Protein AF-0000000087752705 (afdb_homodimer)

Foldseek 3Di:
DPPPPPDDDDDDDDLQVQLVVLLPADQQDGDPPNPFQAWEDEPPGIGGHHLVLLVVQFVVSVCQQCPPDPSVRDRYDYDDDAHPVLVVQVRSCSRRVDGDDDLQCLQRNLVVCVVRVRPVSNVVSLVVCQVPVLSQLDPPRVQVHDPVRLQVSLLDLSRQDDLLSNVVSLLNNLVSVDPDPDPPPLVSQQSLLVSCVSNLLSRLLLVDDPCSLVPPVVVSVVSNNDPCVSSVLSVCVVVVNDDQPDPSSVNSNDHRPNVVVVCVVVPPPPPDPPPPPDDPPPPPVVD/DPPPPPDDDDDDDDLQVQLVVLLPADQQDGDPPNPFQAWEDEPPGIGGHHLVLLVVQFVVSVCQQCPPDPSVRDRYDYDDDAHPVLVVQVRSCSRRVDGDDDLQCLQRNLVVCVVRVRPVSNVVSLVVCQVPVLSQLDPPRVQVHDPVRLQVSLLDLSRQDDLLSNVVSLLNNLLSVDPDPDPPPLVSQCSLLVSCVSNLLSRQLLVDDPCSLVPPVVVSVVSNNDPCVNSVLSVCVVVVNDDQPDPSSVNSNDHRPNVVVVCVVPPPPPPDPPPPPDDPPPPCPVD

Radius of gyration: 37.68 Å; Cα contacts (8 Å, |Δi|>4): 741; chains: 2; bounding box: 74×158×75 Å

Solvent-accessible surface area (backbone atoms only — not comparable to full-atom values): 32088 Å² total; per-residue (Å²): 128,83,66,76,79,74,72,51,74,49,80,48,75,40,36,66,61,41,22,56,41,46,56,68,66,42,42,75,68,60,59,94,71,46,66,61,63,30,32,42,31,26,86,90,42,61,36,51,39,44,60,37,64,45,26,60,55,12,63,59,47,23,50,56,48,56,33,91,51,70,61,25,71,37,51,66,40,81,48,77,96,57,55,57,68,46,49,50,46,51,51,43,27,65,53,29,18,35,43,80,42,29,60,83,47,32,61,65,39,30,54,49,20,56,72,35,55,29,62,71,59,27,50,50,33,49,51,50,47,24,68,43,24,65,66,35,49,31,92,94,52,35,61,80,54,51,66,70,58,49,42,53,52,58,60,39,62,69,35,39,59,54,64,67,55,47,51,54,27,52,48,53,37,38,54,72,73,47,85,74,82,56,84,81,42,78,63,49,20,52,52,39,23,63,70,34,47,77,49,58,72,50,50,39,58,43,58,49,54,68,66,48,42,60,69,52,48,46,61,34,30,73,50,40,40,37,68,60,66,56,57,52,51,20,52,29,50,76,63,67,50,74,74,68,86,42,72,67,50,40,54,30,58,46,70,40,65,50,56,58,63,56,40,71,73,57,63,68,77,76,82,80,85,81,77,79,75,74,77,79,81,78,75,77,67,84,113,129,84,69,77,79,73,73,52,75,48,78,48,76,40,36,65,59,41,22,56,41,45,57,70,66,40,42,76,68,60,59,93,69,47,67,60,62,32,31,42,30,25,86,91,43,60,35,51,38,43,58,39,64,46,27,60,56,12,64,58,47,24,50,58,48,57,34,92,50,70,62,24,71,39,50,65,39,81,48,78,96,57,53,56,69,46,49,51,47,51,49,42,26,64,52,28,18,35,43,79,40,29,61,84,47,32,61,64,39,30,53,49,21,57,72,36,53,29,61,70,58,26,50,51,33,49,52,50,47,24,66,42,24,65,66,35,48,30,91,94,52,36,58,80,54,50,66,70,57,48,40,52,52,58,59,39,62,69,36,40,59,54,62,68,55,47,51,52,26,52,49,52,36,37,55,73,71,47,84,74,82,55,84,81,42,80,63,48,20,52,53,39,24,63,71,34,49,76,48,57,73,51,50,38,57,44,59,48,54,68,65,50,43,60,69,52,47,44,59,35,30,75,50,39,40,38,67,58,66,56,56,50,50,19,53,30,50,76,63,68,50,73,76,68,86,42,72,66,50,40,53,31,57,46,70,42,63,50,57,58,63,56,41,71,72,56,62,69,77,75,81,80,83,81,78,82,74,73,76,79,78,80,72,76,67,84,111

InterPro domains:
  IPR000210 BTB/POZ domain [PF00651] (32-130)
  IPR000210 BTB/POZ domain [PS50097] (36-103)
  IPR000210 BTB/POZ domain [SM00225] (36-133)
  IPR011333 SKP1/BTB/POZ domain superfamily [G3DSA:3.30.710.10] (5-130)
  IPR011333 SKP1/BTB/POZ domain superfamily [SSF54695] (16-128)
  IPR011705 BTB/Kelch-associated [SM00875] (107-218)
  IPR051481 BTB/POZ domain-containing protein and Galectin-3-binding [PTHR24410] (17-132)

Organism: NCBI:txid74557

pLDDT: mean 86.49, std 17.92, range [23.23, 98.75]

Structure (mmCIF, N/CA/C/O backbone):
data_AF-0000000087752705-model_v1
#
loop_
_entity.id
_entity.type
_entity.pdbx_description
1 polymer 'BTB domain-containing protein'
#
loop_
_atom_site.group_PDB
_atom_site.id
_atom_site.type_symbol
_atom_site.label_atom_id
_atom_site.label_alt_id
_atom_site.label_comp_id
_atom_site.label_asym_id
_atom_site.label_entity_id
_atom_site.label_seq_id
_atom_site.pdbx_PDB_ins_code
_atom_site.Cartn_x
_atom_site.Cartn_y
_atom_site.Cartn_z
_atom_site.occupancy
_atom_site.B_iso_or_equiv
_atom_site.auth_seq_id
_atom_site.auth_comp_id
_atom_site.auth_asym_id
_atom_site.auth_atom_id
_atom_site.pdbx_PDB_model_num
ATOM 1 N N . MET A 1 1 ? -7.191 22.812 38.625 1 32.16 1 MET A N 1
ATOM 2 C CA . MET A 1 1 ? -6.969 21.391 38.375 1 32.16 1 MET A CA 1
ATOM 3 C C . MET A 1 1 ? -6.703 21.125 36.906 1 32.16 1 MET A C 1
ATOM 5 O O . MET A 1 1 ? -7.527 21.453 36.062 1 32.16 1 MET A O 1
ATOM 9 N N . GLU A 1 2 ? -5.477 21.062 36.406 1 41.75 2 GLU A N 1
ATOM 10 C CA . GLU A 1 2 ? -5.004 21.016 35.031 1 41.75 2 GLU A CA 1
ATOM 11 C C . GLU A 1 2 ? -5.668 19.875 34.25 1 41.75 2 GLU A C 1
ATOM 13 O O . GLU A 1 2 ? -5.582 18.703 34.688 1 41.75 2 GLU A O 1
ATOM 18 N N . THR A 1 3 ? -6.828 19.953 33.781 1 47.69 3 THR A N 1
ATOM 19 C CA . THR A 1 3 ? -7.57 18.906 33.062 1 47.69 3 THR A CA 1
ATOM 20 C C . THR A 1 3 ? -6.633 18.062 32.219 1 47.69 3 THR A C 1
ATOM 22 O O . THR A 1 3 ? -5.809 18.594 31.484 1 47.69 3 THR A O 1
ATOM 25 N N . PRO A 1 4 ? -6.445 16.938 32.656 1 52.38 4 PRO A N 1
ATOM 26 C CA . PRO A 1 4 ? -5.496 16.016 32.031 1 52.38 4 PRO A CA 1
ATOM 27 C C . PRO A 1 4 ? -5.504 16.094 30.516 1 52.38 4 PRO A C 1
ATOM 29 O O . PRO A 1 4 ? -6.57 16.188 29.906 1 52.38 4 PRO A O 1
ATOM 32 N N . ARG A 1 5 ? -4.566 16.844 29.984 1 60.5 5 ARG A N 1
ATOM 33 C CA . ARG A 1 5 ? -4.34 17.141 28.578 1 60.5 5 ARG A CA 1
ATOM 34 C C . ARG A 1 5 ? -4.57 15.891 27.719 1 60.5 5 ARG A C 1
ATOM 36 O O . ARG A 1 5 ? -3.812 14.93 27.797 1 60.5 5 ARG A O 1
ATOM 43 N N . GLU A 1 6 ? -5.891 15.547 27.438 1 74.19 6 GLU A N 1
ATOM 44 C CA . GLU A 1 6 ? -6.258 14.352 26.688 1 74.19 6 GLU A CA 1
ATOM 45 C C . GLU A 1 6 ? -5.562 14.312 25.328 1 74.19 6 GLU A C 1
ATOM 47 O O . GLU A 1 6 ? -5.715 15.234 24.531 1 74.19 6 GLU A O 1
ATOM 52 N N . GLU A 1 7 ? -4.48 13.609 25.328 1 85.19 7 GLU A N 1
ATOM 53 C CA . GLU A 1 7 ? -3.764 13.406 24.078 1 85.19 7 GLU A CA 1
ATOM 54 C C . GLU A 1 7 ? -4.543 12.484 23.141 1 85.19 7 GLU A C 1
ATOM 56 O O . GLU A 1 7 ? -4.953 11.391 23.547 1 85.19 7 GLU A O 1
ATOM 61 N N . MET A 1 8 ? -4.965 13.039 22.031 1 90.75 8 MET A N 1
ATOM 62 C CA . MET A 1 8 ? -5.629 12.227 21.016 1 90.75 8 MET A CA 1
ATOM 63 C C . MET A 1 8 ? -4.609 11.562 20.094 1 90.75 8 MET A C 1
ATOM 65 O O . MET A 1 8 ? -3.623 12.188 19.703 1 90.75 8 MET A O 1
ATOM 69 N N . ILE A 1 9 ? -4.848 10.203 19.969 1 94.38 9 ILE A N 1
ATOM 70 C CA . ILE A 1 9 ? -3.961 9.461 19.078 1 94.38 9 ILE A CA 1
ATOM 71 C C . ILE A 1 9 ? -4.777 8.766 17.984 1 94.38 9 ILE A C 1
ATOM 73 O O . ILE A 1 9 ? -5.832 8.195 18.281 1 94.38 9 ILE A O 1
ATOM 77 N N . GLU A 1 10 ? -4.34 8.883 16.766 1 95.62 10 GLU A N 1
ATOM 78 C CA . GLU A 1 10 ? -5.02 8.234 15.648 1 95.62 10 GLU A CA 1
ATOM 79 C C . GLU A 1 10 ? -4.016 7.672 14.648 1 95.62 10 GLU A C 1
ATOM 81 O O . GLU A 1 10 ? -2.977 8.281 14.383 1 95.62 10 GLU A O 1
ATOM 86 N N . SER A 1 11 ? -4.301 6.504 14.117 1 96.44 11 SER A N 1
ATOM 87 C CA . SER A 1 11 ? -3.471 5.867 13.102 1 96.44 11 SER A CA 1
ATOM 88 C C . SER A 1 11 ? -4.047 6.078 11.703 1 96.44 11 SER A C 1
ATOM 90 O O . SER A 1 11 ? -5.262 5.969 11.508 1 96.44 11 SER A O 1
ATOM 92 N N . PHE A 1 12 ? -3.162 6.5 10.789 1 96.06 12 PHE A N 1
ATOM 93 C CA . PHE A 1 12 ? -3.541 6.676 9.391 1 96.06 12 PHE A CA 1
ATOM 94 C C . PHE A 1 12 ? -2.732 5.75 8.492 1 96.06 12 PHE A C 1
ATOM 96 O O . PHE A 1 12 ? -1.587 5.418 8.797 1 96.06 12 PHE A O 1
ATOM 103 N N . HIS A 1 13 ? -3.383 5.27 7.434 1 95.75 13 HIS A N 1
ATOM 104 C CA . HIS A 1 13 ? -2.717 4.418 6.453 1 95.75 13 HIS A CA 1
ATOM 105 C C . HIS A 1 13 ? -3.057 4.852 5.031 1 95.75 13 HIS A C 1
ATOM 107 O O . HIS A 1 13 ? -4.215 5.141 4.727 1 95.75 13 HIS A O 1
ATOM 113 N N . ASP A 1 14 ? -2.104 5.012 4.254 1 96.75 14 ASP A N 1
ATOM 114 C CA . ASP A 1 14 ? -2.277 5.254 2.826 1 96.75 14 ASP A CA 1
ATOM 115 C C . ASP A 1 14 ? -1.322 4.395 2.002 1 96.75 14 ASP A C 1
ATOM 117 O O . ASP A 1 14 ? -0.355 4.902 1.433 1 96.75 14 ASP A O 1
ATOM 121 N N . HIS A 1 15 ? -1.679 3.15 1.826 1 96.5 15 HIS A N 1
ATOM 122 C CA . HIS A 1 15 ? -0.832 2.193 1.123 1 96.5 15 HIS A CA 1
ATOM 123 C C . HIS A 1 15 ? -0.88 2.418 -0.384 1 96.5 15 HIS A C 1
ATOM 125 O O . HIS A 1 15 ? 0.037 2.018 -1.105 1 96.5 15 HIS A O 1
ATOM 131 N N . SER A 1 16 ? -1.96 3.01 -0.806 1 96.38 16 SER A N 1
ATOM 132 C CA . SER A 1 16 ? -2.057 3.346 -2.223 1 96.38 16 SER A CA 1
ATOM 133 C C . SER A 1 16 ? -1.031 4.406 -2.609 1 96.38 16 SER A C 1
ATOM 135 O O . SER A 1 16 ? -0.442 4.344 -3.689 1 96.38 16 SER A O 1
ATOM 137 N N . ASP A 1 17 ? -0.875 5.375 -1.738 1 97.25 17 ASP A N 1
ATOM 138 C CA . ASP A 1 17 ? 0.14 6.398 -1.969 1 97.25 17 ASP A CA 1
ATOM 139 C C . ASP A 1 17 ? 1.533 5.781 -2.061 1 97.25 17 ASP A C 1
ATOM 141 O O . ASP A 1 17 ? 2.324 6.145 -2.934 1 97.25 17 ASP A O 1
ATOM 145 N N . LEU A 1 18 ? 1.845 4.883 -1.167 1 97.38 18 LEU A N 1
ATOM 146 C CA . LEU A 1 18 ? 3.125 4.184 -1.177 1 97.38 18 LEU A CA 1
ATOM 147 C C . LEU A 1 18 ? 3.354 3.486 -2.514 1 97.38 18 LEU A C 1
ATOM 149 O O . LEU A 1 18 ? 4.41 3.643 -3.129 1 97.38 18 LEU A O 1
ATOM 153 N N . SER A 1 19 ? 2.387 2.719 -2.934 1 97.69 19 SER A N 1
ATOM 154 C CA . SER A 1 19 ? 2.457 2 -4.203 1 97.69 19 SER A CA 1
ATOM 155 C C . SER A 1 19 ? 2.678 2.957 -5.367 1 97.69 19 SER A C 1
ATOM 157 O O . SER A 1 19 ? 3.488 2.684 -6.258 1 97.69 19 SER A O 1
ATOM 159 N N . GLU A 1 20 ? 1.981 4.059 -5.375 1 97.56 20 GLU A N 1
ATOM 160 C CA . GLU A 1 20 ? 2.066 5.031 -6.461 1 97.56 20 GLU A CA 1
ATOM 161 C C . GLU A 1 20 ? 3.463 5.637 -6.551 1 97.56 20 GLU A C 1
ATOM 163 O O . GLU A 1 20 ? 4.004 5.805 -7.645 1 97.56 20 GLU A O 1
ATOM 168 N N . ARG A 1 21 ? 4.012 5.969 -5.496 1 96.81 21 ARG A N 1
ATOM 169 C CA . ARG A 1 21 ? 5.352 6.543 -5.48 1 96.81 21 ARG A CA 1
ATOM 170 C C . ARG A 1 21 ? 6.379 5.555 -6.02 1 96.81 21 ARG A C 1
ATOM 172 O O . ARG A 1 21 ? 7.223 5.918 -6.844 1 96.81 21 ARG A O 1
ATOM 179 N N . LEU A 1 22 ? 6.309 4.34 -5.602 1 97 22 LEU A N 1
ATOM 180 C CA . LEU A 1 22 ? 7.293 3.328 -5.977 1 97 22 LEU A CA 1
ATOM 181 C C . LEU A 1 22 ? 7.074 2.863 -7.41 1 97 22 LEU A C 1
ATOM 183 O O . LEU A 1 22 ? 7.988 2.318 -8.039 1 97 22 LEU A O 1
ATOM 187 N N . SER A 1 23 ? 5.863 3.051 -7.945 1 96.5 23 SER A N 1
ATOM 188 C CA . SER A 1 23 ? 5.535 2.627 -9.305 1 96.5 23 SER A CA 1
ATOM 189 C C . SER A 1 23 ? 6.211 3.518 -10.336 1 96.5 23 SER A C 1
ATOM 191 O O . SER A 1 23 ? 6.238 3.184 -11.523 1 96.5 23 SER A O 1
ATOM 193 N N . LYS A 1 24 ? 6.828 4.551 -9.883 1 94.69 24 LYS A N 1
ATOM 194 C CA . LYS A 1 24 ? 7.473 5.496 -10.789 1 94.69 24 LYS A CA 1
ATOM 195 C C . LYS A 1 24 ? 8.805 4.953 -11.297 1 94.69 24 LYS A C 1
ATOM 197 O O . LYS A 1 24 ? 9.352 5.453 -12.281 1 94.69 24 LYS A O 1
ATOM 202 N N . HIS A 1 25 ? 9.312 3.957 -10.688 1 95.75 25 HIS A N 1
ATOM 203 C CA . HIS A 1 25 ? 10.602 3.398 -11.078 1 95.75 25 HIS A CA 1
ATOM 204 C C . HIS A 1 25 ? 10.484 2.592 -12.367 1 95.75 25 HIS A C 1
ATOM 206 O O . HIS A 1 25 ? 9.594 1.743 -12.492 1 95.75 25 HIS A O 1
ATOM 212 N N . ASN A 1 26 ? 11.344 2.918 -13.328 1 96.19 26 ASN A N 1
ATOM 213 C CA . ASN A 1 26 ? 11.445 2.172 -14.578 1 96.19 26 ASN A CA 1
ATOM 214 C C . ASN A 1 26 ? 12.609 1.192 -14.555 1 96.19 26 ASN A C 1
ATOM 216 O O . ASN A 1 26 ? 13.773 1.604 -14.555 1 96.19 26 ASN A O 1
ATOM 220 N N . PHE A 1 27 ? 12.336 -0.067 -14.633 1 97.12 27 PHE A N 1
ATOM 221 C CA . PHE A 1 27 ? 13.344 -1.107 -14.453 1 97.12 27 PHE A CA 1
ATOM 222 C C . PHE A 1 27 ? 14.242 -1.206 -15.68 1 97.12 27 PHE A C 1
ATOM 224 O O . PHE A 1 27 ? 15.367 -1.7 -15.594 1 97.12 27 PHE A O 1
ATOM 231 N N . ARG A 1 28 ? 13.797 -0.851 -16.812 1 96.19 28 ARG A N 1
ATOM 232 C CA . ARG A 1 28 ? 14.539 -1.009 -18.062 1 96.19 28 ARG A CA 1
ATOM 233 C C . ARG A 1 28 ? 15.336 0.249 -18.391 1 96.19 28 ARG A C 1
ATOM 235 O O . ARG A 1 28 ? 16.453 0.165 -18.906 1 96.19 28 ARG A O 1
ATOM 242 N N . LYS A 1 29 ? 14.75 1.4 -18.094 1 94.5 29 LYS A N 1
ATOM 243 C CA . LYS A 1 29 ? 15.375 2.701 -18.312 1 94.5 29 LYS A CA 1
ATOM 244 C C . LYS A 1 29 ? 15.297 3.572 -17.062 1 94.5 29 LYS A C 1
ATOM 246 O O . LYS A 1 29 ? 14.539 4.539 -17.031 1 94.5 29 LYS A O 1
ATOM 251 N N . PRO A 1 30 ? 16.172 3.248 -16.156 1 93.12 30 PRO A N 1
ATOM 252 C CA . PRO A 1 30 ? 16.109 3.994 -14.891 1 93.12 30 PRO A CA 1
ATOM 253 C C . PRO A 1 30 ? 16.531 5.453 -15.047 1 93.12 30 PRO A C 1
ATOM 255 O O . PRO A 1 30 ? 17.375 5.77 -15.898 1 93.12 30 PRO A O 1
ATOM 258 N N . ASP A 1 31 ? 15.938 6.266 -14.227 1 90.19 31 ASP A N 1
ATOM 259 C CA . ASP A 1 31 ? 16.359 7.66 -14.156 1 90.19 31 ASP A CA 1
ATOM 260 C C . ASP A 1 31 ? 17.75 7.785 -13.555 1 90.19 31 ASP A C 1
ATOM 262 O O . ASP A 1 31 ? 18.234 6.867 -12.883 1 90.19 31 ASP A O 1
ATOM 266 N N . SER A 1 32 ? 18.344 8.906 -13.836 1 85.5 32 SER A N 1
ATOM 267 C CA . SER A 1 32 ? 19.703 9.148 -13.328 1 85.5 32 SER A CA 1
ATOM 268 C C . SER A 1 32 ? 19.719 9.195 -11.805 1 85.5 32 SER A C 1
ATOM 270 O O . SER A 1 32 ? 20.719 8.867 -11.18 1 85.5 32 SER A O 1
ATOM 272 N N . GLU A 1 33 ? 18.609 9.484 -11.227 1 84.81 33 GLU A N 1
ATOM 273 C CA . GLU A 1 33 ? 18.562 9.672 -9.781 1 84.81 33 GLU A CA 1
ATOM 274 C C . GLU A 1 33 ? 17.953 8.461 -9.094 1 84.81 33 GLU A C 1
ATOM 276 O O . GLU A 1 33 ? 17.562 8.531 -7.922 1 84.81 33 GLU A O 1
ATOM 281 N N . CYS A 1 34 ? 17.922 7.301 -9.727 1 85.88 34 CYS A N 1
ATOM 282 C CA . CYS A 1 34 ? 17.156 6.172 -9.203 1 85.88 34 CYS A CA 1
ATOM 283 C C . CYS A 1 34 ? 17.953 5.422 -8.141 1 85.88 34 CYS A C 1
ATOM 285 O O . CYS A 1 34 ? 17.391 4.633 -7.383 1 85.88 34 CYS A O 1
ATOM 287 N N . CYS A 1 35 ? 19.219 5.605 -8.039 1 88.19 35 CYS A N 1
ATOM 288 C CA . CYS A 1 35 ? 20.094 5.039 -7.016 1 88.19 35 CYS A CA 1
ATOM 289 C C . CYS A 1 35 ? 20.016 3.516 -7.02 1 88.19 35 CYS A C 1
ATOM 291 O O . CYS A 1 35 ? 19.938 2.893 -5.961 1 88.19 35 CYS A O 1
ATOM 293 N N . CYS A 1 36 ? 19.922 2.941 -8.227 1 92.81 36 CYS A N 1
ATOM 294 C CA . CYS A 1 36 ? 19.969 1.488 -8.336 1 92.81 36 CYS A CA 1
ATOM 295 C C . CYS A 1 36 ? 21.312 0.94 -7.898 1 92.81 36 CYS A C 1
ATOM 297 O O . CYS A 1 36 ? 22.344 1.56 -8.156 1 92.81 36 CYS A O 1
ATOM 299 N N . ASP A 1 37 ? 21.281 -0.214 -7.258 1 92.44 37 ASP A N 1
ATOM 300 C CA . ASP A 1 37 ? 22.531 -0.77 -6.777 1 92.44 37 ASP A CA 1
ATOM 301 C C . ASP A 1 37 ? 22.719 -2.213 -7.246 1 92.44 37 ASP A C 1
ATOM 303 O O . ASP A 1 37 ? 23.641 -2.898 -6.824 1 92.44 37 ASP A O 1
ATOM 307 N N . VAL A 1 38 ? 21.875 -2.693 -8.125 1 94.81 38 VAL A N 1
ATOM 308 C CA . VAL A 1 38 ? 22.031 -4.027 -8.688 1 94.81 38 VAL A CA 1
ATOM 309 C C . VAL A 1 38 ? 21.375 -4.086 -10.07 1 94.81 38 VAL A C 1
ATOM 311 O O . VAL A 1 38 ? 20.359 -3.422 -10.305 1 94.81 38 VAL A O 1
ATOM 314 N N . ILE A 1 39 ? 21.969 -4.785 -10.945 1 96.62 39 ILE A N 1
ATOM 315 C CA . ILE A 1 39 ? 21.422 -5.062 -12.273 1 96.62 39 ILE A CA 1
ATOM 316 C C . ILE A 1 39 ? 21.156 -6.559 -12.422 1 96.62 39 ILE A C 1
ATOM 318 O O . ILE A 1 39 ? 22.078 -7.371 -12.305 1 96.62 39 ILE A O 1
ATOM 322 N N . LEU A 1 40 ? 19.938 -6.949 -12.664 1 97.06 40 LEU A N 1
ATOM 323 C CA . LEU A 1 40 ? 19.578 -8.344 -12.891 1 97.06 40 LEU A CA 1
ATOM 324 C C . LEU A 1 40 ? 19.594 -8.672 -14.375 1 97.06 40 LEU A C 1
ATOM 326 O O . LEU A 1 40 ? 18.859 -8.062 -15.156 1 97.06 40 LEU A O 1
ATOM 330 N N . ARG A 1 41 ? 20.375 -9.57 -14.703 1 97.31 41 ARG A N 1
ATOM 331 C CA . ARG A 1 41 ? 20.469 -10 -16.094 1 97.31 41 ARG A CA 1
ATOM 332 C C . ARG A 1 41 ? 19.641 -11.258 -16.344 1 97.31 41 ARG A C 1
ATOM 334 O O . ARG A 1 41 ? 19.906 -12.305 -15.727 1 97.31 41 ARG A O 1
ATOM 341 N N . VAL A 1 42 ? 18.688 -11.195 -17.156 1 97.19 42 VAL A N 1
ATOM 342 C CA . VAL A 1 42 ? 17.828 -12.305 -17.562 1 97.19 42 VAL A CA 1
ATOM 343 C C . VAL A 1 42 ? 17.906 -12.484 -19.078 1 97.19 42 VAL A C 1
ATOM 345 O O . VAL A 1 42 ? 17.281 -11.734 -19.828 1 97.19 42 VAL A O 1
ATOM 348 N N . GLY A 1 43 ? 18.594 -13.484 -19.5 1 94.94 43 GLY A N 1
ATOM 349 C CA . GLY A 1 43 ? 18.875 -13.562 -20.938 1 94.94 43 GLY A CA 1
ATOM 350 C C . GLY A 1 43 ? 19.609 -12.352 -21.469 1 94.94 43 GLY A C 1
ATOM 351 O O . GLY A 1 43 ? 20.703 -12.016 -21 1 94.94 43 GLY A O 1
ATOM 352 N N . THR A 1 44 ? 18.969 -11.617 -22.328 1 94.81 44 THR A N 1
ATOM 353 C CA . THR A 1 44 ? 19.578 -10.43 -22.938 1 94.81 44 THR A CA 1
ATOM 354 C C . THR A 1 44 ? 19.062 -9.164 -22.266 1 94.81 44 THR A C 1
ATOM 356 O O . THR A 1 44 ? 19.531 -8.062 -22.578 1 94.81 44 THR A O 1
ATOM 359 N N . SER A 1 45 ? 18.188 -9.375 -21.406 1 97.06 45 SER A N 1
ATOM 360 C CA . SER A 1 45 ? 17.562 -8.219 -20.781 1 97.06 45 SER A CA 1
ATOM 361 C C . SER A 1 45 ? 18.25 -7.84 -19.484 1 97.06 45 SER A C 1
ATOM 363 O O . SER A 1 45 ? 18.766 -8.711 -18.766 1 97.06 45 SER A O 1
ATOM 365 N N . ARG A 1 46 ? 18.25 -6.523 -19.266 1 97 46 ARG A N 1
ATOM 366 C CA . ARG A 1 46 ? 18.797 -5.973 -18.031 1 97 46 ARG A CA 1
ATOM 367 C C . ARG A 1 46 ? 17.734 -5.238 -17.234 1 97 46 ARG A C 1
ATOM 369 O O . ARG A 1 46 ? 16.969 -4.445 -17.797 1 97 46 ARG A O 1
ATOM 376 N N . PHE A 1 47 ? 17.625 -5.551 -15.961 1 97.94 47 PHE A N 1
ATOM 377 C CA . PHE A 1 47 ? 16.688 -4.879 -15.07 1 97.94 47 PHE A CA 1
ATOM 378 C C . PHE A 1 47 ? 17.422 -4.16 -13.945 1 97.94 47 PHE A C 1
ATOM 380 O O . PHE A 1 47 ? 18.156 -4.789 -13.188 1 97.94 47 PHE A O 1
ATOM 387 N N . TYR A 1 48 ? 17.266 -2.869 -13.867 1 97.25 48 TYR A N 1
ATOM 388 C CA . TYR A 1 48 ? 17.844 -2.055 -12.812 1 97.25 48 TYR A CA 1
ATOM 389 C C . TYR A 1 48 ? 16.969 -2.057 -11.57 1 97.25 48 TYR A C 1
ATOM 391 O O . TYR A 1 48 ? 15.789 -1.693 -11.633 1 97.25 48 TYR A O 1
ATOM 399 N N . ALA A 1 49 ? 17.5 -2.543 -10.438 1 97.06 49 ALA A N 1
ATOM 400 C CA . ALA A 1 49 ? 16.703 -2.715 -9.227 1 97.06 49 ALA A CA 1
ATOM 401 C C . ALA A 1 49 ? 17.484 -2.309 -7.988 1 97.06 49 ALA A C 1
ATOM 403 O O . ALA A 1 49 ? 18.562 -1.716 -8.094 1 97.06 49 ALA A O 1
ATOM 404 N N . HIS A 1 50 ? 16.953 -2.416 -6.844 1 96.12 50 HIS A N 1
ATOM 405 C CA . HIS A 1 50 ? 17.547 -2.076 -5.555 1 96.12 50 HIS A CA 1
ATOM 406 C C . HIS A 1 50 ? 17.609 -3.295 -4.637 1 96.12 50 HIS A C 1
ATOM 408 O O . HIS A 1 50 ? 16.578 -3.949 -4.406 1 96.12 50 HIS A O 1
ATOM 414 N N . ARG A 1 51 ? 18.781 -3.547 -4.113 1 95.62 51 ARG A N 1
ATOM 415 C CA . ARG A 1 51 ? 18.984 -4.723 -3.273 1 95.62 51 ARG A CA 1
ATOM 416 C C . ARG A 1 51 ? 18.031 -4.723 -2.084 1 95.62 51 ARG A C 1
ATOM 418 O O . ARG A 1 51 ? 17.516 -5.77 -1.695 1 95.62 51 ARG A O 1
ATOM 425 N N . PHE A 1 52 ? 17.781 -3.584 -1.505 1 95.69 52 PHE A N 1
ATOM 426 C CA . PHE A 1 52 ? 16.891 -3.475 -0.36 1 95.69 52 PHE A CA 1
ATOM 427 C C . PHE A 1 52 ? 15.5 -3.998 -0.708 1 95.69 52 PHE A C 1
ATOM 429 O O . PHE A 1 52 ? 14.953 -4.844 0.003 1 95.69 52 PHE A O 1
ATOM 436 N N . MET A 1 53 ? 14.906 -3.52 -1.834 1 97.31 53 MET A N 1
ATOM 437 C CA . MET A 1 53 ? 13.555 -3.887 -2.252 1 97.31 53 MET A CA 1
ATOM 438 C C . MET A 1 53 ? 13.445 -5.387 -2.49 1 97.31 53 MET A C 1
ATOM 440 O O . MET A 1 53 ? 12.469 -6.016 -2.088 1 97.31 53 MET A O 1
ATOM 444 N N . LEU A 1 54 ? 14.469 -5.902 -3.119 1 96.94 54 LEU A N 1
ATOM 445 C CA . LEU A 1 54 ? 14.469 -7.324 -3.449 1 96.94 54 LEU A CA 1
ATOM 446 C C . LEU A 1 54 ? 14.703 -8.172 -2.205 1 96.94 54 LEU A C 1
ATOM 448 O O . LEU A 1 54 ? 14 -9.164 -1.98 1 96.94 54 LEU A O 1
ATOM 452 N N . GLY A 1 55 ? 15.641 -7.738 -1.388 1 95.44 55 GLY A N 1
ATOM 453 C CA . GLY A 1 55 ? 16.016 -8.508 -0.212 1 95.44 55 GLY A CA 1
ATOM 454 C C . GLY A 1 55 ? 14.93 -8.586 0.833 1 95.44 55 GLY A C 1
ATOM 455 O O . GLY A 1 55 ? 14.711 -9.641 1.43 1 95.44 55 GLY A O 1
ATOM 456 N N . VAL A 1 56 ? 14.266 -7.508 1.062 1 95.75 56 VAL A N 1
ATOM 457 C CA . VAL A 1 56 ? 13.242 -7.469 2.104 1 95.75 56 VAL A CA 1
ATOM 458 C C . VAL A 1 56 ? 12.008 -8.25 1.646 1 95.75 56 VAL A C 1
ATOM 460 O O . VAL A 1 56 ? 11.195 -8.672 2.469 1 95.75 56 VAL A O 1
ATOM 463 N N . SER A 1 57 ? 11.852 -8.477 0.36 1 97.12 57 SER A N 1
ATOM 464 C CA . SER A 1 57 ? 10.648 -9.086 -0.201 1 97.12 57 SER A CA 1
ATOM 465 C C . SER A 1 57 ? 10.836 -10.586 -0.398 1 97.12 57 SER A C 1
ATOM 467 O O . SER A 1 57 ? 9.859 -11.344 -0.411 1 97.12 57 SER A O 1
ATOM 469 N N . SER A 1 58 ? 12.016 -11.016 -0.577 1 97.06 58 SER A N 1
ATOM 470 C CA . SER A 1 58 ? 12.312 -12.398 -0.938 1 97.06 58 SER A CA 1
ATOM 471 C C . SER A 1 58 ? 13.57 -12.898 -0.229 1 97.06 58 SER A C 1
ATOM 473 O O . SER A 1 58 ? 14.664 -12.352 -0.432 1 97.06 58 SER A O 1
ATOM 475 N N . LYS A 1 59 ? 13.422 -13.961 0.528 1 95.62 59 LYS A N 1
ATOM 476 C CA . LYS A 1 59 ? 14.562 -14.523 1.245 1 95.62 59 LYS A CA 1
ATOM 477 C C . LYS A 1 59 ? 15.609 -15.055 0.275 1 95.62 59 LYS A C 1
ATOM 479 O O . LYS A 1 59 ? 16.797 -14.75 0.405 1 95.62 59 LYS A O 1
ATOM 484 N N . PRO A 1 60 ? 15.258 -15.828 -0.741 1 95.31 60 PRO A N 1
ATOM 485 C CA . PRO A 1 60 ? 16.25 -16.297 -1.712 1 95.31 60 PRO A CA 1
ATOM 486 C C . PRO A 1 60 ? 17 -15.148 -2.391 1 95.31 60 PRO A C 1
ATOM 488 O O . PRO A 1 60 ? 18.219 -15.219 -2.576 1 95.31 60 PRO A O 1
ATOM 491 N N . LEU A 1 61 ? 16.281 -14.109 -2.725 1 94.69 61 LEU A N 1
ATOM 492 C CA . LEU A 1 61 ? 16.938 -12.961 -3.34 1 94.69 61 LEU A CA 1
ATOM 493 C C . LEU A 1 61 ? 17.859 -12.266 -2.34 1 94.69 61 LEU A C 1
ATOM 495 O O . LEU A 1 61 ? 18.938 -11.789 -2.707 1 94.69 61 LEU A O 1
ATOM 499 N N . CYS A 1 62 ? 17.406 -12.211 -1.109 1 94.44 62 CYS A N 1
ATOM 500 C CA . CYS A 1 62 ? 18.234 -11.617 -0.066 1 94.44 62 CYS A CA 1
ATOM 501 C C . CYS A 1 62 ? 19.562 -12.352 0.051 1 94.44 62 CYS A C 1
ATOM 503 O O . CYS A 1 62 ? 20.625 -11.727 0.03 1 94.44 62 CYS A O 1
ATOM 505 N N . VAL A 1 63 ? 19.516 -13.602 0.121 1 92.31 63 VAL A N 1
ATOM 506 C CA . VAL A 1 63 ? 20.703 -14.422 0.267 1 92.31 63 VAL A CA 1
ATOM 507 C C . VAL A 1 63 ? 21.594 -14.266 -0.965 1 92.31 63 VAL A C 1
ATOM 509 O O . VAL A 1 63 ? 22.812 -14.109 -0.845 1 92.31 63 VAL A O 1
ATOM 512 N N . MET A 1 64 ? 21.016 -14.219 -2.076 1 90.56 64 MET A N 1
ATOM 513 C CA . MET A 1 64 ? 21.75 -14.117 -3.342 1 90.56 64 MET A CA 1
ATOM 514 C C . MET A 1 64 ? 22.453 -12.773 -3.457 1 90.56 64 MET A C 1
ATOM 516 O O . MET A 1 64 ? 23.578 -12.695 -3.957 1 90.56 64 MET A O 1
ATOM 520 N N . LEU A 1 65 ? 21.797 -11.734 -2.936 1 91.94 65 LEU A N 1
ATOM 521 C CA . LEU A 1 65 ? 22.266 -10.391 -3.242 1 91.94 65 LEU A CA 1
ATOM 522 C C . LEU A 1 65 ? 23.078 -9.82 -2.08 1 91.94 65 LEU A C 1
ATOM 524 O O . LEU A 1 65 ? 23.781 -8.82 -2.242 1 91.94 65 LEU A O 1
ATOM 528 N N . THR A 1 66 ? 22.938 -10.328 -0.874 1 87.19 66 THR A N 1
ATOM 529 C CA . THR A 1 66 ? 23.625 -9.766 0.287 1 87.19 66 THR A CA 1
ATOM 530 C C . THR A 1 66 ? 24.516 -10.812 0.94 1 87.19 66 THR A C 1
ATOM 532 O O . THR A 1 66 ? 25.203 -10.523 1.932 1 87.19 66 THR A O 1
ATOM 535 N N . GLY A 1 67 ? 24.531 -11.922 0.489 1 80.75 67 GLY A N 1
ATOM 536 C CA . GLY A 1 67 ? 25.344 -12.984 1.061 1 80.75 67 GLY A CA 1
ATOM 537 C C . GLY A 1 67 ? 26.844 -12.742 0.912 1 80.75 67 GLY A C 1
ATOM 538 O O . GLY A 1 67 ? 27.25 -11.758 0.302 1 80.75 67 GLY A O 1
ATOM 539 N N . PRO A 1 68 ? 27.516 -13.445 1.64 1 73.81 68 PRO A N 1
ATOM 540 C CA . PRO A 1 68 ? 28.969 -13.281 1.696 1 73.81 68 PRO A CA 1
ATOM 541 C C . PRO A 1 68 ? 29.656 -13.586 0.363 1 73.81 68 PRO A C 1
ATOM 543 O O . PRO A 1 68 ? 30.812 -13.211 0.155 1 73.81 68 PRO A O 1
ATOM 546 N N . MET A 1 69 ? 28.938 -14.055 -0.5 1 69.69 69 MET A N 1
ATOM 547 C CA . MET A 1 69 ? 29.547 -14.453 -1.769 1 69.69 69 MET A CA 1
ATOM 548 C C . MET A 1 69 ? 29.844 -13.234 -2.639 1 69.69 69 MET A C 1
ATOM 550 O O . MET A 1 69 ? 29.172 -12.211 -2.527 1 69.69 69 MET A O 1
ATOM 554 N N . ARG A 1 70 ? 30.859 -13.289 -3.432 1 59.41 70 ARG A N 1
ATOM 555 C CA . ARG A 1 70 ? 31.344 -12.227 -4.309 1 59.41 70 ARG A CA 1
ATOM 556 C C . ARG A 1 70 ? 30.203 -11.633 -5.133 1 59.41 70 ARG A C 1
ATOM 558 O O . ARG A 1 70 ? 30.156 -10.422 -5.348 1 59.41 70 ARG A O 1
ATOM 565 N N . GLU A 1 71 ? 29.375 -12.555 -5.555 1 56.03 71 GLU A N 1
ATOM 566 C CA . GLU A 1 71 ? 28.297 -12.141 -6.457 1 56.03 71 GLU A CA 1
ATOM 567 C C . GLU A 1 71 ? 27.375 -11.125 -5.793 1 56.03 71 GLU A C 1
ATOM 569 O O . GLU A 1 71 ? 26.766 -10.297 -6.473 1 56.03 71 GLU A O 1
ATOM 574 N N . SER A 1 72 ? 27.5 -11.219 -4.43 1 64.56 72 SER A N 1
ATOM 575 C CA . SER A 1 72 ? 26.625 -10.305 -3.693 1 64.56 72 SER A CA 1
ATOM 576 C C . SER A 1 72 ? 27.141 -8.867 -3.77 1 64.56 72 SER A C 1
ATOM 578 O O . SER A 1 72 ? 26.391 -7.918 -3.564 1 64.56 72 SER A O 1
ATOM 580 N N . LYS A 1 73 ? 28.25 -8.781 -4.281 1 68.5 73 LYS A N 1
ATOM 581 C CA . LYS A 1 73 ? 28.844 -7.449 -4.324 1 68.5 73 LYS A CA 1
ATOM 582 C C . LYS A 1 73 ? 28.922 -6.926 -5.754 1 68.5 73 LYS A C 1
ATOM 584 O O . LYS A 1 73 ? 29.25 -5.758 -5.98 1 68.5 73 LYS A O 1
ATOM 589 N N . GLU A 1 74 ? 28.562 -7.883 -6.605 1 77.5 74 GLU A N 1
ATOM 590 C CA . GLU A 1 74 ? 28.625 -7.488 -8.008 1 77.5 74 GLU A CA 1
ATOM 591 C C . GLU A 1 74 ? 27.406 -6.633 -8.383 1 77.5 74 GLU A C 1
ATOM 593 O O . GLU A 1 74 ? 26.312 -6.832 -7.859 1 77.5 74 GLU A O 1
ATOM 598 N N . LEU A 1 75 ? 27.719 -5.75 -9.211 1 84.62 75 LEU A N 1
ATOM 599 C CA . LEU A 1 75 ? 26.656 -4.887 -9.695 1 84.62 75 LEU A CA 1
ATOM 600 C C . LEU A 1 75 ? 25.672 -5.672 -10.562 1 84.62 75 LEU A C 1
ATOM 602 O O . LEU A 1 75 ? 24.469 -5.461 -10.484 1 84.62 75 LEU A O 1
ATOM 606 N N . GLU A 1 76 ? 26.234 -6.637 -11.352 1 92.44 76 GLU A N 1
ATOM 607 C CA . GLU A 1 76 ? 25.375 -7.41 -12.25 1 92.44 76 GLU A CA 1
ATOM 608 C C . GLU A 1 76 ? 25.234 -8.852 -11.766 1 92.44 76 GLU A C 1
ATOM 610 O O . GLU A 1 76 ? 26.234 -9.523 -11.484 1 92.44 76 GLU A O 1
ATOM 615 N N . VAL A 1 77 ? 24.078 -9.32 -11.648 1 93.94 77 VAL A N 1
ATOM 616 C CA . VAL A 1 77 ? 23.781 -10.68 -11.203 1 93.94 77 VAL A CA 1
ATOM 617 C C . VAL A 1 77 ? 22.938 -11.391 -12.258 1 93.94 77 VAL A C 1
ATOM 619 O O . VAL A 1 77 ? 21.922 -10.867 -12.711 1 93.94 77 VAL A O 1
ATOM 622 N N . ALA A 1 78 ? 23.297 -12.57 -12.633 1 94.31 78 ALA A N 1
ATOM 623 C CA . ALA A 1 78 ? 22.578 -13.352 -13.625 1 94.31 78 ALA A CA 1
ATOM 624 C C . ALA A 1 78 ? 21.438 -14.148 -12.977 1 94.31 78 ALA A C 1
ATOM 626 O O . ALA A 1 78 ? 21.656 -14.828 -11.969 1 94.31 78 ALA A O 1
ATOM 627 N N . ILE A 1 79 ? 20.297 -14.008 -13.508 1 94.94 79 ILE A N 1
ATOM 628 C CA . ILE A 1 79 ? 19.141 -14.773 -13.062 1 94.94 79 ILE A CA 1
ATOM 629 C C . ILE A 1 79 ? 18.766 -15.797 -14.133 1 94.94 79 ILE A C 1
ATOM 631 O O . ILE A 1 79 ? 18.5 -15.438 -15.281 1 94.94 79 ILE A O 1
ATOM 635 N N . ASN A 1 80 ? 18.688 -16.984 -13.695 1 93.19 80 ASN A N 1
ATOM 636 C CA . ASN A 1 80 ? 18.359 -18.062 -14.625 1 93.19 80 ASN A CA 1
ATOM 637 C C . ASN A 1 80 ? 17.031 -18.719 -14.273 1 93.19 80 ASN A C 1
ATOM 639 O O . ASN A 1 80 ? 16.562 -18.609 -13.141 1 93.19 80 ASN A O 1
ATOM 643 N N . GLY A 1 81 ? 16.375 -19.297 -15.281 1 91 81 GLY A N 1
ATOM 644 C CA . GLY A 1 81 ? 15.203 -20.125 -15.016 1 91 81 GLY A CA 1
ATOM 645 C C . GLY A 1 81 ? 13.898 -19.375 -15.172 1 91 81 GLY A C 1
ATOM 646 O O . GLY A 1 81 ? 12.82 -19.953 -15.031 1 91 81 GLY A O 1
ATOM 647 N N . ILE A 1 82 ? 14.023 -18.109 -15.414 1 94 82 ILE A N 1
ATOM 648 C CA . ILE A 1 82 ? 12.789 -17.359 -15.656 1 94 82 ILE A CA 1
ATOM 649 C C . ILE A 1 82 ? 12.969 -16.438 -16.859 1 94 82 ILE A C 1
ATOM 651 O O . ILE A 1 82 ? 14.094 -16.062 -17.188 1 94 82 ILE A O 1
ATOM 655 N N . SER A 1 83 ? 11.883 -16.188 -17.547 1 96.19 83 SER A N 1
ATOM 656 C CA . SER A 1 83 ? 11.922 -15.289 -18.703 1 96.19 83 SER A CA 1
ATOM 657 C C . SER A 1 83 ? 11.961 -13.828 -18.25 1 96.19 83 SER A C 1
ATOM 659 O O . SER A 1 83 ? 11.68 -13.516 -17.094 1 96.19 83 SER A O 1
ATOM 661 N N . SER A 1 84 ? 12.281 -12.953 -19.203 1 97.44 84 SER A N 1
ATOM 662 C CA . SER A 1 84 ? 12.289 -11.516 -18.938 1 97.44 84 SER A CA 1
ATOM 663 C C . SER A 1 84 ? 10.898 -11.008 -18.594 1 97.44 84 SER A C 1
ATOM 665 O O . SER A 1 84 ? 10.75 -10.109 -17.75 1 97.44 84 SER A O 1
ATOM 667 N N . GLU A 1 85 ? 9.914 -11.562 -19.234 1 96.94 85 GLU A N 1
ATOM 668 C CA . GLU A 1 85 ? 8.539 -11.156 -18.984 1 96.94 85 GLU A CA 1
ATOM 669 C C . GLU A 1 85 ? 8.125 -11.477 -17.547 1 96.94 85 GLU A C 1
ATOM 671 O O . GLU A 1 85 ? 7.508 -10.648 -16.875 1 96.94 85 GLU A O 1
ATOM 676 N N . VAL A 1 86 ? 8.461 -12.609 -17.094 1 97.31 86 VAL A N 1
ATOM 677 C CA . VAL A 1 86 ? 8.125 -13.031 -15.734 1 97.31 86 VAL A CA 1
ATOM 678 C C . VAL A 1 86 ? 8.898 -12.188 -14.719 1 97.31 86 VAL A C 1
ATOM 680 O O . VAL A 1 86 ? 8.352 -11.781 -13.695 1 97.31 86 VAL A O 1
ATOM 683 N N . MET A 1 87 ? 10.156 -11.906 -15.062 1 98.25 87 MET A N 1
ATOM 684 C CA . MET A 1 87 ? 10.961 -11.062 -14.188 1 98.25 87 MET A CA 1
ATOM 685 C C . MET A 1 87 ? 10.32 -9.688 -14.008 1 98.25 87 MET A C 1
ATOM 687 O O . MET A 1 87 ? 10.25 -9.172 -12.898 1 98.25 87 MET A O 1
ATOM 691 N N . GLU A 1 88 ? 9.875 -9.188 -15.094 1 97.88 88 GLU A N 1
ATOM 692 C CA . GLU A 1 88 ? 9.219 -7.887 -15.039 1 97.88 88 GLU A CA 1
ATOM 693 C C . GLU A 1 88 ? 7.992 -7.922 -14.141 1 97.88 88 GLU A C 1
ATOM 695 O O . GLU A 1 88 ? 7.746 -6.98 -13.383 1 97.88 88 GLU A O 1
ATOM 700 N N . LEU A 1 89 ? 7.195 -8.953 -14.203 1 98.06 89 LEU A N 1
ATOM 701 C CA . LEU A 1 89 ? 6.012 -9.109 -13.367 1 98.06 89 LEU A CA 1
ATOM 702 C C . LEU A 1 89 ? 6.398 -9.211 -11.891 1 98.06 89 LEU A C 1
ATOM 704 O O . LEU A 1 89 ? 5.762 -8.602 -11.031 1 98.06 89 LEU A O 1
ATOM 708 N N . LEU A 1 90 ? 7.449 -9.969 -11.633 1 98.44 90 LEU A N 1
ATOM 709 C CA . LEU A 1 90 ? 7.934 -10.125 -10.266 1 98.44 90 LEU A CA 1
ATOM 710 C C . LEU A 1 90 ? 8.359 -8.781 -9.688 1 98.44 90 LEU A C 1
ATOM 712 O O . LEU A 1 90 ? 7.953 -8.422 -8.578 1 98.44 90 LEU A O 1
ATOM 716 N N . LEU A 1 91 ? 9.133 -8.07 -10.445 1 98.62 91 LEU A N 1
ATOM 717 C CA . LEU A 1 91 ? 9.641 -6.781 -9.992 1 98.62 91 LEU A CA 1
ATOM 718 C C . LEU A 1 91 ? 8.508 -5.793 -9.766 1 98.62 91 LEU A C 1
ATOM 720 O O . LEU A 1 91 ? 8.484 -5.074 -8.766 1 98.62 91 LEU A O 1
ATOM 724 N N . THR A 1 92 ? 7.617 -5.754 -10.711 1 98.38 92 THR A N 1
ATOM 725 C CA . THR A 1 92 ? 6.473 -4.863 -10.57 1 98.38 92 THR A CA 1
ATOM 726 C C . THR A 1 92 ? 5.711 -5.156 -9.281 1 98.38 92 THR A C 1
ATOM 728 O O . THR A 1 92 ? 5.363 -4.234 -8.539 1 98.38 92 THR A O 1
ATOM 731 N N . PHE A 1 93 ? 5.488 -6.402 -9.016 1 98.75 93 PHE A N 1
ATOM 732 C CA . PHE A 1 93 ? 4.758 -6.773 -7.812 1 98.75 93 PHE A CA 1
ATOM 733 C C . PHE A 1 93 ? 5.551 -6.402 -6.562 1 98.75 93 PHE A C 1
ATOM 735 O O . PHE A 1 93 ? 4.992 -5.895 -5.594 1 98.75 93 PHE A O 1
ATOM 742 N N . ILE A 1 94 ? 6.82 -6.691 -6.578 1 98.69 94 ILE A N 1
ATOM 743 C CA . ILE A 1 94 ? 7.688 -6.406 -5.441 1 98.69 94 ILE A CA 1
ATOM 744 C C . ILE A 1 94 ? 7.664 -4.91 -5.133 1 98.69 94 ILE A C 1
ATOM 746 O O . ILE A 1 94 ? 7.578 -4.508 -3.973 1 98.69 94 ILE A O 1
ATOM 750 N N . TYR A 1 95 ? 7.66 -4.07 -6.141 1 98.31 95 TYR A N 1
ATOM 751 C CA . TYR A 1 95 ? 7.785 -2.629 -5.957 1 98.31 95 TYR A CA 1
ATOM 752 C C . TYR A 1 95 ? 6.426 -1.993 -5.691 1 98.31 95 TYR A C 1
ATOM 754 O O . TYR A 1 95 ? 6.332 -0.981 -4.992 1 98.31 95 TYR A O 1
ATOM 762 N N . THR A 1 96 ? 5.398 -2.549 -6.227 1 98.19 96 THR A N 1
ATOM 763 C CA . THR A 1 96 ? 4.168 -1.764 -6.23 1 98.19 96 THR A CA 1
ATOM 764 C C . THR A 1 96 ? 3.033 -2.531 -5.559 1 98.19 96 THR A C 1
ATOM 766 O O . THR A 1 96 ? 2.01 -1.947 -5.199 1 98.19 96 THR A O 1
ATOM 769 N N . GLY A 1 97 ? 3.158 -3.838 -5.473 1 98.25 97 GLY A N 1
ATOM 770 C CA . GLY A 1 97 ? 2.061 -4.66 -4.988 1 98.25 97 GLY A CA 1
ATOM 771 C C . GLY A 1 97 ? 1.019 -4.949 -6.055 1 98.25 97 GLY A C 1
ATOM 772 O O . GLY A 1 97 ? -0.015 -5.555 -5.77 1 98.25 97 GLY A O 1
ATOM 773 N N . ASN A 1 98 ? 1.286 -4.531 -7.277 1 98.25 98 ASN A N 1
ATOM 774 C CA . ASN A 1 98 ? 0.381 -4.766 -8.398 1 98.25 98 ASN A CA 1
ATOM 775 C C . ASN A 1 98 ? 0.903 -5.859 -9.32 1 98.25 98 ASN A C 1
ATOM 777 O O . ASN A 1 98 ? 2.115 -6.043 -9.453 1 98.25 98 ASN A O 1
ATOM 781 N N . VAL A 1 99 ? -0.024 -6.551 -9.938 1 98.19 99 VAL A N 1
ATOM 782 C CA . VAL A 1 99 ? 0.384 -7.52 -10.945 1 98.19 99 VAL A CA 1
ATOM 783 C C . VAL A 1 99 ? -0.764 -7.762 -11.922 1 98.19 99 VAL A C 1
ATOM 785 O O . VAL A 1 99 ? -1.93 -7.805 -11.523 1 98.19 99 VAL A O 1
ATOM 788 N N . GLU A 1 100 ? -0.422 -7.824 -13.148 1 98.06 100 GLU A N 1
ATOM 789 C CA . GLU A 1 100 ? -1.372 -8.203 -14.188 1 98.06 100 GLU A CA 1
ATOM 790 C C . GLU A 1 100 ? -1.15 -9.641 -14.648 1 98.06 100 GLU A C 1
ATOM 792 O O . GLU A 1 100 ? -0.113 -9.961 -15.227 1 98.06 100 GLU A O 1
ATOM 797 N N . LEU A 1 101 ? -2.143 -10.438 -14.398 1 97.31 101 LEU A N 1
ATOM 798 C CA . LEU A 1 101 ? -2.014 -11.859 -14.719 1 97.31 101 LEU A CA 1
ATOM 799 C C . LEU A 1 101 ? -2.877 -12.219 -15.922 1 97.31 101 LEU A C 1
ATOM 801 O O . LEU A 1 101 ? -3.939 -11.633 -16.125 1 97.31 101 LEU A O 1
ATOM 805 N N . SER A 1 102 ? -2.406 -13.125 -16.672 1 95.5 102 SER A N 1
ATOM 806 C CA . SER A 1 102 ? -3.115 -13.695 -17.812 1 95.5 102 SER A CA 1
ATOM 807 C C . SER A 1 102 ? -2.957 -15.211 -17.859 1 95.5 102 SER A C 1
ATOM 809 O O . SER A 1 102 ? -2.145 -15.781 -17.125 1 95.5 102 SER A O 1
ATOM 811 N N . THR A 1 103 ? -3.723 -15.797 -18.719 1 92.19 103 THR A N 1
ATOM 812 C CA . THR A 1 103 ? -3.648 -17.234 -18.875 1 92.19 103 THR A CA 1
ATOM 813 C C . THR A 1 103 ? -2.275 -17.656 -19.391 1 92.19 103 THR A C 1
ATOM 815 O O . THR A 1 103 ? -1.827 -18.781 -19.141 1 92.19 103 THR A O 1
ATOM 818 N N . LEU A 1 104 ? -1.6 -16.766 -20 1 89.75 104 LEU A N 1
ATOM 819 C CA . LEU A 1 104 ? -0.322 -17.078 -20.625 1 89.75 104 LEU A CA 1
ATOM 820 C C . LEU A 1 104 ? 0.823 -16.953 -19.625 1 89.75 104 LEU A C 1
ATOM 822 O O . LEU A 1 104 ? 1.822 -17.672 -19.734 1 89.75 104 LEU A O 1
ATOM 826 N N . ASN A 1 105 ? 0.647 -16.062 -18.625 1 94.25 105 ASN A N 1
ATOM 827 C CA . ASN A 1 105 ? 1.807 -15.789 -17.781 1 94.25 105 ASN A CA 1
ATOM 828 C C . ASN A 1 105 ? 1.611 -16.328 -16.375 1 94.25 105 ASN A C 1
ATOM 830 O O . ASN A 1 105 ? 2.559 -16.375 -15.586 1 94.25 105 ASN A O 1
ATOM 834 N N . VAL A 1 106 ? 0.42 -16.781 -16.062 1 94.88 106 VAL A N 1
ATOM 835 C CA . VAL A 1 106 ? 0.084 -17.094 -14.68 1 94.88 106 VAL A CA 1
ATOM 836 C C . VAL A 1 106 ? 0.924 -18.266 -14.195 1 94.88 106 VAL A C 1
ATOM 838 O O . VAL A 1 106 ? 1.432 -18.266 -13.078 1 94.88 106 VAL A O 1
ATOM 841 N N . VAL A 1 107 ? 1.104 -19.219 -15 1 91 107 VAL A N 1
ATOM 842 C CA . VAL A 1 107 ? 1.771 -20.438 -14.57 1 91 107 VAL A CA 1
ATOM 843 C C . VAL A 1 107 ? 3.256 -20.172 -14.336 1 91 107 VAL A C 1
ATOM 845 O O . VAL A 1 107 ? 3.775 -20.422 -13.25 1 91 107 VAL A O 1
ATOM 848 N N . PRO A 1 108 ? 3.943 -19.594 -15.336 1 93.44 108 PRO A N 1
ATOM 849 C CA . PRO A 1 108 ? 5.352 -19.281 -15.062 1 93.44 108 PRO A CA 1
ATOM 850 C C . PRO A 1 108 ? 5.531 -18.297 -13.922 1 93.44 108 PRO A C 1
ATOM 852 O O . PRO A 1 108 ? 6.512 -18.359 -13.18 1 93.44 108 PRO A O 1
ATOM 855 N N . THR A 1 109 ? 4.645 -17.391 -13.734 1 96.38 109 THR A N 1
ATOM 856 C CA . THR A 1 109 ? 4.723 -16.422 -12.648 1 96.38 109 THR A CA 1
ATOM 857 C C . THR A 1 109 ? 4.543 -17.109 -11.297 1 96.38 109 THR A C 1
ATOM 859 O O . THR A 1 109 ? 5.234 -16.766 -10.328 1 96.38 109 THR A O 1
ATOM 862 N N . MET A 1 110 ? 3.627 -18.016 -11.281 1 94.31 110 MET A N 1
ATOM 863 C CA . MET A 1 110 ? 3.391 -18.75 -10.055 1 94.31 110 MET A CA 1
ATOM 864 C C . MET A 1 110 ? 4.629 -19.547 -9.648 1 94.31 110 MET A C 1
ATOM 866 O O . MET A 1 110 ? 5.008 -19.562 -8.477 1 94.31 110 MET A O 1
ATOM 870 N N . ALA A 1 111 ? 5.219 -20.188 -10.586 1 92.38 111 ALA A N 1
ATOM 871 C CA . ALA A 1 111 ? 6.441 -20.953 -10.328 1 92.38 111 ALA A CA 1
ATOM 872 C C . ALA A 1 111 ? 7.559 -20.047 -9.82 1 92.38 111 ALA A C 1
ATOM 874 O O . ALA A 1 111 ? 8.266 -20.391 -8.867 1 92.38 111 ALA A O 1
ATOM 875 N N . ALA A 1 112 ? 7.707 -18.938 -10.422 1 95.5 112 ALA A N 1
ATOM 876 C CA . ALA A 1 112 ? 8.727 -17.984 -10.016 1 95.5 112 ALA A CA 1
ATOM 877 C C . ALA A 1 112 ? 8.445 -17.453 -8.609 1 95.5 112 ALA A C 1
ATOM 879 O O . ALA A 1 112 ? 9.367 -17.297 -7.801 1 95.5 112 ALA A O 1
ATOM 880 N N . ALA A 1 113 ? 7.168 -17.156 -8.367 1 96.5 113 ALA A N 1
ATOM 881 C CA . ALA A 1 113 ? 6.77 -16.672 -7.047 1 96.5 113 ALA A CA 1
ATOM 882 C C . ALA A 1 113 ? 7.117 -17.703 -5.969 1 96.5 113 ALA A C 1
ATOM 884 O O . ALA A 1 113 ? 7.504 -17.328 -4.859 1 96.5 113 ALA A O 1
ATOM 885 N N . GLU A 1 114 ? 6.918 -18.906 -6.324 1 92.88 114 GLU A N 1
ATOM 886 C CA . GLU A 1 114 ? 7.297 -19.984 -5.402 1 92.88 114 GLU A CA 1
ATOM 887 C C . GLU A 1 114 ? 8.812 -20.031 -5.219 1 92.88 114 GLU A C 1
ATOM 889 O O . GLU A 1 114 ? 9.297 -20.125 -4.09 1 92.88 114 GLU A O 1
ATOM 894 N N . MET A 1 115 ? 9.531 -20 -6.258 1 93.75 115 MET A N 1
ATOM 895 C CA . MET A 1 115 ? 10.992 -20.047 -6.242 1 93.75 115 MET A CA 1
ATOM 896 C C . MET A 1 115 ? 11.57 -18.938 -5.375 1 93.75 115 MET A C 1
ATOM 898 O O . MET A 1 115 ? 12.5 -19.172 -4.602 1 93.75 115 MET A O 1
ATOM 902 N N . TYR A 1 116 ? 11 -17.797 -5.484 1 96.88 116 TYR A N 1
ATOM 903 C CA . TYR A 1 116 ? 11.539 -16.641 -4.785 1 96.88 116 TYR A CA 1
ATOM 904 C C . TYR A 1 116 ? 10.742 -16.328 -3.525 1 96.88 116 TYR A C 1
ATOM 906 O O . TYR A 1 116 ? 10.898 -15.266 -2.924 1 96.88 116 TYR A O 1
ATOM 914 N N . GLU A 1 117 ? 9.828 -17.203 -3.166 1 97.31 117 GLU A N 1
ATOM 915 C CA . GLU A 1 117 ? 9.078 -17.172 -1.915 1 97.31 117 GLU A CA 1
ATOM 916 C C . GLU A 1 117 ? 8.297 -15.867 -1.769 1 97.31 117 GLU A C 1
ATOM 918 O O . GLU A 1 117 ? 8.352 -15.219 -0.721 1 97.31 117 GLU A O 1
ATOM 923 N N . LEU A 1 118 ? 7.676 -15.461 -2.803 1 97.88 118 LEU A N 1
ATOM 924 C CA . LEU A 1 118 ? 6.723 -14.359 -2.77 1 97.88 118 LEU A CA 1
ATOM 925 C C . LEU A 1 118 ? 5.305 -14.867 -2.535 1 97.88 118 LEU A C 1
ATOM 927 O O . LEU A 1 118 ? 4.543 -15.047 -3.486 1 97.88 118 LEU A O 1
ATOM 931 N N . SER A 1 119 ? 4.957 -14.969 -1.317 1 97 119 SER A N 1
ATOM 932 C CA . SER A 1 119 ? 3.75 -15.688 -0.917 1 97 119 SER A CA 1
ATOM 933 C C . SER A 1 119 ? 2.496 -14.992 -1.438 1 97 119 SER A C 1
ATOM 935 O O . SER A 1 119 ? 1.584 -15.648 -1.945 1 97 119 SER A O 1
ATOM 937 N N . ALA A 1 120 ? 2.434 -13.68 -1.28 1 98.19 120 ALA A N 1
ATOM 938 C CA . ALA A 1 120 ? 1.245 -12.953 -1.716 1 98.19 120 ALA A CA 1
ATOM 939 C C . ALA A 1 120 ? 1.064 -13.055 -3.229 1 98.19 120 ALA A C 1
ATOM 941 O O . ALA A 1 120 ? -0.059 -13.188 -3.717 1 98.19 120 ALA A O 1
ATOM 942 N N . LEU A 1 121 ? 2.117 -12.961 -3.949 1 98.19 121 LEU A N 1
ATOM 943 C CA . LEU A 1 121 ? 2.047 -13.102 -5.398 1 98.19 121 LEU A CA 1
ATOM 944 C C . LEU A 1 121 ? 1.607 -14.508 -5.793 1 98.19 121 LEU A C 1
ATOM 946 O O . LEU A 1 121 ? 0.788 -14.672 -6.699 1 98.19 121 LEU A O 1
ATOM 950 N N . ARG A 1 122 ? 2.182 -15.453 -5.121 1 96.62 122 ARG A N 1
ATOM 951 C CA . ARG A 1 122 ? 1.798 -16.844 -5.379 1 96.62 122 ARG A CA 1
ATOM 952 C C . ARG A 1 122 ? 0.303 -17.047 -5.156 1 96.62 122 ARG A C 1
ATOM 954 O O . ARG A 1 122 ? -0.365 -17.703 -5.961 1 96.62 122 ARG A O 1
ATOM 961 N N . GLU A 1 123 ? -0.135 -16.5 -4.109 1 97 123 GLU A N 1
ATOM 962 C CA . GLU A 1 123 ? -1.556 -16.625 -3.799 1 97 123 GLU A CA 1
ATOM 963 C C . GLU A 1 123 ? -2.416 -15.945 -4.859 1 97 123 GLU A C 1
ATOM 965 O O . GLU A 1 123 ? -3.471 -16.469 -5.234 1 97 123 GLU A O 1
ATOM 970 N N . ALA A 1 124 ? -2.01 -14.828 -5.32 1 97.81 124 ALA A N 1
ATOM 971 C CA . ALA A 1 124 ? -2.73 -14.141 -6.391 1 97.81 124 ALA A CA 1
ATOM 972 C C . ALA A 1 124 ? -2.797 -15.008 -7.645 1 97.81 124 ALA A C 1
ATOM 974 O O . ALA A 1 124 ? -3.848 -15.109 -8.281 1 97.81 124 ALA A O 1
ATOM 975 N N . CYS A 1 125 ? -1.71 -15.602 -7.969 1 97 125 CYS A N 1
ATOM 976 C CA . CYS A 1 125 ? -1.662 -16.484 -9.133 1 97 125 CYS A CA 1
ATOM 977 C C . CYS A 1 125 ? -2.602 -17.672 -8.953 1 97 125 CYS A C 1
ATOM 979 O O . CYS A 1 125 ? -3.32 -18.031 -9.883 1 97 125 CYS A O 1
ATOM 981 N N . LYS A 1 126 ? -2.551 -18.219 -7.785 1 96.31 126 LYS A N 1
ATOM 982 C CA . LYS A 1 126 ? -3.418 -19.359 -7.496 1 96.31 126 LYS A CA 1
ATOM 983 C C . LYS A 1 126 ? -4.891 -18.969 -7.645 1 96.31 126 LYS A C 1
ATOM 985 O O . LYS A 1 126 ? -5.66 -19.703 -8.273 1 96.31 126 LYS A O 1
ATOM 990 N N . GLN A 1 127 ? -5.27 -17.859 -7.145 1 96.56 127 GLN A N 1
ATOM 991 C CA . GLN A 1 127 ? -6.648 -17.391 -7.242 1 96.56 127 GLN A CA 1
ATOM 992 C C . GLN A 1 127 ? -7.059 -17.188 -8.703 1 96.56 127 GLN A C 1
ATOM 994 O O . GLN A 1 127 ? -8.156 -17.578 -9.102 1 96.56 127 GLN A O 1
ATOM 999 N N . PHE A 1 128 ? -6.227 -16.594 -9.398 1 97.44 128 PHE A N 1
ATOM 1000 C CA . PHE A 1 128 ? -6.488 -16.422 -10.82 1 97.44 128 PHE A CA 1
ATOM 1001 C C . PHE A 1 128 ? -6.707 -17.781 -11.492 1 97.44 128 PHE A C 1
ATOM 1003 O O . PHE A 1 128 ? -7.668 -17.953 -12.25 1 97.44 128 PHE A O 1
ATOM 1010 N N . ALA A 1 129 ? -5.777 -18.688 -11.227 1 95.5 129 ALA A N 1
ATOM 1011 C CA . ALA A 1 129 ? -5.816 -20 -11.867 1 95.5 129 ALA A CA 1
ATOM 1012 C C . ALA A 1 129 ? -7.098 -20.75 -11.5 1 95.5 129 ALA A C 1
ATOM 1014 O O . ALA A 1 129 ? -7.68 -21.438 -12.344 1 95.5 129 ALA A O 1
ATOM 1015 N N . LEU A 1 130 ? -7.52 -20.594 -10.258 1 96 130 LEU A N 1
ATOM 1016 C CA . LEU A 1 130 ? -8.742 -21.266 -9.805 1 96 130 LEU A CA 1
ATOM 1017 C C . LEU A 1 130 ? -9.969 -20.672 -10.492 1 96 130 LEU A C 1
ATOM 1019 O O . LEU A 1 130 ? -10.836 -21.422 -10.953 1 96 130 LEU A O 1
ATOM 1023 N N . ARG A 1 131 ? -9.961 -19.422 -10.648 1 94.75 131 ARG A N 1
ATOM 1024 C CA . ARG A 1 131 ? -11.109 -18.719 -11.219 1 94.75 131 ARG A CA 1
ATOM 1025 C C . ARG A 1 131 ? -11.195 -18.953 -12.719 1 94.75 131 ARG A C 1
ATOM 1027 O O . ARG A 1 131 ? -12.297 -19.047 -13.273 1 94.75 131 ARG A O 1
ATOM 1034 N N . HIS A 1 132 ? -10.086 -19.047 -13.312 1 94.81 132 HIS A N 1
ATOM 1035 C CA . HIS A 1 132 ? -10.055 -19.188 -14.766 1 94.81 132 HIS A CA 1
ATOM 1036 C C . HIS A 1 132 ? -9.531 -20.562 -15.172 1 94.81 132 HIS A C 1
ATOM 1038 O O . HIS A 1 132 ? -8.805 -20.703 -16.156 1 94.81 132 HIS A O 1
ATOM 1044 N N . ALA A 1 133 ? -9.898 -21.516 -14.445 1 94.69 133 ALA A N 1
ATOM 1045 C CA . ALA A 1 133 ? -9.391 -22.875 -14.609 1 94.69 133 ALA A CA 1
ATOM 1046 C C . ALA A 1 133 ? -9.68 -23.406 -16.016 1 94.69 133 ALA A C 1
ATOM 1048 O O . ALA 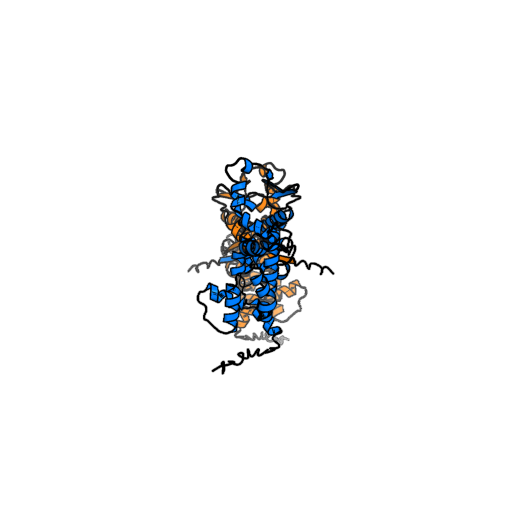A 1 133 ? -8.828 -24.062 -16.625 1 94.69 133 ALA A O 1
ATOM 1049 N N . LYS A 1 134 ? -10.859 -23.109 -16.547 1 92.06 134 LYS A N 1
ATOM 1050 C CA . LYS A 1 134 ? -11.25 -23.594 -17.859 1 92.06 134 LYS A CA 1
ATOM 1051 C C . LYS A 1 134 ? -10.234 -23.172 -18.922 1 92.06 134 LYS A C 1
ATOM 1053 O O . LYS A 1 134 ? -10.016 -23.906 -19.891 1 92.06 134 LYS A O 1
ATOM 1058 N N . HIS A 1 135 ? -9.633 -22.062 -18.703 1 92.81 135 HIS A N 1
ATOM 1059 C CA . HIS A 1 135 ? -8.719 -21.484 -19.688 1 92.81 135 HIS A CA 1
ATOM 1060 C C . HIS A 1 135 ? -7.285 -21.922 -19.422 1 92.81 135 HIS A C 1
ATOM 1062 O O . HIS A 1 135 ? -6.426 -21.812 -20.297 1 92.81 135 HIS A O 1
ATOM 1068 N N . ILE A 1 136 ? -7.02 -22.438 -18.297 1 92.88 136 ILE A N 1
ATOM 1069 C CA . ILE A 1 136 ? -5.676 -22.859 -17.922 1 92.88 136 ILE A CA 1
ATOM 1070 C C . ILE A 1 136 ? -5.527 -24.359 -18.141 1 92.88 136 ILE A C 1
ATOM 1072 O O . ILE A 1 136 ? -4.492 -24.828 -18.625 1 92.88 136 ILE A O 1
ATOM 1076 N N . PHE A 1 137 ? -6.625 -25.094 -17.844 1 94 137 PHE A N 1
ATOM 1077 C CA . PHE A 1 137 ? -6.641 -26.547 -17.969 1 94 137 PHE A CA 1
ATOM 1078 C C . PHE A 1 137 ? -7.086 -26.953 -19.375 1 94 137 PHE A C 1
ATOM 1080 O O . PHE A 1 137 ? -8.078 -27.672 -19.531 1 94 137 PHE A O 1
ATOM 1087 N N . ARG A 1 138 ? -6.301 -26.562 -20.234 1 90.81 138 ARG A N 1
ATOM 1088 C CA . ARG A 1 138 ? -6.551 -26.891 -21.641 1 90.81 138 ARG A CA 1
ATOM 1089 C C . ARG A 1 138 ? -5.246 -27.172 -22.375 1 90.81 138 ARG A C 1
ATOM 1091 O O . ARG A 1 138 ? -4.164 -26.906 -21.859 1 90.81 138 ARG A O 1
ATOM 1098 N N . ARG A 1 139 ? -5.445 -27.688 -23.562 1 89.44 139 ARG A N 1
ATOM 1099 C CA . ARG A 1 139 ? -4.301 -28.031 -24.391 1 89.44 139 ARG A CA 1
ATOM 1100 C C . ARG A 1 139 ? -3.436 -26.812 -24.672 1 89.44 139 ARG A C 1
ATOM 1102 O O . ARG A 1 139 ? -3.953 -25.719 -24.906 1 89.44 139 ARG A O 1
ATOM 1109 N N . ASN A 1 140 ? -2.115 -26.969 -24.625 1 86.12 140 ASN A N 1
ATOM 1110 C CA . ASN A 1 140 ? -1.091 -25.984 -24.938 1 86.12 140 ASN A CA 1
ATOM 1111 C C . ASN A 1 140 ? -0.844 -25.047 -23.75 1 86.12 140 ASN A C 1
ATOM 1113 O O . ASN A 1 140 ? 0.053 -24.203 -23.797 1 86.12 140 ASN A O 1
ATOM 1117 N N . VAL A 1 141 ? -1.613 -25.172 -22.703 1 86.31 141 VAL A N 1
ATOM 1118 C CA . VAL A 1 141 ? -1.414 -24.297 -21.547 1 86.31 141 VAL A CA 1
ATOM 1119 C C . VAL A 1 141 ? -1.06 -25.141 -20.328 1 86.31 141 VAL A C 1
ATOM 1121 O O . VAL A 1 141 ? -0.199 -24.75 -19.531 1 86.31 141 VAL A O 1
ATOM 1124 N N . ILE A 1 142 ? -1.655 -26.297 -20.188 1 90.56 142 ILE A N 1
ATOM 1125 C CA . ILE A 1 142 ? -1.562 -27.094 -18.969 1 90.56 142 ILE A CA 1
ATOM 1126 C C . ILE A 1 142 ? -0.253 -27.875 -18.953 1 90.56 142 ILE A C 1
ATOM 1128 O O . ILE A 1 142 ? 0.264 -28.219 -17.891 1 90.56 142 ILE A O 1
ATOM 1132 N N . GLU A 1 143 ? 0.288 -28.109 -20.078 1 90.81 143 GLU A N 1
ATOM 1133 C CA . GLU A 1 143 ? 1.385 -29.062 -20.234 1 90.81 143 GLU A CA 1
ATOM 1134 C C . GLU A 1 143 ? 2.611 -28.625 -19.438 1 90.81 143 GLU A C 1
ATOM 1136 O O . GLU A 1 143 ? 3.273 -29.453 -18.797 1 90.81 143 GLU A O 1
ATOM 1141 N N . PRO A 1 144 ? 2.857 -27.344 -19.391 1 85.56 144 PRO A N 1
ATOM 1142 C CA . PRO A 1 144 ? 4.074 -26.922 -18.688 1 85.56 144 PRO A CA 1
ATOM 1143 C C . PRO A 1 144 ? 3.898 -26.891 -17.172 1 85.56 144 PRO A C 1
ATOM 1145 O O . PRO A 1 144 ? 4.871 -26.688 -16.438 1 85.56 144 PRO A O 1
ATOM 1148 N N . LEU A 1 145 ? 2.764 -27.141 -16.641 1 88.88 145 LEU A N 1
ATOM 1149 C CA . LEU A 1 145 ? 2.518 -27.094 -15.203 1 88.88 145 LEU A CA 1
ATOM 1150 C C . LEU A 1 145 ? 3.293 -28.188 -14.477 1 88.88 145 LEU A C 1
ATOM 1152 O O . LEU A 1 145 ? 3.191 -29.359 -14.828 1 88.88 145 LEU A O 1
ATOM 1156 N N . PRO A 1 146 ? 4.094 -27.719 -13.516 1 89.06 146 PRO A N 1
ATOM 1157 C CA . PRO A 1 146 ? 4.699 -28.766 -12.688 1 89.06 146 PRO A CA 1
ATOM 1158 C C . PRO A 1 146 ? 3.66 -29.609 -11.945 1 89.06 146 PRO A C 1
ATOM 1160 O O . PRO A 1 146 ? 2.576 -29.109 -11.625 1 89.06 146 PRO A O 1
ATOM 1163 N N . GLU A 1 147 ? 4.043 -30.812 -11.711 1 93.25 147 GLU A N 1
ATOM 1164 C CA . GLU A 1 147 ? 3.115 -31.75 -11.086 1 93.25 147 GLU A CA 1
ATOM 1165 C C . GLU A 1 147 ? 2.635 -31.234 -9.734 1 93.25 147 GLU A C 1
ATOM 1167 O O . GLU A 1 147 ? 1.444 -31.312 -9.422 1 93.25 147 GLU A O 1
ATOM 1172 N N . LYS A 1 148 ? 3.551 -30.734 -8.984 1 92.25 148 LYS A N 1
ATOM 1173 C CA . LYS A 1 148 ? 3.201 -30.234 -7.656 1 92.25 148 LYS A CA 1
ATOM 1174 C C . LYS A 1 148 ? 2.123 -29.156 -7.738 1 92.25 148 LYS A C 1
ATOM 1176 O O . LYS A 1 148 ? 1.163 -29.172 -6.965 1 92.25 148 LYS A O 1
ATOM 1181 N N . LEU A 1 149 ? 2.301 -28.281 -8.664 1 91.25 149 LEU A N 1
ATOM 1182 C CA . LEU A 1 149 ? 1.349 -27.203 -8.844 1 91.25 149 LEU A CA 1
ATOM 1183 C C . LEU A 1 149 ? 0.016 -27.719 -9.367 1 91.25 149 LEU A C 1
ATOM 1185 O O . LEU A 1 149 ? -1.047 -27.266 -8.938 1 91.25 149 LEU A O 1
ATOM 1189 N N . LEU A 1 150 ? 0.074 -28.594 -10.305 1 94.44 150 LEU A N 1
ATOM 1190 C CA . LEU A 1 150 ? -1.14 -29.203 -10.836 1 94.44 150 LEU A CA 1
ATOM 1191 C C . LEU A 1 150 ? -1.968 -29.844 -9.727 1 94.44 150 LEU A C 1
ATOM 1193 O O . LEU A 1 150 ? -3.166 -29.562 -9.602 1 94.44 150 LEU A O 1
ATOM 1197 N N . CYS A 1 151 ? -1.327 -30.594 -8.938 1 96.5 151 CYS A N 1
ATOM 1198 C CA . CYS A 1 151 ? -2.02 -31.281 -7.855 1 96.5 151 CYS A CA 1
ATOM 1199 C C . CYS A 1 151 ? -2.617 -30.281 -6.871 1 96.5 151 CYS A C 1
ATOM 1201 O O . CYS A 1 151 ? -3.736 -30.469 -6.391 1 96.5 151 CYS A O 1
ATOM 1203 N N . GLU A 1 152 ? -1.826 -29.266 -6.641 1 95.31 152 GLU A N 1
ATOM 1204 C CA . GLU A 1 152 ? -2.301 -28.234 -5.719 1 95.31 152 GLU A CA 1
ATOM 1205 C C . GLU A 1 152 ? -3.572 -27.578 -6.242 1 95.31 152 GLU A C 1
ATOM 1207 O O . GLU A 1 152 ? -4.523 -27.359 -5.484 1 95.31 152 GLU A O 1
ATOM 1212 N N . LEU A 1 153 ? -3.609 -27.219 -7.434 1 95.5 153 LEU A N 1
ATOM 1213 C CA . LEU A 1 153 ? -4.766 -26.562 -8.031 1 95.5 153 LEU A CA 1
ATOM 1214 C C . LEU A 1 153 ? -5.965 -27.5 -8.078 1 95.5 153 LEU A C 1
ATOM 1216 O O . LEU A 1 153 ? -7.082 -27.109 -7.723 1 95.5 153 LEU A O 1
ATOM 1220 N N . VAL A 1 154 ? -5.762 -28.75 -8.477 1 96.81 154 VAL A N 1
ATOM 1221 C CA . VAL A 1 154 ? -6.84 -29.719 -8.633 1 96.81 154 VAL A CA 1
ATOM 1222 C C . VAL A 1 154 ? -7.43 -30.062 -7.27 1 96.81 154 VAL A C 1
ATOM 1224 O O . VAL A 1 154 ? -8.633 -30.312 -7.148 1 96.81 154 VAL A O 1
ATOM 1227 N N . ALA A 1 155 ? -6.664 -30.016 -6.27 1 96.44 155 ALA A N 1
ATOM 1228 C CA . ALA A 1 155 ? -7.098 -30.375 -4.918 1 96.44 155 ALA A CA 1
ATOM 1229 C C . ALA A 1 155 ? -7.969 -29.266 -4.32 1 96.44 155 ALA A C 1
ATOM 1231 O O . ALA A 1 155 ? -8.703 -29.5 -3.359 1 96.44 155 ALA A O 1
ATOM 1232 N N . ASP A 1 156 ? -7.855 -28.125 -4.867 1 96 156 ASP A N 1
ATOM 1233 C CA . ASP A 1 156 ? -8.508 -26.984 -4.246 1 96 156 ASP A CA 1
ATOM 1234 C C . ASP A 1 156 ? -10.023 -27.047 -4.434 1 96 156 ASP A C 1
ATOM 1236 O O . ASP A 1 156 ? -10.508 -27.359 -5.52 1 96 156 ASP A O 1
ATOM 1240 N N . GLU A 1 157 ? -10.742 -26.688 -3.416 1 94.56 157 GLU A N 1
ATOM 1241 C CA . GLU A 1 157 ? -12.203 -26.75 -3.42 1 94.56 157 GLU A CA 1
ATOM 1242 C C . GLU A 1 157 ? -12.805 -25.703 -4.344 1 94.56 157 GLU A C 1
ATOM 1244 O O . GLU A 1 157 ? -13.898 -25.875 -4.875 1 94.56 157 GLU A O 1
ATOM 1249 N N . ASN A 1 158 ? -12.07 -24.703 -4.582 1 94.88 158 ASN A N 1
ATOM 1250 C CA . ASN A 1 158 ? -12.625 -23.562 -5.305 1 94.88 158 ASN A CA 1
ATOM 1251 C C . ASN A 1 158 ? -12.258 -23.609 -6.785 1 94.88 158 ASN A C 1
ATOM 1253 O O . ASN A 1 158 ? -12.461 -22.625 -7.508 1 94.88 158 ASN A O 1
ATOM 1257 N N . LEU A 1 159 ? -11.758 -24.734 -7.18 1 96 159 LEU A N 1
ATOM 1258 C CA . LEU A 1 159 ? -11.445 -24.906 -8.594 1 96 159 LEU A CA 1
ATOM 1259 C C . LEU A 1 159 ? -12.711 -24.812 -9.445 1 96 159 LEU A C 1
ATOM 1261 O O . LEU A 1 159 ? -13.656 -25.578 -9.258 1 96 159 LEU A O 1
ATOM 1265 N N . GLN A 1 160 ? -12.734 -23.906 -10.375 1 94.69 160 GLN A N 1
ATOM 1266 C CA . GLN A 1 160 ? -13.953 -23.641 -11.133 1 94.69 160 GLN A CA 1
ATOM 1267 C C . GLN A 1 160 ? -13.898 -24.328 -12.5 1 94.69 160 GLN A C 1
ATOM 1269 O O . GLN A 1 160 ? -13.789 -23.641 -13.523 1 94.69 160 GLN A O 1
ATOM 1274 N N . ILE A 1 161 ? -14.117 -25.531 -12.547 1 94.94 161 ILE A N 1
ATOM 1275 C CA . ILE A 1 161 ? -14.125 -26.344 -13.75 1 94.94 161 ILE A CA 1
ATOM 1276 C C . ILE A 1 161 ? -14.938 -27.625 -13.508 1 94.94 161 ILE A C 1
ATOM 1278 O O . ILE A 1 161 ? -14.953 -28.141 -12.398 1 94.94 161 ILE A O 1
ATOM 1282 N N . ARG A 1 162 ? -15.617 -28.078 -14.492 1 93.31 162 ARG A N 1
ATOM 1283 C CA . ARG A 1 162 ? -16.328 -29.344 -14.383 1 93.31 162 ARG A CA 1
ATOM 1284 C C . ARG A 1 162 ? -15.367 -30.516 -14.297 1 93.31 162 ARG A C 1
ATOM 1286 O O . ARG A 1 162 ? -14.328 -30.516 -14.961 1 93.31 162 ARG A O 1
ATOM 1293 N N . GLU A 1 163 ? -15.828 -31.484 -13.547 1 94.94 163 GLU A N 1
ATOM 1294 C CA . GLU A 1 163 ? -14.945 -32.625 -13.289 1 94.94 163 GLU A CA 1
ATOM 1295 C C . GLU A 1 163 ? -14.586 -33.344 -14.578 1 94.94 163 GLU A C 1
ATOM 1297 O O . GLU A 1 163 ? -13.453 -33.812 -14.742 1 94.94 163 GLU A O 1
ATOM 1302 N N . SER A 1 164 ? -15.562 -33.438 -15.492 1 94.44 164 SER A N 1
ATOM 1303 C CA . SER A 1 164 ? -15.312 -34.094 -16.766 1 94.44 164 SER A CA 1
ATOM 1304 C C . SER A 1 164 ? -14.25 -33.375 -17.578 1 94.44 164 SER A C 1
ATOM 1306 O O . SER A 1 164 ? -13.344 -34 -18.125 1 94.44 164 SER A O 1
ATOM 1308 N N . THR A 1 165 ? -14.383 -32.094 -17.625 1 95.12 165 THR A N 1
ATOM 1309 C CA . THR A 1 165 ? -13.414 -31.25 -18.344 1 95.12 165 THR A CA 1
ATOM 1310 C C . THR A 1 165 ? -12.047 -31.328 -17.672 1 95.12 165 THR A C 1
ATOM 1312 O O . THR A 1 165 ? -11.016 -31.344 -18.344 1 95.12 165 THR A O 1
ATOM 1315 N N . LEU A 1 166 ? -12.117 -31.344 -16.391 1 96.94 166 LEU A N 1
ATOM 1316 C CA . LEU A 1 166 ? -10.891 -31.484 -15.609 1 96.94 166 LEU A CA 1
ATOM 1317 C C . LEU A 1 166 ? -10.164 -32.781 -15.953 1 96.94 166 LEU A C 1
ATOM 1319 O O . LEU A 1 166 ? -8.953 -32.781 -16.141 1 96.94 166 LEU A O 1
ATOM 1323 N N . LEU A 1 167 ? -10.914 -33.875 -16.016 1 97.31 167 LEU A N 1
ATOM 1324 C CA . LEU A 1 167 ? -10.328 -35.156 -16.359 1 97.31 167 LEU A CA 1
ATOM 1325 C C . LEU A 1 167 ? -9.664 -35.125 -17.734 1 97.31 167 LEU A C 1
ATOM 1327 O O . LEU A 1 167 ? -8.531 -35.562 -17.891 1 97.31 167 LEU A O 1
ATOM 1331 N N . ASP A 1 168 ? -10.32 -34.531 -18.656 1 96.38 168 ASP A N 1
ATOM 1332 C CA . ASP A 1 168 ? -9.766 -34.375 -20 1 96.38 168 ASP A CA 1
ATOM 1333 C C . ASP A 1 168 ? -8.43 -33.656 -19.953 1 96.38 168 ASP A C 1
ATOM 1335 O O . ASP A 1 168 ? -7.469 -34.062 -20.609 1 96.38 168 ASP A O 1
ATOM 1339 N N . ALA A 1 169 ? -8.406 -32.594 -19.25 1 96.56 169 ALA A N 1
ATOM 1340 C CA . ALA A 1 169 ? -7.211 -31.766 -19.156 1 96.56 169 ALA A CA 1
ATOM 1341 C C . ALA A 1 169 ? -6.051 -32.531 -18.516 1 96.56 169 ALA A C 1
ATOM 1343 O O . ALA A 1 169 ? -4.914 -32.438 -18.984 1 96.56 169 ALA A O 1
ATOM 1344 N N . VAL A 1 170 ? -6.355 -33.25 -17.484 1 97.44 170 VAL A N 1
ATOM 1345 C CA . VAL A 1 170 ? -5.328 -34.031 -16.766 1 97.44 170 VAL A CA 1
ATOM 1346 C C . VAL A 1 170 ? -4.754 -35.094 -17.688 1 97.44 170 VAL A C 1
ATOM 1348 O O . VAL A 1 170 ? -3.555 -35.375 -17.641 1 97.44 170 VAL A O 1
ATOM 1351 N N . LEU A 1 171 ? -5.566 -35.625 -18.5 1 96.38 171 LEU A N 1
ATOM 1352 C CA . LEU A 1 171 ? -5.105 -36.625 -19.453 1 96.38 171 LEU A CA 1
ATOM 1353 C C . LEU A 1 171 ? -4.164 -36.031 -20.469 1 96.38 171 LEU A C 1
ATOM 1355 O O . LEU A 1 171 ? -3.158 -36.625 -20.844 1 96.38 171 LEU A O 1
ATOM 1359 N N . ILE A 1 172 ? -4.504 -34.844 -20.922 1 95.25 172 ILE A N 1
ATOM 1360 C CA . ILE A 1 172 ? -3.637 -34.125 -21.828 1 95.25 172 ILE A CA 1
ATOM 1361 C C . ILE A 1 172 ? -2.285 -33.875 -21.172 1 95.25 172 ILE A C 1
ATOM 1363 O O . ILE A 1 172 ? -1.237 -34.062 -21.797 1 95.25 172 ILE A O 1
ATOM 1367 N N . TRP A 1 173 ? -2.332 -33.469 -19.984 1 96.12 173 TRP A N 1
ATOM 1368 C CA . TRP A 1 173 ? -1.13 -33.188 -19.203 1 96.12 173 TRP A CA 1
ATOM 1369 C C . TRP A 1 173 ? -0.251 -34.438 -19.109 1 96.12 173 TRP A C 1
ATOM 1371 O O . TRP A 1 173 ? 0.962 -34.375 -19.312 1 96.12 173 TRP A O 1
ATOM 1381 N N . GLY A 1 174 ? -0.784 -35.594 -18.828 1 95.81 174 GLY A N 1
ATOM 1382 C CA . GLY A 1 174 ? -0.046 -36.844 -18.719 1 95.81 174 GLY A CA 1
ATOM 1383 C C . GLY A 1 174 ? 0.496 -37.344 -20.047 1 95.81 174 GLY A C 1
ATOM 1384 O O . GLY A 1 174 ? 1.63 -37.812 -20.125 1 95.81 174 GLY A O 1
ATOM 1385 N N . ALA A 1 175 ? -0.328 -37.188 -21.047 1 93.94 175 ALA A N 1
ATOM 1386 C CA . ALA A 1 175 ? 0.049 -37.656 -22.375 1 93.94 175 ALA A CA 1
ATOM 1387 C C . ALA A 1 175 ? 1.282 -36.906 -22.891 1 93.94 175 ALA A C 1
ATOM 1389 O O . ALA A 1 175 ? 2.098 -37.5 -23.609 1 93.94 175 ALA A O 1
ATOM 1390 N N . ALA A 1 176 ? 1.41 -35.688 -22.516 1 92.69 176 ALA A N 1
ATOM 1391 C CA . ALA A 1 176 ? 2.537 -34.875 -22.953 1 92.69 176 ALA A CA 1
ATOM 1392 C C . ALA A 1 176 ? 3.846 -35.375 -22.344 1 92.69 176 ALA A C 1
ATOM 1394 O O . ALA A 1 176 ? 4.93 -35.031 -22.812 1 92.69 176 ALA A O 1
ATOM 1395 N N . ARG A 1 177 ? 3.768 -36.219 -21.406 1 92.44 177 ARG A N 1
ATOM 1396 C CA . ARG A 1 177 ? 4.953 -36.656 -20.672 1 92.44 177 ARG A CA 1
ATOM 1397 C C . ARG A 1 177 ? 5.324 -38.094 -21.062 1 92.44 177 ARG A C 1
ATOM 1399 O O . ARG A 1 177 ? 6.285 -38.656 -20.531 1 92.44 177 ARG A O 1
ATOM 1406 N N . ILE A 1 178 ? 4.562 -38.594 -21.938 1 89.31 178 ILE A N 1
ATOM 1407 C CA . ILE A 1 178 ? 4.859 -39.938 -22.422 1 89.31 178 ILE A CA 1
ATOM 1408 C C . ILE A 1 178 ? 5.637 -39.875 -23.734 1 89.31 178 ILE A C 1
ATOM 1410 O O . ILE A 1 178 ? 5.32 -39.031 -24.594 1 89.31 178 ILE A O 1
ATOM 1414 N N . GLU A 1 179 ? 6.684 -40.5 -23.844 1 75.31 179 GLU A N 1
ATOM 1415 C CA . GLU A 1 179 ? 7.578 -40.5 -25 1 75.31 179 GLU A CA 1
ATOM 1416 C C . GLU A 1 179 ? 6.949 -41.219 -26.188 1 75.31 179 GLU A C 1
ATOM 1418 O O . GLU A 1 179 ? 7.109 -40.812 -27.328 1 75.31 179 GLU A O 1
ATOM 1423 N N . SER A 1 180 ? 6.141 -42.281 -25.844 1 71.62 180 SER A N 1
ATOM 1424 C CA . SER A 1 180 ? 5.688 -43.094 -26.969 1 71.62 180 SER A CA 1
ATOM 1425 C C . SER A 1 180 ? 4.613 -42.375 -27.781 1 71.62 180 SER A C 1
ATOM 1427 O O . SER A 1 180 ? 3.629 -41.906 -27.219 1 71.62 180 SER A O 1
ATOM 1429 N N . GLU A 1 181 ? 4.812 -42.219 -29.031 1 66.5 181 GLU A N 1
ATOM 1430 C CA . GLU A 1 181 ? 3.873 -41.531 -29.922 1 66.5 181 GLU A CA 1
ATOM 1431 C C . GLU A 1 181 ? 2.791 -42.5 -30.422 1 66.5 181 GLU A C 1
ATOM 1433 O O . GLU A 1 181 ? 1.763 -42.062 -30.938 1 66.5 181 GLU A O 1
ATOM 1438 N N . ASP A 1 182 ? 3.07 -43.812 -30.156 1 74.69 182 ASP A N 1
ATOM 1439 C CA . ASP A 1 182 ? 2.111 -44.781 -30.672 1 74.69 182 ASP A CA 1
ATOM 1440 C C . ASP A 1 182 ? 0.938 -44.938 -29.719 1 74.69 182 ASP A C 1
ATOM 1442 O O . ASP A 1 182 ? 1.088 -45.562 -28.656 1 74.69 182 ASP A O 1
ATOM 1446 N N . GLU A 1 183 ? -0.185 -44.5 -30.078 1 70.44 183 GLU A N 1
ATOM 1447 C CA . GLU A 1 183 ? -1.384 -44.562 -29.25 1 70.44 183 GLU A CA 1
ATOM 1448 C C . GLU A 1 183 ? -1.896 -45.969 -29.094 1 70.44 183 GLU A C 1
ATOM 1450 O O . GLU A 1 183 ? -2.646 -46.281 -28.156 1 70.44 183 GLU A O 1
ATOM 1455 N N . GLU A 1 184 ? -1.411 -46.844 -29.969 1 74.81 184 GLU A N 1
ATOM 1456 C CA . GLU A 1 184 ? -1.866 -48.219 -29.938 1 74.81 184 GLU A CA 1
ATOM 1457 C C . GLU A 1 184 ? -0.948 -49.094 -29.062 1 74.81 184 GLU A C 1
ATOM 1459 O O . GLU A 1 184 ? -1.232 -50.25 -28.828 1 74.81 184 GLU A O 1
ATOM 1464 N N . ASP A 1 185 ? 0.013 -48.406 -28.578 1 80.94 185 ASP A N 1
ATOM 1465 C CA . ASP A 1 185 ? 0.943 -49.125 -27.703 1 80.94 185 ASP A CA 1
ATOM 1466 C C . ASP A 1 185 ? 0.268 -49.5 -26.391 1 80.94 185 ASP A C 1
ATOM 1468 O O . ASP A 1 185 ? -0.224 -48.656 -25.656 1 80.94 185 ASP A O 1
ATOM 1472 N N . GLU A 1 186 ? 0.155 -50.812 -26.125 1 81.88 186 GLU A N 1
ATOM 1473 C CA . GLU A 1 186 ? -0.505 -51.344 -24.938 1 81.88 186 GLU A CA 1
ATOM 1474 C C . GLU A 1 186 ? 0.183 -50.875 -23.672 1 81.88 186 GLU A C 1
ATOM 1476 O O . GLU A 1 186 ? -0.409 -50.906 -22.578 1 81.88 186 GLU A O 1
ATOM 1481 N N . ARG A 1 187 ? 1.445 -50.406 -23.797 1 86.75 187 ARG A N 1
ATOM 1482 C CA . ARG A 1 187 ? 2.199 -49.969 -22.625 1 86.75 187 ARG A CA 1
ATOM 1483 C C . ARG A 1 187 ? 1.863 -48.531 -22.266 1 86.75 187 ARG A C 1
ATOM 1485 O O . ARG A 1 187 ? 2.166 -48.094 -21.156 1 86.75 187 ARG A O 1
ATOM 1492 N N . ARG A 1 188 ? 1.148 -47.875 -23.078 1 90.81 188 ARG A N 1
ATOM 1493 C CA . ARG A 1 188 ? 0.852 -46.469 -22.875 1 90.81 188 ARG A CA 1
ATOM 1494 C C . ARG A 1 188 ? -0.085 -46.25 -21.688 1 90.81 188 ARG A C 1
ATOM 1496 O O . ARG A 1 188 ? 0.11 -45.344 -20.891 1 90.81 188 ARG A O 1
ATOM 1503 N N . GLY A 1 189 ? -1.038 -47.094 -21.609 1 92.38 189 GLY A N 1
ATOM 1504 C CA . GLY A 1 189 ? -2.027 -47 -20.547 1 92.38 189 GLY A CA 1
ATOM 1505 C C . GLY A 1 189 ? -1.419 -47.031 -19.156 1 92.38 189 GLY A C 1
ATOM 1506 O O . GLY A 1 189 ? -1.499 -46.062 -18.406 1 92.38 189 GLY A O 1
ATOM 1507 N N . PRO A 1 190 ? -0.708 -48.125 -18.906 1 93.62 190 PRO A N 1
ATOM 1508 C CA . PRO A 1 190 ? -0.075 -48.25 -17.594 1 93.62 190 PRO A CA 1
ATOM 1509 C C . PRO A 1 190 ? 0.927 -47.156 -17.312 1 93.62 190 PRO A C 1
ATOM 1511 O O . PRO A 1 190 ? 1.075 -46.719 -16.156 1 93.62 190 PRO A O 1
ATOM 1514 N N . GLN A 1 191 ? 1.659 -46.719 -18.328 1 93.69 191 GLN A N 1
ATOM 1515 C CA . GLN A 1 191 ? 2.596 -45.594 -18.156 1 93.69 191 GLN A CA 1
ATOM 1516 C C . GLN A 1 191 ? 1.87 -44.312 -17.75 1 93.69 191 GLN A C 1
ATOM 1518 O O . GLN A 1 191 ? 2.311 -43.625 -16.844 1 93.69 191 GLN A O 1
ATOM 1523 N N . LEU A 1 192 ? 0.787 -44.062 -18.391 1 95.06 192 LEU A N 1
ATOM 1524 C CA . LEU A 1 192 ? -0.024 -42.906 -18.078 1 95.06 192 LEU A CA 1
ATOM 1525 C C . LEU A 1 192 ? -0.587 -43 -16.656 1 95.06 192 LEU A C 1
ATOM 1527 O O . LEU A 1 192 ? -0.63 -42 -15.938 1 95.06 192 LEU A O 1
ATOM 1531 N N . GLN A 1 193 ? -1.028 -44.156 -16.344 1 95.94 193 GLN A N 1
ATOM 1532 C CA . GLN A 1 193 ? -1.566 -44.344 -15 1 95.94 193 GLN A CA 1
ATOM 1533 C C . GLN A 1 193 ? -0.542 -44 -13.93 1 95.94 193 GLN A C 1
ATOM 1535 O O . GLN A 1 193 ? -0.886 -43.375 -12.922 1 95.94 193 GLN A O 1
ATOM 1540 N N . THR A 1 194 ? 0.685 -44.406 -14.156 1 95.88 194 THR A N 1
ATOM 1541 C CA . THR A 1 194 ? 1.756 -44.125 -13.211 1 95.88 194 THR A CA 1
ATOM 1542 C C . THR A 1 194 ? 1.995 -42.625 -13.102 1 95.88 194 THR A C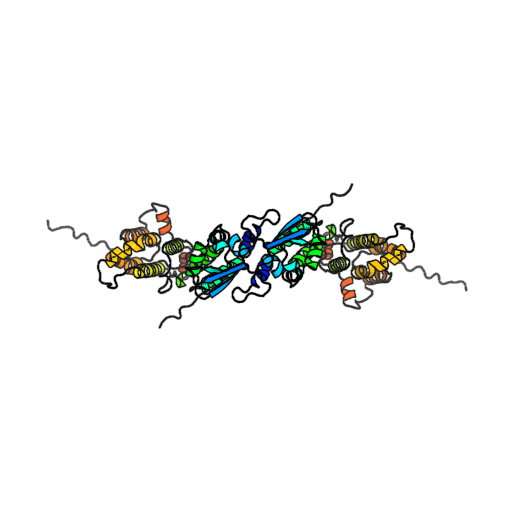 1
ATOM 1544 O O . THR A 1 194 ? 2.123 -42.062 -12 1 95.88 194 THR A O 1
ATOM 1547 N N . ILE A 1 195 ? 2.025 -41.938 -14.211 1 96.12 195 ILE A N 1
ATOM 1548 C CA . ILE A 1 195 ? 2.279 -40.531 -14.266 1 96.12 195 ILE A CA 1
ATOM 1549 C C . ILE A 1 195 ? 1.143 -39.75 -13.578 1 96.12 195 ILE A C 1
ATOM 1551 O O . ILE A 1 195 ? 1.378 -38.781 -12.883 1 96.12 195 ILE A O 1
ATOM 1555 N N . LEU A 1 196 ? -0.086 -40.281 -13.711 1 97.44 196 LEU A N 1
ATOM 1556 C CA . LEU A 1 196 ? -1.278 -39.531 -13.281 1 97.44 196 LEU A CA 1
ATOM 1557 C C . LEU A 1 196 ? -1.707 -40 -11.883 1 97.44 196 LEU A C 1
ATOM 1559 O O . LEU A 1 196 ? -2.697 -39.5 -11.352 1 97.44 196 LEU A O 1
ATOM 1563 N N . GLN A 1 197 ? -1.033 -40.875 -11.289 1 96.38 197 GLN A N 1
ATOM 1564 C CA . GLN A 1 197 ? -1.456 -41.531 -10.07 1 96.38 197 GLN A CA 1
ATOM 1565 C C . GLN A 1 197 ? -1.849 -40.531 -8.992 1 96.38 197 GLN A C 1
ATOM 1567 O O . GLN A 1 197 ? -2.904 -40.656 -8.367 1 96.38 197 GLN A O 1
ATOM 1572 N N . ASP A 1 198 ? -1.048 -39.5 -8.781 1 96.44 198 ASP A N 1
ATOM 1573 C CA . ASP A 1 198 ? -1.26 -38.562 -7.688 1 96.44 198 ASP A CA 1
ATOM 1574 C C . ASP A 1 198 ? -2.387 -37.562 -8.023 1 96.44 198 ASP A C 1
ATOM 1576 O O . ASP A 1 198 ? -3.072 -37.094 -7.121 1 96.44 198 ASP A O 1
ATOM 1580 N N . VAL A 1 199 ? -2.566 -37.281 -9.273 1 97 199 VAL A N 1
ATOM 1581 C CA . VAL A 1 199 ? -3.59 -36.312 -9.648 1 97 199 VAL A CA 1
ATOM 1582 C C . VAL A 1 199 ? -4.949 -37 -9.742 1 97 199 VAL A C 1
ATOM 1584 O O . VAL A 1 199 ? -5.98 -36.406 -9.445 1 97 199 VAL A O 1
ATOM 1587 N N . LEU A 1 200 ? -5.023 -38.281 -10.18 1 96.69 200 LEU A N 1
ATOM 1588 C CA . LEU A 1 200 ? -6.273 -39.031 -10.32 1 96.69 200 LEU A CA 1
ATOM 1589 C C . LEU A 1 200 ? -6.988 -39.156 -8.984 1 96.69 200 LEU A C 1
ATOM 1591 O O . LEU A 1 200 ? -8.219 -39.125 -8.93 1 96.69 200 LEU A O 1
ATOM 1595 N N . LEU A 1 201 ? -6.188 -39.188 -7.926 1 94.56 201 LEU A N 1
ATOM 1596 C CA . LEU A 1 201 ? -6.734 -39.312 -6.578 1 94.56 201 LEU A CA 1
ATOM 1597 C C . LEU A 1 201 ? -7.543 -38.062 -6.215 1 94.56 201 LEU A C 1
ATOM 1599 O O . LEU A 1 201 ? -8.391 -38.125 -5.316 1 94.56 201 LEU A O 1
ATOM 1603 N N . LEU A 1 202 ? -7.285 -37 -6.887 1 96.5 202 LEU A N 1
ATOM 1604 C CA . LEU A 1 202 ? -7.883 -35.719 -6.527 1 96.5 202 LEU A CA 1
ATOM 1605 C C . LEU A 1 202 ? -9.133 -35.469 -7.359 1 96.5 202 LEU A C 1
ATOM 1607 O O . LEU A 1 202 ? -9.883 -34.531 -7.074 1 96.5 202 LEU A O 1
ATOM 1611 N N . ILE A 1 203 ? -9.352 -36.25 -8.367 1 96.88 203 ILE A N 1
ATOM 1612 C CA . ILE A 1 203 ? -10.531 -36.094 -9.219 1 96.88 203 ILE A CA 1
ATOM 1613 C C . ILE A 1 203 ? -11.758 -36.656 -8.508 1 96.88 203 ILE A C 1
ATOM 1615 O O . ILE A 1 203 ? -11.695 -37.719 -7.898 1 96.88 203 ILE A O 1
ATOM 1619 N N . ARG A 1 204 ? -12.797 -35.969 -8.633 1 95.94 204 ARG A N 1
ATOM 1620 C CA . ARG A 1 204 ? -14.016 -36.375 -7.949 1 95.94 204 ARG A CA 1
ATOM 1621 C C . ARG A 1 204 ? -14.938 -37.156 -8.891 1 95.94 204 ARG A C 1
ATOM 1623 O O . ARG A 1 204 ? -16 -36.656 -9.266 1 95.94 204 ARG A O 1
ATOM 1630 N N . PHE A 1 205 ? -14.633 -38.344 -9.172 1 96.31 205 PHE A N 1
ATOM 1631 C CA . PHE A 1 205 ? -15.32 -39.219 -10.117 1 96.31 205 PHE A CA 1
ATOM 1632 C C . PHE A 1 205 ? -16.781 -39.406 -9.703 1 96.31 205 PHE A C 1
ATOM 1634 O O . PHE A 1 205 ? -17.672 -39.406 -10.547 1 96.31 205 PHE A O 1
ATOM 1641 N N . PRO A 1 206 ? -17.016 -39.562 -8.367 1 94.19 206 PRO A N 1
ATOM 1642 C CA . PRO A 1 206 ? -18.391 -39.812 -7.949 1 94.19 206 PRO A CA 1
ATOM 1643 C C . PRO A 1 206 ? -19.328 -38.656 -8.281 1 94.19 206 PRO A C 1
ATOM 1645 O O . PRO A 1 206 ? -20.547 -38.875 -8.375 1 94.19 206 PRO A O 1
ATOM 1648 N N . THR A 1 207 ? -18.75 -37.531 -8.469 1 93.62 207 THR A N 1
ATOM 1649 C CA . THR A 1 207 ? -19.594 -36.375 -8.711 1 93.62 207 THR A CA 1
ATOM 1650 C C . THR A 1 207 ? -19.875 -36.219 -10.203 1 93.62 207 THR A C 1
ATOM 1652 O O . THR A 1 207 ? -20.641 -35.312 -10.609 1 93.62 207 THR A O 1
ATOM 1655 N N . MET A 1 208 ? -19.375 -37.062 -11 1 94.38 208 MET A N 1
ATOM 1656 C CA . MET A 1 208 ? -19.625 -37.062 -12.438 1 94.38 208 MET A CA 1
ATOM 1657 C C . MET A 1 208 ? -20.953 -37.75 -12.758 1 94.38 208 MET A C 1
ATOM 1659 O O . MET A 1 208 ? -21.422 -38.594 -11.992 1 94.38 208 MET A O 1
ATOM 1663 N N . SER A 1 209 ? -21.469 -37.375 -13.922 1 92.81 209 SER A N 1
ATOM 1664 C CA . SER A 1 209 ? -22.688 -38.062 -14.375 1 92.81 209 SER A CA 1
ATOM 1665 C C . SER A 1 209 ? -22.406 -39.5 -14.758 1 92.81 209 SER A C 1
ATOM 1667 O O . SER A 1 209 ? -21.297 -39.844 -15.156 1 92.81 209 SER A O 1
ATOM 1669 N N . VAL A 1 210 ? -23.438 -40.344 -14.719 1 92.88 210 VAL A N 1
ATOM 1670 C CA . VAL A 1 210 ? -23.312 -41.75 -15.102 1 92.88 210 VAL A CA 1
ATOM 1671 C C . VAL A 1 210 ? -22.953 -41.844 -16.578 1 92.88 210 VAL A C 1
ATOM 1673 O O . VAL A 1 210 ? -22.156 -42.719 -16.969 1 92.88 210 VAL A O 1
ATOM 1676 N N . ARG A 1 211 ? -23.484 -40.969 -17.297 1 94.12 211 ARG A N 1
ATOM 1677 C CA . ARG A 1 211 ? -23.172 -40.906 -18.719 1 94.12 211 ARG A CA 1
ATOM 1678 C C . ARG A 1 211 ? -21.672 -40.719 -18.938 1 94.12 211 ARG A C 1
ATOM 1680 O O . ARG A 1 211 ? -21.062 -41.406 -19.766 1 94.12 211 ARG A O 1
ATOM 1687 N N . THR A 1 212 ? -21.125 -39.844 -18.188 1 94.88 212 THR A N 1
ATOM 1688 C CA . THR A 1 212 ? -19.703 -39.562 -18.297 1 94.88 212 THR A CA 1
ATOM 1689 C C . THR A 1 212 ? -18.875 -40.75 -17.812 1 94.88 212 THR A C 1
ATOM 1691 O O . THR A 1 212 ? -17.859 -41.094 -18.422 1 94.88 212 THR A O 1
ATOM 1694 N N . LEU A 1 213 ? -19.266 -41.344 -16.781 1 96.56 213 LEU A N 1
ATOM 1695 C CA . LEU A 1 213 ? -18.562 -42.5 -16.219 1 96.56 213 LEU A CA 1
ATOM 1696 C C . LEU A 1 213 ? -18.531 -43.656 -17.219 1 96.56 213 LEU A C 1
ATOM 1698 O O . LEU A 1 213 ? -17.469 -44.25 -17.453 1 96.56 213 LEU A O 1
ATOM 1702 N N . TYR A 1 214 ? -19.609 -43.844 -17.812 1 95.12 214 TYR A N 1
ATOM 1703 C CA . TYR A 1 214 ? -19.719 -44.938 -18.75 1 95.12 214 TYR A CA 1
ATOM 1704 C C . TYR A 1 214 ? -19.047 -44.594 -20.078 1 95.12 214 TYR A C 1
ATOM 1706 O O . TYR A 1 214 ? -18.359 -45.438 -20.672 1 95.12 214 TYR A O 1
ATOM 1714 N N . GLY A 1 215 ? -19.203 -43.438 -20.5 1 95.38 215 GLY A N 1
ATOM 1715 C CA . GLY A 1 215 ? -18.766 -43.031 -21.828 1 95.38 215 GLY A CA 1
ATOM 1716 C C . GLY A 1 215 ? -17.297 -42.656 -21.875 1 95.38 215 GLY A C 1
ATOM 1717 O O . GLY A 1 215 ? -16.641 -42.781 -22.922 1 95.38 215 GLY A O 1
ATOM 1718 N N . THR A 1 216 ? -16.781 -42.188 -20.859 1 95.81 216 THR A N 1
ATOM 1719 C CA . THR A 1 216 ? -15.43 -41.656 -20.891 1 95.81 216 THR A CA 1
ATOM 1720 C C . THR A 1 216 ? -14.531 -42.406 -19.922 1 95.81 216 THR A C 1
ATOM 1722 O O . THR A 1 216 ? -13.445 -42.875 -20.281 1 95.81 216 THR A O 1
ATOM 1725 N N . VAL A 1 217 ? -14.953 -42.688 -18.703 1 97.69 217 VAL A N 1
ATOM 1726 C CA . VAL A 1 217 ? -14.109 -43.219 -17.656 1 97.69 217 VAL A CA 1
ATOM 1727 C C . VAL A 1 217 ? -13.922 -44.719 -17.891 1 97.69 217 VAL A C 1
ATOM 1729 O O . VAL A 1 217 ? -12.805 -45.25 -17.797 1 97.69 217 VAL A O 1
ATOM 1732 N N . LYS A 1 218 ? -14.969 -45.438 -18.203 1 97.5 218 LYS A N 1
ATOM 1733 C CA . LYS A 1 218 ? -14.922 -46.875 -18.391 1 97.5 218 LYS A CA 1
ATOM 1734 C C . LYS A 1 218 ? -13.914 -47.25 -19.484 1 97.5 218 LYS A C 1
ATOM 1736 O O . LYS A 1 218 ? -13.062 -48.125 -19.266 1 97.5 218 LYS A O 1
ATOM 1741 N N . PRO A 1 219 ? -13.961 -46.625 -20.688 1 96.56 219 PRO A N 1
ATOM 1742 C CA . PRO A 1 219 ? -12.953 -46.938 -21.703 1 96.56 219 PRO A CA 1
ATOM 1743 C C . PRO A 1 219 ? -11.531 -46.688 -21.219 1 96.56 219 PRO A C 1
ATOM 1745 O O . PRO A 1 219 ? -10.609 -47.438 -21.594 1 96.56 219 PRO A O 1
ATOM 1748 N N . LEU A 1 220 ? -11.328 -45.719 -20.391 1 96.69 220 LEU A N 1
ATOM 1749 C CA . LEU A 1 220 ? -10 -45.375 -19.875 1 96.69 220 LEU A CA 1
ATOM 1750 C C . LEU A 1 220 ? -9.555 -46.438 -18.859 1 96.69 220 LEU A C 1
ATOM 1752 O O . LEU A 1 220 ? -8.359 -46.688 -18.734 1 96.69 220 LEU A O 1
ATOM 1756 N N . VAL A 1 221 ? -10.492 -47 -18.141 1 97.06 221 VAL A N 1
ATOM 1757 C CA . VAL A 1 221 ? -10.211 -48.094 -17.219 1 97.06 221 VAL A CA 1
ATOM 1758 C C . VAL A 1 221 ? -9.797 -49.344 -18.016 1 97.06 221 VAL A C 1
ATOM 1760 O O . VAL A 1 221 ? -8.836 -50.031 -17.641 1 97.06 221 VAL A O 1
ATOM 1763 N N . GLN A 1 222 ? -10.492 -49.562 -19.109 1 95.38 222 GLN A N 1
ATOM 1764 C CA . GLN A 1 222 ? -10.188 -50.688 -19.969 1 95.38 222 GLN A CA 1
ATOM 1765 C C . GLN A 1 222 ? -8.781 -50.594 -20.547 1 95.38 222 GLN A C 1
ATOM 1767 O O . GLN A 1 222 ? -8.078 -51.594 -20.688 1 95.38 222 GLN A O 1
ATOM 1772 N N . LYS A 1 223 ? -8.438 -49.406 -20.812 1 94.31 223 LYS A N 1
ATOM 1773 C CA . LYS A 1 223 ? -7.105 -49.156 -21.359 1 94.31 223 LYS A CA 1
ATOM 1774 C C . LYS A 1 223 ? -6.059 -49.062 -20.25 1 94.31 223 LYS A C 1
ATOM 1776 O O . LYS A 1 223 ? -4.887 -48.781 -20.5 1 94.31 223 LYS A O 1
ATOM 1781 N N . GLN A 1 224 ? -6.453 -49.219 -19 1 95.5 224 GLN A N 1
ATOM 1782 C CA . GLN A 1 224 ? -5.605 -49.25 -17.812 1 95.5 224 GLN A CA 1
ATOM 1783 C C . GLN A 1 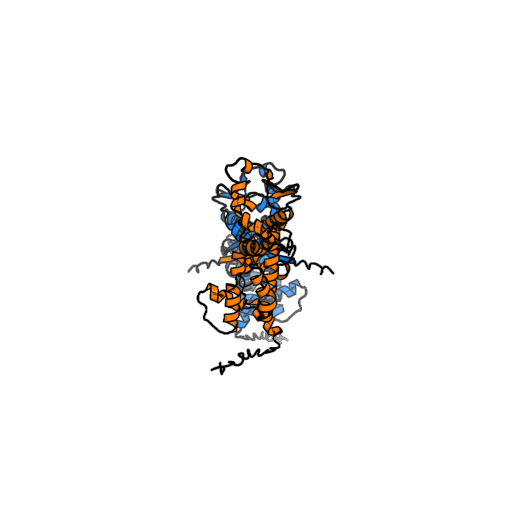224 ? -4.98 -47.906 -17.531 1 95.5 224 GLN A C 1
ATOM 1785 O O . GLN A 1 224 ? -3.861 -47.812 -17.016 1 95.5 224 GLN A O 1
ATOM 1790 N N . VAL A 1 225 ? -5.605 -46.875 -17.969 1 95.56 225 VAL A N 1
ATOM 1791 C CA . VAL A 1 225 ? -5.18 -45.531 -17.672 1 95.56 225 VAL A CA 1
ATOM 1792 C C . VAL A 1 225 ? -5.66 -45.094 -16.281 1 95.56 225 VAL A C 1
ATOM 1794 O O . VAL A 1 225 ? -4.934 -44.438 -15.531 1 95.56 225 VAL A O 1
ATOM 1797 N N . ILE A 1 226 ? -6.887 -45.5 -16 1 97.5 226 ILE A N 1
ATOM 1798 C CA . ILE A 1 226 ? -7.504 -45.219 -14.711 1 97.5 226 ILE A CA 1
ATOM 1799 C C . ILE A 1 226 ? -7.754 -46.531 -13.953 1 97.5 226 ILE A C 1
ATOM 1801 O O . ILE A 1 226 ? -8.289 -47.469 -14.523 1 97.5 226 ILE A O 1
ATOM 1805 N N . PRO A 1 227 ? -7.352 -46.594 -12.734 1 96.75 227 PRO A N 1
ATOM 1806 C CA . PRO A 1 227 ? -7.68 -47.781 -11.938 1 96.75 227 PRO A CA 1
ATOM 1807 C C . PRO A 1 227 ? -9.18 -48 -11.812 1 96.75 227 PRO A C 1
ATOM 1809 O O . PRO A 1 227 ? -9.945 -47.031 -11.641 1 96.75 227 PRO A O 1
ATOM 1812 N N . GLU A 1 228 ? -9.578 -49.188 -11.844 1 96.56 228 GLU A N 1
ATOM 1813 C CA . GLU A 1 228 ? -10.992 -49.562 -11.82 1 96.56 228 GLU A CA 1
ATOM 1814 C C . GLU A 1 228 ? -11.641 -49.188 -10.492 1 96.56 228 GLU A C 1
ATOM 1816 O O . GLU A 1 228 ? -12.852 -48.969 -10.422 1 96.56 228 GLU A O 1
ATOM 1821 N N . SER A 1 229 ? -10.836 -49.094 -9.469 1 94.44 229 SER A N 1
ATOM 1822 C CA . SER A 1 229 ? -11.352 -48.781 -8.148 1 94.44 229 SER A CA 1
ATOM 1823 C C . SER A 1 229 ? -12.07 -47.438 -8.156 1 94.44 229 SER A C 1
ATOM 1825 O O . SER A 1 229 ? -13.062 -47.25 -7.445 1 94.44 229 SER A O 1
ATOM 1827 N N . TYR A 1 230 ? -11.602 -46.5 -8.953 1 94.62 230 TYR A N 1
ATOM 1828 C CA . TYR A 1 230 ? -12.234 -45.188 -9.016 1 94.62 230 TYR A CA 1
ATOM 1829 C C . TYR A 1 230 ? -13.609 -45.281 -9.656 1 94.62 230 TYR A C 1
ATOM 1831 O O . TYR A 1 230 ? -14.555 -44.625 -9.211 1 94.62 230 TYR A O 1
ATOM 1839 N N . LEU A 1 231 ? -13.719 -46 -10.688 1 95.62 231 LEU A N 1
ATOM 1840 C CA . LEU A 1 231 ? -15.008 -46.219 -11.344 1 95.62 231 LEU A CA 1
ATOM 1841 C C . LEU A 1 231 ? -15.992 -46.906 -10.414 1 95.62 231 LEU A C 1
ATOM 1843 O O . LEU A 1 231 ? -17.141 -46.5 -10.297 1 95.62 231 LEU A O 1
ATOM 1847 N N . THR A 1 232 ? -15.508 -47.906 -9.781 1 93.69 232 THR A N 1
ATOM 1848 C CA . THR A 1 232 ? -16.344 -48.656 -8.852 1 93.69 232 THR A CA 1
ATOM 1849 C C . THR A 1 232 ? -16.844 -47.75 -7.719 1 93.69 232 THR A C 1
ATOM 1851 O O . THR A 1 232 ? -18.016 -47.812 -7.355 1 93.69 232 THR A O 1
ATOM 1854 N N . GLU A 1 233 ? -15.977 -47.062 -7.242 1 91.81 233 GLU A N 1
ATOM 1855 C CA . GLU A 1 233 ? -16.344 -46.125 -6.188 1 91.81 233 GLU A CA 1
ATOM 1856 C C . GLU A 1 233 ? -17.438 -45.156 -6.656 1 91.81 233 GLU A C 1
ATOM 1858 O O . GLU A 1 233 ? -18.391 -44.906 -5.926 1 91.81 233 GLU A O 1
ATOM 1863 N N . ALA A 1 234 ? -17.312 -44.625 -7.762 1 93.88 234 ALA A N 1
ATOM 1864 C CA . ALA A 1 234 ? -18.266 -43.688 -8.312 1 93.88 234 ALA A CA 1
ATOM 1865 C C . ALA A 1 234 ? -19.641 -44.344 -8.516 1 93.88 234 ALA A C 1
ATOM 1867 O O . ALA A 1 234 ? -20.672 -43.75 -8.18 1 93.88 234 ALA A O 1
ATOM 1868 N N . LEU A 1 235 ? -19.594 -45.5 -9 1 91.88 235 LEU A N 1
ATOM 1869 C CA . LEU A 1 235 ? -20.844 -46.219 -9.25 1 91.88 235 LEU A CA 1
ATOM 1870 C C . LEU A 1 235 ? -21.547 -46.562 -7.938 1 91.88 235 LEU A C 1
ATOM 1872 O O . LEU A 1 235 ? -22.766 -46.438 -7.832 1 91.88 235 LEU A O 1
ATOM 1876 N N . PHE A 1 236 ? -20.75 -46.938 -6.957 1 90.25 236 PHE A N 1
ATOM 1877 C CA . PHE A 1 236 ? -21.328 -47.219 -5.652 1 90.25 236 PHE A CA 1
ATOM 1878 C C . PHE A 1 236 ? -21.984 -45.969 -5.062 1 90.25 236 PHE A C 1
ATOM 1880 O O . PHE A 1 236 ? -23.016 -46.062 -4.414 1 90.25 236 PHE A O 1
ATOM 1887 N N . PHE A 1 237 ? -21.359 -44.938 -5.242 1 89.31 237 PHE A N 1
ATOM 1888 C CA . PHE A 1 237 ? -21.922 -43.656 -4.77 1 89.31 237 PHE A CA 1
ATOM 1889 C C . PHE A 1 237 ? -23.266 -43.406 -5.422 1 89.31 237 PHE A C 1
ATOM 1891 O O . PHE A 1 237 ? -24.219 -43.031 -4.746 1 89.31 237 PHE A O 1
ATOM 1898 N N . HIS A 1 238 ? -23.391 -43.531 -6.652 1 90.56 238 HIS A N 1
ATOM 1899 C CA . HIS A 1 238 ? -24.641 -43.312 -7.383 1 90.56 238 HIS A CA 1
ATOM 1900 C C . HIS A 1 238 ? -25.719 -44.281 -6.961 1 90.56 238 HIS A C 1
ATOM 1902 O O . HIS A 1 238 ? -26.922 -43.969 -7.039 1 90.56 238 HIS A O 1
ATOM 1908 N N . LEU A 1 239 ? -25.234 -45.344 -6.484 1 88.31 239 LEU A N 1
ATOM 1909 C CA . LEU A 1 239 ? -26.188 -46.375 -6.039 1 88.31 239 LEU A CA 1
ATOM 1910 C C . LEU A 1 239 ? -26.5 -46.219 -4.555 1 88.31 239 LEU A C 1
ATOM 1912 O O . LEU A 1 239 ? -27.234 -47 -3.98 1 88.31 239 LEU A O 1
ATOM 1916 N N . ASN A 1 240 ? -25.922 -45.188 -3.973 1 82.62 240 ASN A N 1
ATOM 1917 C CA . ASN A 1 240 ? -26.094 -44.906 -2.553 1 82.62 240 ASN A CA 1
ATOM 1918 C C . ASN A 1 240 ? -25.656 -46.094 -1.689 1 82.62 240 ASN A C 1
ATOM 1920 O O . ASN A 1 240 ? -26.297 -46.406 -0.688 1 82.62 240 ASN A O 1
ATOM 1924 N N . TRP A 1 241 ? -24.75 -46.719 -2.391 1 72.38 241 TRP A N 1
ATOM 1925 C CA . TRP A 1 241 ? -24.203 -47.875 -1.672 1 72.38 241 TRP A CA 1
ATOM 1926 C C . TRP A 1 241 ? -22.891 -47.5 -0.997 1 72.38 241 TRP A C 1
ATOM 1928 O O . TRP A 1 241 ? -21.906 -47.188 -1.671 1 72.38 241 TRP A O 1
ATOM 1938 N N . GLY A 1 242 ? -22.969 -47.031 0.317 1 65.69 242 GLY A N 1
ATOM 1939 C CA . GLY A 1 242 ? -21.719 -46.875 1.05 1 65.69 242 GLY A CA 1
ATOM 1940 C C . GLY A 1 242 ? -21.5 -45.5 1.596 1 65.69 242 GLY A C 1
ATOM 1941 O O . GLY A 1 242 ? -22.062 -44.531 1.08 1 65.69 242 GLY A O 1
ATOM 1942 N N . ALA A 1 243 ? -21.078 -45.469 2.84 1 70.69 243 ALA A N 1
ATOM 1943 C CA . ALA A 1 243 ? -20.703 -44.25 3.521 1 70.69 243 ALA A CA 1
ATOM 1944 C C . ALA A 1 243 ? -19.219 -43.938 3.311 1 70.69 243 ALA A C 1
ATOM 1946 O O . ALA A 1 243 ? -18.438 -44.844 2.979 1 70.69 243 ALA A O 1
ATOM 1947 N N . ALA A 1 244 ? -18.859 -42.781 3.273 1 75.5 244 ALA A N 1
ATOM 1948 C CA . ALA A 1 244 ? -17.453 -42.375 3.184 1 75.5 244 ALA A CA 1
ATOM 1949 C C . ALA A 1 244 ? -16.625 -43.062 4.258 1 75.5 244 ALA A C 1
ATOM 1951 O O . ALA A 1 244 ? -17.016 -43.125 5.422 1 75.5 244 ALA A O 1
ATOM 1952 N N . GLN A 1 245 ? -15.578 -43.719 3.838 1 75.88 245 GLN A N 1
ATOM 1953 C CA . GLN A 1 245 ? -14.719 -44.469 4.75 1 75.88 245 GLN A CA 1
ATOM 1954 C C . GLN A 1 245 ? -13.57 -43.625 5.262 1 75.88 245 GLN A C 1
ATOM 1956 O O . GLN A 1 245 ? -12.859 -44.031 6.188 1 75.88 245 GLN A O 1
ATOM 1961 N N . SER A 1 246 ? -13.305 -42.531 4.754 1 81.75 246 SER A N 1
ATOM 1962 C CA . SER A 1 246 ? -12.234 -41.594 5.098 1 81.75 246 SER A CA 1
ATOM 1963 C C . SER A 1 246 ? -12.578 -40.156 4.684 1 81.75 246 SER A C 1
ATOM 1965 O O . SER A 1 246 ? -13.508 -39.938 3.9 1 81.75 246 SER A O 1
ATOM 1967 N N . PRO A 1 247 ? -11.906 -39.312 5.316 1 85 247 PRO A N 1
ATOM 1968 C CA . PRO A 1 247 ? -12.148 -37.906 4.926 1 85 247 PRO A CA 1
ATOM 1969 C C . PRO A 1 247 ? -11.859 -37.656 3.449 1 85 247 PRO A C 1
ATOM 1971 O O . PRO A 1 247 ? -12.555 -36.875 2.811 1 85 247 PRO A O 1
ATOM 1974 N N . GLU A 1 248 ? -10.875 -38.312 2.955 1 83.5 248 GLU A N 1
ATOM 1975 C CA 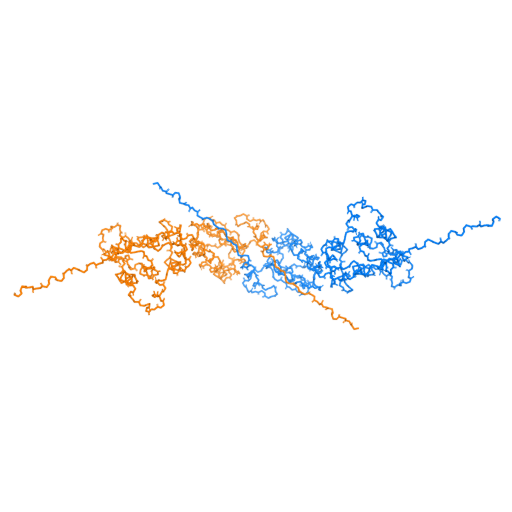. GLU A 1 248 ? -10.531 -38.156 1.543 1 83.5 248 GLU A CA 1
ATOM 1976 C C . GLU A 1 248 ? -11.648 -38.688 0.65 1 83.5 248 GLU A C 1
ATOM 1978 O O . GLU A 1 248 ? -11.961 -38.094 -0.384 1 83.5 248 GLU A O 1
ATOM 1983 N N . HIS A 1 249 ? -12.117 -39.781 1.11 1 83.81 249 HIS A N 1
ATOM 1984 C CA . HIS A 1 249 ? -13.234 -40.406 0.388 1 83.81 249 HIS A CA 1
ATOM 1985 C C . HIS A 1 249 ? -14.445 -39.469 0.387 1 83.81 249 HIS A C 1
ATOM 1987 O O . HIS A 1 249 ? -15.102 -39.312 -0.644 1 83.81 249 HIS A O 1
ATOM 1993 N N . GLN A 1 250 ? -14.664 -38.938 1.471 1 86.62 250 GLN A N 1
ATOM 1994 C CA . GLN A 1 250 ? -15.789 -38 1.6 1 86.62 250 GLN A CA 1
ATOM 1995 C C . GLN A 1 250 ? -15.602 -36.781 0.691 1 86.62 250 GLN A C 1
ATOM 1997 O O . GLN A 1 250 ? -16.562 -36.312 0.075 1 86.62 250 GLN A O 1
ATOM 2002 N N . LYS A 1 251 ? -14.352 -36.312 0.636 1 90.38 251 LYS A N 1
ATOM 2003 C CA . LYS A 1 251 ? -14.062 -35.156 -0.209 1 90.38 251 LYS A CA 1
ATOM 2004 C C . LYS A 1 251 ? -14.336 -35.469 -1.678 1 90.38 251 LYS A C 1
ATOM 2006 O O . LYS A 1 251 ? -14.875 -34.625 -2.404 1 90.38 251 LYS A O 1
ATOM 2011 N N . ARG A 1 252 ? -14.016 -36.656 -2.047 1 89.69 252 ARG A N 1
ATOM 2012 C CA . ARG A 1 252 ? -14.188 -37.031 -3.441 1 89.69 252 ARG A CA 1
ATOM 2013 C C . ARG A 1 252 ? -15.664 -37.188 -3.795 1 89.69 252 ARG A C 1
ATOM 2015 O O . ARG A 1 252 ? -16.047 -37.031 -4.957 1 89.69 252 ARG A O 1
ATOM 2022 N N . MET A 1 253 ? -16.453 -37.406 -2.836 1 89.38 253 MET A N 1
ATOM 2023 C CA . MET A 1 253 ? -17.875 -37.656 -3.059 1 89.38 253 MET A CA 1
ATOM 2024 C C . MET A 1 253 ? -18.656 -36.344 -2.982 1 89.38 253 MET A C 1
ATOM 2026 O O . MET A 1 253 ? -19.859 -36.312 -3.283 1 89.38 253 MET A O 1
ATOM 2030 N N . THR A 1 254 ? -18 -35.344 -2.602 1 91.44 254 THR A N 1
ATOM 2031 C CA . THR A 1 254 ? -18.656 -34.031 -2.479 1 91.44 254 THR A CA 1
ATOM 2032 C C . THR A 1 254 ? -18.359 -33.156 -3.701 1 91.44 254 THR A C 1
ATOM 2034 O O . THR A 1 254 ? -17.203 -32.938 -4.055 1 91.44 254 THR A O 1
ATOM 2037 N N . PRO A 1 255 ? -19.438 -32.719 -4.312 1 91.56 255 PRO A N 1
ATOM 2038 C CA . PRO A 1 255 ? -19.203 -31.828 -5.465 1 91.56 255 PRO A CA 1
ATOM 2039 C C . PRO A 1 255 ? -18.547 -30.5 -5.074 1 91.56 255 PRO A C 1
ATOM 2041 O O . PRO A 1 255 ? -18.766 -30 -3.967 1 91.56 255 PRO A O 1
ATOM 2044 N N . ARG A 1 256 ? -17.766 -29.953 -5.953 1 92.44 256 ARG A N 1
ATOM 2045 C CA . ARG A 1 256 ? -17.172 -28.641 -5.715 1 92.44 256 ARG A CA 1
ATOM 2046 C C . ARG A 1 256 ? -18.234 -27.562 -5.723 1 92.44 256 ARG A C 1
ATOM 2048 O O . ARG A 1 256 ? -19.266 -27.688 -6.383 1 92.44 256 ARG A O 1
ATOM 2055 N N . PRO A 1 257 ? -17.984 -26.5 -5.012 1 90 257 PRO A N 1
ATOM 2056 C CA . PRO A 1 257 ? -18.969 -25.422 -4.957 1 90 257 PRO A CA 1
ATOM 2057 C C . PRO A 1 257 ? -19.344 -24.891 -6.34 1 90 257 PRO A C 1
ATOM 2059 O O . PRO A 1 257 ? -20.5 -24.531 -6.582 1 90 257 PRO A O 1
ATOM 2062 N N . PHE A 1 258 ? -18.469 -24.844 -7.184 1 85.94 258 PHE A N 1
ATOM 2063 C CA . PHE A 1 258 ? -18.688 -24.344 -8.531 1 85.94 258 PHE A CA 1
ATOM 2064 C C . PHE A 1 258 ? -19.719 -25.203 -9.266 1 85.94 258 PHE A C 1
ATOM 2066 O O . PHE A 1 258 ? -20.562 -24.672 -9.984 1 85.94 258 PHE A O 1
ATOM 2073 N N . THR A 1 259 ? -19.656 -26.453 -9.172 1 80.44 259 THR A N 1
ATOM 2074 C CA . THR A 1 259 ? -20.562 -27.375 -9.844 1 80.44 259 THR A CA 1
ATOM 2075 C C . THR A 1 259 ? -21.984 -27.234 -9.305 1 80.44 259 THR A C 1
ATOM 2077 O O . THR A 1 259 ? -22.953 -27.344 -10.062 1 80.44 259 THR A O 1
ATOM 2080 N N . LEU A 1 260 ? -22.062 -26.969 -8.078 1 75.94 260 LEU A N 1
ATOM 2081 C CA . LEU A 1 260 ? -23.375 -26.781 -7.445 1 75.94 260 LEU A CA 1
ATOM 2082 C C . LEU A 1 260 ? -24.047 -25.531 -7.969 1 75.94 260 LEU A C 1
ATOM 2084 O O . LEU A 1 260 ? -25.266 -25.516 -8.188 1 75.94 260 LEU A O 1
ATOM 2088 N N . SER A 1 261 ? -23.297 -24.547 -8.227 1 70.5 261 SER A N 1
ATOM 2089 C CA . SER A 1 261 ? -23.859 -23.281 -8.711 1 70.5 261 SER A CA 1
ATOM 2090 C C . SER A 1 261 ? -24.219 -23.375 -10.195 1 70.5 261 SER A C 1
ATOM 2092 O O . SER A 1 261 ? -25.219 -22.812 -10.625 1 70.5 261 SER A O 1
ATOM 2094 N N . SER A 1 262 ? -23.531 -24.203 -10.914 1 67.25 262 SER A N 1
ATOM 2095 C CA . SER A 1 262 ? -23.734 -24.344 -12.352 1 67.25 262 SER A CA 1
ATOM 2096 C C . SER A 1 262 ? -24.922 -25.25 -12.648 1 67.25 262 SER A C 1
ATOM 2098 O O . SER A 1 262 ? -25.656 -25.031 -13.625 1 67.25 262 SER A O 1
ATOM 2100 N N . ARG A 1 263 ? -25.172 -26.281 -11.828 1 58.41 263 ARG A N 1
ATOM 2101 C CA . ARG A 1 263 ? -26.297 -27.203 -12 1 58.41 263 ARG A CA 1
ATOM 2102 C C . ARG A 1 263 ? -27.625 -26.516 -11.68 1 58.41 263 ARG A C 1
ATOM 2104 O O . ARG A 1 263 ? -28.641 -26.797 -12.312 1 58.41 263 ARG A O 1
ATOM 2111 N N . LYS A 1 264 ? -27.672 -25.797 -10.719 1 52.06 264 LYS A N 1
ATOM 2112 C CA . LYS A 1 264 ? -28.922 -25.125 -10.383 1 52.06 264 LYS A CA 1
ATOM 2113 C C . LYS A 1 264 ? -29.453 -24.328 -11.57 1 52.06 264 LYS A C 1
ATOM 2115 O O . LYS A 1 264 ? -30.672 -24.219 -11.766 1 52.06 264 LYS A O 1
ATOM 2120 N N . ARG A 1 265 ? -28.594 -24 -12.414 1 50.31 265 ARG A N 1
ATOM 2121 C CA . ARG A 1 265 ? -29.156 -23.297 -13.562 1 50.31 265 ARG A CA 1
ATOM 2122 C C . ARG A 1 265 ? -29.719 -24.281 -14.586 1 50.31 265 ARG A C 1
ATOM 2124 O O . ARG A 1 265 ? -30.5 -23.891 -15.453 1 50.31 265 ARG A O 1
ATOM 2131 N N . LYS A 1 266 ? -29.047 -25.359 -14.641 1 44.62 266 LYS A N 1
ATOM 2132 C CA . LYS A 1 266 ? -29.406 -26.234 -15.742 1 44.62 266 LYS A CA 1
ATOM 2133 C C . LYS A 1 266 ? -30.391 -27.312 -15.297 1 44.62 266 LYS A C 1
ATOM 2135 O O . LYS A 1 266 ? -30.828 -28.141 -16.094 1 44.62 266 LYS A O 1
ATOM 2140 N N . ARG A 1 267 ? -30.5 -27.625 -14.148 1 38.53 267 ARG A N 1
ATOM 2141 C CA . ARG A 1 267 ? -31.219 -28.828 -13.75 1 38.53 267 ARG A CA 1
ATOM 2142 C C . ARG A 1 267 ? -32.656 -28.797 -14.234 1 38.53 267 ARG A C 1
ATOM 2144 O O . ARG A 1 267 ? -33.531 -28.234 -13.57 1 38.53 267 ARG A O 1
ATOM 2151 N N . VAL A 1 268 ? -32.75 -28.672 -15.453 1 36.72 268 VAL A N 1
ATOM 2152 C CA . VAL A 1 268 ? -33.969 -29.297 -15.898 1 36.72 268 VAL A CA 1
ATOM 2153 C C . VAL A 1 268 ? -33.906 -30.797 -15.617 1 36.72 268 VAL A C 1
ATOM 2155 O O . VAL A 1 268 ? -32.969 -31.484 -16.047 1 36.72 268 VAL A O 1
ATOM 2158 N N . SER A 1 269 ? -34.156 -31.234 -14.492 1 36.06 269 SER A N 1
ATOM 2159 C CA . SER A 1 269 ? -34.125 -32.562 -13.859 1 36.06 269 SER A CA 1
ATOM 2160 C C . SER A 1 269 ? -34.656 -33.625 -14.805 1 36.06 269 SER A C 1
ATOM 2162 O O . SER A 1 269 ? -35.844 -33.625 -15.133 1 36.06 269 SER A O 1
ATOM 2164 N N . PHE A 1 270 ? -33.875 -34 -15.852 1 35.38 270 PHE A N 1
ATOM 2165 C CA . PHE A 1 270 ? -34.344 -35.188 -16.547 1 35.38 270 PHE A CA 1
ATOM 2166 C C . PHE A 1 270 ? -34.094 -36.438 -15.719 1 35.38 270 PHE A C 1
ATOM 2168 O O . PHE A 1 270 ? -32.938 -36.719 -15.32 1 35.38 270 PHE A O 1
ATOM 2175 N N . ILE A 1 271 ? -34.875 -36.906 -14.867 1 37.38 271 ILE A N 1
ATOM 2176 C CA . ILE A 1 271 ? -34.875 -38.125 -14.086 1 37.38 271 ILE A CA 1
ATOM 2177 C C . ILE A 1 271 ? -34.844 -39.344 -15.023 1 37.38 271 ILE A C 1
ATOM 2179 O O . ILE A 1 271 ? -35.812 -39.562 -15.75 1 37.38 271 ILE A O 1
ATOM 2183 N N . GLN A 1 272 ? -33.719 -39.812 -15.609 1 35.16 272 GLN A N 1
ATOM 2184 C CA . GLN A 1 272 ? -33.719 -41.062 -16.344 1 35.16 272 GLN A CA 1
ATOM 2185 C C . GLN A 1 272 ? -33.719 -42.25 -15.406 1 35.16 272 GLN A C 1
ATOM 2187 O O . GLN A 1 272 ? -32.844 -42.375 -14.547 1 35.16 272 GLN A O 1
ATOM 2192 N N . THR A 1 273 ? -34.812 -43 -15.062 1 36.22 273 THR A N 1
ATOM 2193 C CA . THR A 1 273 ? -35.031 -44.219 -14.32 1 36.22 273 THR A CA 1
ATOM 2194 C C . THR A 1 273 ? -34.469 -45.406 -15.07 1 36.22 273 THR A C 1
ATOM 2196 O O . THR A 1 273 ? -34.938 -45.781 -16.156 1 36.22 273 THR A O 1
ATOM 2199 N N . VAL A 1 274 ? -33.219 -45.75 -14.992 1 35.97 274 VAL A N 1
ATOM 2200 C CA . VAL A 1 274 ? -32.656 -46.938 -15.625 1 35.97 274 VAL A CA 1
ATOM 2201 C C . VAL A 1 274 ? -33 -48.188 -14.805 1 35.97 274 VAL A C 1
ATOM 2203 O O . VAL A 1 274 ? -32.656 -48.25 -13.617 1 35.97 274 VAL A O 1
ATOM 2206 N N . SER A 1 275 ? -34.094 -48.938 -14.992 1 34.09 275 SER A N 1
ATOM 2207 C CA . SER A 1 275 ? -34.5 -50.188 -14.367 1 34.09 275 SER A CA 1
ATOM 2208 C C . SER A 1 275 ? -33.656 -51.375 -14.852 1 34.09 275 SER A C 1
ATOM 2210 O O . SER A 1 275 ? -33.531 -51.562 -16.047 1 34.09 275 SER A O 1
ATOM 2212 N N . PHE A 1 276 ? -32.625 -51.719 -14.211 1 35 276 PHE A N 1
ATOM 2213 C CA . PHE A 1 276 ? -31.844 -52.906 -14.523 1 35 276 PHE A CA 1
ATOM 2214 C C . PHE A 1 276 ? -32.688 -54.156 -14.352 1 35 276 PHE A C 1
ATOM 2216 O O . PHE A 1 276 ? -33.219 -54.438 -13.266 1 35 276 PHE A O 1
ATOM 2223 N N . SER A 1 277 ? -33.5 -54.531 -15.281 1 36.59 277 SER A N 1
ATOM 2224 C CA . SER A 1 277 ? -34.281 -55.781 -15.266 1 36.59 277 SER A CA 1
ATOM 2225 C C . SER A 1 277 ? -33.375 -57 -15.086 1 36.59 277 SER A C 1
ATOM 2227 O O . SER A 1 277 ? -32.375 -57.156 -15.789 1 36.59 277 SER A O 1
ATOM 2229 N N . SER A 1 278 ? -33.312 -57.594 -13.922 1 37.78 278 SER A N 1
ATOM 2230 C CA . SER A 1 278 ? -32.656 -58.875 -13.633 1 37.78 278 SER A CA 1
ATOM 2231 C C . SER A 1 278 ? -32.969 -59.906 -14.703 1 37.78 278 SER A C 1
ATOM 2233 O O . SER A 1 278 ? -34.125 -60.031 -15.133 1 37.78 278 SER A O 1
ATOM 2235 N N . PRO A 1 279 ? -31.984 -60.438 -15.438 1 39.03 279 PRO A N 1
ATOM 2236 C CA . PRO A 1 279 ? -32.25 -61.5 -16.422 1 39.03 279 PRO A CA 1
ATOM 2237 C C . PRO A 1 279 ? -33.125 -62.625 -15.852 1 39.03 279 PRO A C 1
ATOM 2239 O O . PRO A 1 279 ? -33.125 -62.875 -14.641 1 39.03 279 PRO A O 1
ATOM 2242 N N . PRO A 1 280 ? -34.188 -63.094 -16.469 1 40.75 280 PRO A N 1
ATOM 2243 C CA . PRO A 1 280 ? -35.062 -64.188 -15.992 1 40.75 280 PRO A CA 1
ATOM 2244 C C . PRO A 1 280 ? -34.281 -65.438 -15.578 1 40.75 280 PRO A C 1
ATOM 2246 O O . PRO A 1 280 ? -33.188 -65.688 -16.109 1 40.75 280 PRO A O 1
ATOM 2249 N N . ASP A 1 281 ? -34.312 -65.875 -14.32 1 37.69 281 ASP A N 1
ATOM 2250 C CA . ASP A 1 281 ? -33.75 -67.125 -13.75 1 37.69 281 ASP A CA 1
ATOM 2251 C C . ASP A 1 281 ? -34.094 -68.312 -14.602 1 37.69 281 ASP A C 1
ATOM 2253 O O . ASP A 1 281 ? -35.25 -68.688 -14.742 1 37.69 281 ASP A O 1
ATOM 2257 N N . GLN A 1 282 ? -33.594 -68.5 -15.781 1 36.38 282 GLN A N 1
ATOM 2258 C CA . GLN A 1 282 ? -33.781 -69.75 -16.562 1 36.38 282 GLN A CA 1
ATOM 2259 C C . GLN A 1 282 ? -33.5 -71 -15.719 1 36.38 282 GLN A C 1
ATOM 2261 O O . GLN A 1 282 ? -32.344 -71.312 -15.406 1 36.38 282 GLN A O 1
ATOM 2266 N N . THR A 1 283 ? -34.188 -71.25 -14.523 1 34.69 283 THR A N 1
ATOM 2267 C CA . THR A 1 283 ? -34.188 -72.5 -13.859 1 34.69 283 THR A CA 1
ATOM 2268 C C . THR A 1 283 ? -34.281 -73.688 -14.883 1 34.69 283 THR A C 1
ATOM 2270 O O . THR A 1 283 ? -35.156 -73.688 -15.734 1 34.69 283 THR A O 1
ATOM 2273 N N . ASN A 1 284 ? -33.188 -74.438 -15.133 1 33.88 284 ASN A N 1
ATOM 2274 C CA . ASN A 1 284 ? -32.812 -75.625 -15.812 1 33.88 284 ASN A CA 1
ATOM 2275 C C . ASN A 1 284 ? -33.781 -76.75 -15.5 1 33.88 284 ASN A C 1
ATOM 2277 O O . ASN A 1 284 ? -33.875 -77.25 -14.352 1 33.88 284 ASN A O 1
ATOM 2281 N N . ASP A 1 285 ? -35.062 -76.75 -16 1 32.56 285 ASP A N 1
ATOM 2282 C CA . ASP A 1 285 ? -35.938 -77.938 -15.992 1 32.56 285 ASP A CA 1
ATOM 2283 C C . ASP A 1 285 ? -35.188 -79.188 -16.5 1 32.56 285 ASP A C 1
ATOM 2285 O O . ASP A 1 285 ? -35.844 -80.188 -16.781 1 32.56 285 ASP A O 1
ATOM 2289 N N . THR A 1 286 ? -33.969 -79.125 -16.891 1 27.06 286 THR A N 1
ATOM 2290 C CA . THR A 1 286 ? -33.469 -80.375 -17.469 1 27.06 286 THR A CA 1
ATOM 2291 C C . THR A 1 286 ? -33.344 -81.438 -16.406 1 27.06 286 THR A C 1
ATOM 2293 O O . THR A 1 286 ? -32.375 -81.438 -15.648 1 27.06 286 THR A O 1
ATOM 2296 N N . LEU A 1 287 ? -34.281 -81.438 -15.336 1 23.23 287 LEU A N 1
ATOM 2297 C CA . LEU A 1 287 ? -34.438 -82.812 -14.953 1 23.23 287 LEU A CA 1
ATOM 2298 C C . LEU A 1 287 ? -35.344 -83.562 -15.938 1 23.23 287 LEU A C 1
ATOM 2300 O O . LEU A 1 287 ? -36.312 -83 -16.422 1 23.23 287 LEU A O 1
ATOM 2304 N N . MET B 1 1 ? -12.148 -24.844 -36.688 1 32 1 MET B N 1
ATOM 2305 C CA . MET B 1 1 ? -12.055 -23.406 -36.438 1 32 1 MET B CA 1
ATOM 2306 C C . MET B 1 1 ? -11.492 -23.125 -35.062 1 32 1 MET B C 1
ATOM 2308 O O . MET B 1 1 ? -12.055 -23.562 -34.062 1 32 1 MET B O 1
ATOM 2312 N N . GLU B 1 2 ? -10.211 -22.922 -34.844 1 41.88 2 GLU B N 1
ATOM 2313 C CA . GLU B 1 2 ? -9.453 -22.781 -33.625 1 41.88 2 GLU B CA 1
ATOM 2314 C C . GLU B 1 2 ? -10.094 -21.734 -32.688 1 41.88 2 GLU B C 1
ATOM 2316 O O . GLU B 1 2 ? -10.281 -20.578 -33.094 1 41.88 2 GLU B O 1
ATOM 2321 N N . THR B 1 3 ? -11.07 -21.984 -31.953 1 47.66 3 THR B N 1
ATOM 2322 C CA . THR B 1 3 ? -11.781 -21.062 -31.078 1 47.66 3 THR B CA 1
ATOM 2323 C C . THR B 1 3 ? -10.812 -20.062 -30.453 1 47.66 3 THR B C 1
ATOM 2325 O O . THR B 1 3 ? -9.773 -20.453 -29.922 1 47.66 3 THR B O 1
ATOM 2328 N N . PRO B 1 4 ? -10.891 -18.922 -30.906 1 52.28 4 PRO B N 1
ATOM 2329 C CA . PRO B 1 4 ? -9.977 -17.844 -30.5 1 52.28 4 PRO B CA 1
ATOM 2330 C C . PRO B 1 4 ? -9.617 -17.906 -29.016 1 52.28 4 PRO B C 1
ATOM 2332 O O . PRO B 1 4 ? -10.492 -18.094 -28.172 1 52.28 4 PRO B O 1
ATOM 2335 N N . ARG B 1 5 ? -8.469 -18.484 -28.734 1 60.03 5 ARG B N 1
ATOM 2336 C CA . ARG B 1 5 ? -7.887 -18.719 -27.422 1 60.03 5 ARG B CA 1
ATOM 2337 C C . ARG B 1 5 ? -8.102 -17.516 -26.5 1 60.03 5 ARG B C 1
ATOM 2339 O O . ARG B 1 5 ? -7.539 -16.438 -26.75 1 60.03 5 ARG B O 1
ATOM 2346 N N . GLU B 1 6 ? -9.359 -17.344 -25.953 1 73.56 6 GLU B N 1
ATOM 2347 C CA . GLU B 1 6 ? -9.727 -16.188 -25.125 1 73.56 6 GLU B CA 1
ATOM 2348 C C . GLU B 1 6 ? -8.766 -16.031 -23.953 1 73.56 6 GLU B C 1
ATOM 2350 O O . GLU B 1 6 ? -8.602 -16.953 -23.141 1 73.56 6 GLU B O 1
ATOM 2355 N N . GLU B 1 7 ? -7.816 -15.195 -24.172 1 84.94 7 GLU B N 1
ATOM 2356 C CA . GLU B 1 7 ? -6.883 -14.859 -23.109 1 84.94 7 GLU B CA 1
ATOM 2357 C C . GLU B 1 7 ? -7.57 -14.047 -22 1 84.94 7 GLU B C 1
ATOM 2359 O O . GLU B 1 7 ? -8.219 -13.039 -22.297 1 84.94 7 GLU B O 1
ATOM 2364 N N . MET B 1 8 ? -7.66 -14.648 -20.844 1 90.75 8 MET B N 1
ATOM 2365 C CA . MET B 1 8 ? -8.195 -13.93 -19.688 1 90.75 8 MET B CA 1
ATOM 2366 C C . MET B 1 8 ? -7.109 -13.109 -19.016 1 90.75 8 MET B C 1
ATOM 2368 O O . MET B 1 8 ? -5.98 -13.578 -18.844 1 90.75 8 MET B O 1
ATOM 2372 N N . ILE B 1 9 ? -7.508 -11.797 -18.812 1 94.31 9 ILE B N 1
ATOM 2373 C CA . ILE B 1 9 ? -6.566 -10.922 -18.125 1 94.31 9 ILE B CA 1
ATOM 2374 C C . ILE B 1 9 ? -7.223 -10.336 -16.875 1 94.31 9 ILE B C 1
ATOM 2376 O O . ILE B 1 9 ? -8.391 -9.93 -16.906 1 94.31 9 ILE B O 1
ATOM 2380 N N . GLU B 1 10 ? -6.516 -10.359 -15.789 1 95.56 10 GLU B N 1
ATOM 2381 C CA . GLU B 1 10 ? -7.02 -9.797 -14.539 1 95.56 10 GLU B CA 1
ATOM 2382 C C . GLU B 1 10 ? -5.918 -9.07 -13.773 1 95.56 10 GLU B C 1
ATOM 2384 O O . GLU B 1 10 ? -4.77 -9.516 -13.758 1 95.56 10 GLU B O 1
ATOM 2389 N N . SER B 1 11 ? -6.246 -7.953 -13.188 1 96.38 11 SER B N 1
ATOM 2390 C CA . SER B 1 11 ? -5.32 -7.184 -12.359 1 96.38 11 SER B CA 1
ATOM 2391 C C . SER B 1 11 ? -5.539 -7.457 -10.875 1 96.38 11 SER B C 1
ATOM 2393 O O . SER B 1 11 ? -6.68 -7.52 -10.414 1 96.38 11 SER B O 1
ATOM 2395 N N . PHE B 1 12 ? -4.422 -7.723 -10.188 1 96 12 PHE B N 1
ATOM 2396 C CA . PHE B 1 12 ? -4.453 -7.934 -8.75 1 96 12 PHE B CA 1
ATOM 2397 C C . PHE B 1 12 ? -3.609 -6.891 -8.031 1 96 12 PHE B C 1
ATOM 2399 O O . PHE B 1 12 ? -2.623 -6.395 -8.578 1 96 12 PHE B O 1
ATOM 2406 N N . HIS B 1 13 ? -4.074 -6.496 -6.844 1 95.69 13 HIS B N 1
ATOM 2407 C CA . HIS B 1 13 ? -3.336 -5.551 -6.02 1 95.69 13 HIS B CA 1
ATOM 2408 C C . HIS B 1 13 ? -3.289 -6.004 -4.562 1 95.69 13 HIS B C 1
ATOM 2410 O O . HIS B 1 13 ? -4.297 -6.461 -4.02 1 95.69 13 HIS B O 1
ATOM 2416 N N . ASP B 1 14 ? -2.182 -6 -4.016 1 96.69 14 ASP B N 1
ATOM 2417 C CA . ASP B 1 14 ? -2.004 -6.234 -2.586 1 96.69 14 ASP B CA 1
ATOM 2418 C C . ASP B 1 14 ? -1.032 -5.227 -1.978 1 96.69 14 ASP B C 1
ATOM 2420 O O . ASP B 1 14 ? 0.104 -5.57 -1.646 1 96.69 14 ASP B O 1
ATOM 2424 N N . HIS B 1 15 ? -1.518 -4.062 -1.707 1 96.38 15 HIS B N 1
ATOM 2425 C CA . HIS B 1 15 ? -0.692 -2.975 -1.191 1 96.38 15 HIS B CA 1
ATOM 2426 C C . HIS B 1 15 ? -0.375 -3.178 0.286 1 96.38 15 HIS B C 1
ATOM 2428 O O . HIS B 1 15 ? 0.601 -2.623 0.798 1 96.38 15 HIS B O 1
ATOM 2434 N N . SER B 1 16 ? -1.239 -3.918 0.93 1 96.31 16 SER B N 1
ATOM 2435 C CA . SER B 1 16 ? -0.969 -4.238 2.328 1 96.31 16 SER B CA 1
ATOM 2436 C C . SER B 1 16 ? 0.266 -5.125 2.463 1 96.31 16 SER B C 1
ATOM 2438 O O . SER B 1 16 ? 1.063 -4.949 3.385 1 96.31 16 SER B O 1
ATOM 2440 N N . ASP B 1 17 ? 0.372 -6.066 1.566 1 97.25 17 ASP B N 1
ATOM 2441 C CA . ASP B 1 17 ? 1.558 -6.918 1.551 1 97.25 17 ASP B CA 1
ATOM 2442 C C . ASP B 1 17 ? 2.824 -6.094 1.344 1 97.25 17 ASP B C 1
ATOM 2444 O O . ASP B 1 17 ? 3.834 -6.316 2.016 1 97.25 17 ASP B O 1
ATOM 2448 N N . LEU B 1 18 ? 2.793 -5.172 0.412 1 97.31 18 LEU B N 1
ATOM 2449 C CA . LEU B 1 18 ? 3.922 -4.285 0.151 1 97.31 18 LEU B CA 1
ATOM 2450 C C . LEU B 1 18 ? 4.328 -3.539 1.416 1 97.31 18 LEU B C 1
ATOM 2452 O O . LEU B 1 18 ? 5.508 -3.527 1.782 1 97.31 18 LEU B O 1
ATOM 2456 N N . SER B 1 19 ? 3.377 -2.918 2.055 1 97.62 19 SER B N 1
ATOM 2457 C CA . SER B 1 19 ? 3.613 -2.172 3.287 1 97.62 19 SER B CA 1
ATOM 2458 C C . SER B 1 19 ? 4.227 -3.062 4.363 1 97.62 19 SER B C 1
ATOM 2460 O O . SER B 1 19 ? 5.164 -2.652 5.055 1 97.62 19 SER B O 1
ATOM 2462 N N . GLU B 1 20 ? 3.723 -4.254 4.508 1 97.56 20 GLU B N 1
ATOM 2463 C CA . GLU B 1 20 ? 4.191 -5.18 5.535 1 97.56 20 GLU B CA 1
ATOM 2464 C C . GLU B 1 20 ? 5.648 -5.57 5.305 1 97.56 20 GLU B C 1
ATOM 2466 O O . GLU B 1 20 ? 6.438 -5.633 6.25 1 97.56 20 GLU B O 1
ATOM 2471 N N . ARG B 1 21 ? 5.996 -5.828 4.152 1 96.81 21 ARG B N 1
ATOM 2472 C CA . ARG B 1 21 ? 7.371 -6.195 3.83 1 96.81 21 ARG B CA 1
ATOM 2473 C C . ARG B 1 21 ? 8.328 -5.055 4.148 1 96.81 21 ARG B C 1
ATOM 2475 O O . ARG B 1 21 ? 9.375 -5.27 4.762 1 96.81 21 ARG B O 1
ATOM 2482 N N . LEU B 1 22 ? 7.988 -3.865 3.768 1 97 22 LEU B N 1
ATOM 2483 C CA . LEU B 1 22 ? 8.867 -2.711 3.934 1 97 22 LEU B CA 1
ATOM 2484 C C . LEU B 1 22 ? 8.898 -2.26 5.391 1 97 22 LEU B C 1
ATOM 2486 O O . LEU B 1 22 ? 9.836 -1.568 5.805 1 97 22 LEU B O 1
ATOM 2490 N N . SER B 1 23 ? 7.883 -2.627 6.176 1 96.5 23 SER B N 1
ATOM 2491 C CA . SER B 1 23 ? 7.801 -2.236 7.578 1 96.5 23 SER B CA 1
ATOM 2492 C C . SER B 1 23 ? 8.812 -2.996 8.43 1 96.5 23 SER B C 1
ATOM 2494 O O . SER B 1 23 ? 9.055 -2.643 9.586 1 96.5 23 SER B O 1
ATOM 2496 N N . LYS B 1 24 ? 9.469 -3.934 7.832 1 94.75 24 LYS B N 1
ATOM 2497 C CA . LYS B 1 24 ? 10.43 -4.758 8.555 1 94.75 24 LYS B CA 1
ATOM 2498 C C . LYS B 1 24 ? 11.742 -4.012 8.773 1 94.75 24 LYS B C 1
ATOM 2500 O O . LYS B 1 24 ? 12.562 -4.41 9.602 1 94.75 24 LYS B O 1
ATOM 2505 N N . HIS B 1 25 ? 11.945 -2.961 8.078 1 95.69 25 HIS B N 1
ATOM 2506 C CA . HIS B 1 25 ? 13.188 -2.209 8.188 1 95.69 25 HIS B CA 1
ATOM 2507 C C . HIS B 1 25 ? 13.234 -1.407 9.484 1 95.69 25 HIS B C 1
ATOM 2509 O O . HIS B 1 25 ? 12.281 -0.702 9.82 1 95.69 25 HIS B O 1
ATOM 2515 N N . ASN B 1 26 ? 14.32 -1.573 10.211 1 96.12 26 ASN B N 1
ATOM 2516 C CA . ASN B 1 26 ? 14.578 -0.8 11.422 1 96.12 26 ASN B CA 1
ATOM 2517 C C . ASN B 1 26 ? 15.555 0.344 11.164 1 96.12 26 ASN B C 1
ATOM 2519 O O . ASN B 1 26 ? 16.734 0.111 10.891 1 96.12 26 ASN B O 1
ATOM 2523 N N . PHE B 1 27 ? 15.125 1.543 11.328 1 97.12 27 PHE B N 1
ATOM 2524 C CA . PHE B 1 27 ? 15.898 2.721 10.945 1 97.12 27 PHE B CA 1
ATOM 2525 C C . PHE B 1 27 ? 17.031 2.973 11.953 1 97.12 27 PHE B C 1
ATOM 2527 O O . PHE B 1 27 ? 18.016 3.625 11.625 1 97.12 27 PHE B O 1
ATOM 2534 N N . ARG B 1 28 ? 16.891 2.572 13.148 1 96.19 28 ARG B N 1
ATOM 2535 C CA . ARG B 1 28 ? 17.859 2.859 14.203 1 96.19 28 ARG B CA 1
ATOM 2536 C C . ARG B 1 28 ? 18.891 1.738 14.328 1 96.19 28 ARG B C 1
ATOM 2538 O O . ARG B 1 28 ? 20.062 1.995 14.586 1 96.19 28 ARG B O 1
ATOM 2545 N N . LYS B 1 29 ? 18.422 0.511 14.148 1 94.5 29 LYS B N 1
ATOM 2546 C CA . LYS B 1 29 ? 19.266 -0.678 14.211 1 94.5 29 LYS B CA 1
ATOM 2547 C C . LYS B 1 29 ? 19.062 -1.568 12.992 1 94.5 29 LYS B C 1
ATOM 2549 O O . LYS B 1 29 ? 18.453 -2.643 13.102 1 94.5 29 LYS B O 1
ATOM 2554 N N . PRO B 1 30 ? 19.656 -1.134 11.914 1 93.06 30 PRO B N 1
ATOM 2555 C CA . PRO B 1 30 ? 19.438 -1.898 10.688 1 93.06 30 PRO B CA 1
ATOM 2556 C C . PRO B 1 30 ? 20.094 -3.273 10.719 1 93.06 30 PRO B C 1
ATOM 2558 O O . PRO B 1 30 ? 21.141 -3.447 11.359 1 93.06 30 PRO B O 1
ATOM 2561 N N . ASP B 1 31 ? 19.453 -4.18 10.023 1 90.25 31 ASP B N 1
ATOM 2562 C CA . ASP B 1 31 ? 20.047 -5.496 9.836 1 90.25 31 ASP B CA 1
ATOM 2563 C C . ASP B 1 31 ? 21.281 -5.414 8.945 1 90.25 31 ASP B C 1
ATOM 2565 O O . ASP B 1 31 ? 21.453 -4.449 8.195 1 90.25 31 ASP B O 1
ATOM 2569 N N . SER B 1 32 ? 22.094 -6.422 9.078 1 85.5 32 SER B N 1
ATOM 2570 C CA . SER B 1 32 ? 23.312 -6.465 8.281 1 85.5 32 SER B CA 1
ATOM 2571 C C . SER B 1 32 ? 23 -6.539 6.789 1 85.5 32 SER B C 1
ATOM 2573 O O . SER B 1 32 ? 23.781 -6.066 5.961 1 85.5 32 SER B O 1
ATOM 2575 N N . GLU B 1 33 ? 21.859 -7.008 6.461 1 85 33 GLU B N 1
ATOM 2576 C CA . GLU B 1 33 ? 21.516 -7.227 5.059 1 85 33 GLU B CA 1
ATOM 2577 C C . GLU B 1 33 ? 20.594 -6.133 4.535 1 85 33 GLU B C 1
ATOM 2579 O O . GLU B 1 33 ? 19.969 -6.289 3.482 1 85 33 GLU B O 1
ATOM 2584 N N . CYS B 1 34 ? 20.531 -4.977 5.18 1 86.06 34 CYS B N 1
ATOM 2585 C CA . CYS B 1 34 ? 19.516 -3.992 4.855 1 86.06 34 CYS B CA 1
ATOM 2586 C C . CYS B 1 34 ? 19.922 -3.15 3.652 1 86.06 34 CYS B C 1
ATOM 2588 O O . CYS B 1 34 ? 19.094 -2.475 3.049 1 86.06 34 CYS B O 1
ATOM 2590 N N . CYS B 1 35 ? 21.156 -3.15 3.281 1 88.38 35 CYS B N 1
ATOM 2591 C CA . CYS B 1 35 ? 21.688 -2.479 2.096 1 88.38 35 CYS B CA 1
ATOM 2592 C C . CYS B 1 35 ? 21.391 -0.984 2.139 1 88.38 35 CYS B C 1
ATOM 2594 O O . CYS B 1 35 ? 20.969 -0.402 1.14 1 88.38 35 CYS B O 1
ATOM 2596 N N . CYS B 1 36 ? 21.484 -0.404 3.352 1 92.88 36 CYS B N 1
ATOM 2597 C CA . CYS B 1 36 ? 21.312 1.04 3.471 1 92.88 36 CYS B CA 1
ATOM 2598 C C . CYS B 1 36 ? 22.438 1.777 2.758 1 92.88 36 CYS B C 1
ATOM 2600 O O . CYS B 1 36 ? 23.594 1.325 2.766 1 92.88 36 CYS B O 1
ATOM 2602 N N . ASP B 1 37 ? 22.094 2.902 2.158 1 92.38 37 ASP B N 1
ATOM 2603 C CA . ASP B 1 37 ? 23.109 3.635 1.422 1 92.38 37 ASP B CA 1
ATOM 2604 C C . ASP B 1 37 ? 23.172 5.094 1.867 1 92.38 37 ASP B C 1
ATOM 2606 O O . ASP B 1 37 ? 23.875 5.906 1.261 1 92.38 37 ASP B O 1
ATOM 2610 N N . VAL B 1 38 ? 22.484 5.461 2.922 1 94.81 38 VAL B N 1
ATOM 2611 C CA . VAL B 1 38 ? 22.562 6.812 3.463 1 94.81 38 VAL B CA 1
ATOM 2612 C C . VAL B 1 38 ? 22.234 6.797 4.949 1 94.81 38 VAL B C 1
ATOM 2614 O O . VAL B 1 38 ? 21.406 5.992 5.398 1 94.81 38 VAL B O 1
ATOM 2617 N N . ILE B 1 39 ? 22.891 7.59 5.691 1 96.62 39 ILE B N 1
ATOM 2618 C CA . ILE B 1 39 ? 22.609 7.805 7.109 1 96.62 39 ILE B CA 1
ATOM 2619 C C . ILE B 1 39 ? 22.172 9.25 7.336 1 96.62 39 ILE B C 1
ATOM 2621 O O . ILE B 1 39 ? 22.906 10.188 7.039 1 96.62 39 ILE B O 1
ATOM 2625 N N . LEU B 1 40 ? 20.984 9.438 7.848 1 97.06 40 LEU B N 1
ATOM 2626 C CA . LEU B 1 40 ? 20.469 10.766 8.172 1 97.06 40 LEU B CA 1
ATOM 2627 C C . LEU B 1 40 ? 20.766 11.117 9.625 1 97.06 40 LEU B C 1
ATOM 2629 O O . LEU B 1 40 ? 20.312 10.422 10.539 1 97.06 40 LEU B O 1
ATOM 2633 N N . ARG B 1 41 ? 21.469 12.133 9.797 1 97.25 41 ARG B N 1
ATOM 2634 C CA . ARG B 1 41 ? 21.797 12.594 11.141 1 97.25 41 ARG B CA 1
ATOM 2635 C C . ARG B 1 41 ? 20.859 13.719 11.57 1 97.25 41 ARG B C 1
ATOM 2637 O O . ARG B 1 41 ? 20.812 14.773 10.938 1 97.25 41 ARG B O 1
ATOM 2644 N N . VAL B 1 42 ? 20.125 13.516 12.578 1 97.19 42 VAL B N 1
ATOM 2645 C CA . VAL B 1 42 ? 19.219 14.5 13.172 1 97.19 42 VAL B CA 1
ATOM 2646 C C . VAL B 1 42 ? 19.594 14.711 14.641 1 97.19 42 VAL B C 1
ATOM 2648 O O . VAL B 1 42 ? 19.266 13.891 15.5 1 97.19 42 VAL B O 1
ATOM 2651 N N . GLY B 1 43 ? 20.203 15.812 14.922 1 94.88 43 GLY B N 1
ATOM 2652 C CA . GLY B 1 43 ? 20.766 15.961 16.25 1 94.88 43 GLY B CA 1
ATOM 2653 C C . GLY B 1 43 ? 21.766 14.883 16.609 1 94.88 43 GLY B C 1
ATOM 2654 O O . GLY B 1 43 ? 22.766 14.711 15.906 1 94.88 43 GLY B O 1
ATOM 2655 N N . THR B 1 44 ? 21.469 14.086 17.578 1 94.75 44 THR B N 1
ATOM 2656 C CA . THR B 1 44 ? 22.359 13.023 18.016 1 94.75 44 THR B CA 1
ATOM 2657 C C . THR B 1 44 ? 21.906 11.672 17.453 1 94.75 44 THR B C 1
ATOM 2659 O O . THR B 1 44 ? 22.594 10.664 17.641 1 94.75 44 THR B O 1
ATOM 2662 N N . SER B 1 45 ? 20.844 11.734 16.797 1 97.06 45 SER B N 1
ATOM 2663 C CA . SER B 1 45 ? 20.281 10.477 16.312 1 97.06 45 SER B CA 1
ATOM 2664 C C . SER B 1 45 ? 20.719 10.195 14.883 1 97.06 45 SER B C 1
ATOM 2666 O O . SER B 1 45 ? 20.922 11.117 14.094 1 97.06 45 SER B O 1
ATOM 2668 N N . ARG B 1 46 ? 20.875 8.891 14.656 1 96.94 46 ARG B N 1
ATOM 2669 C CA . ARG B 1 46 ? 21.219 8.414 13.32 1 96.94 46 ARG B CA 1
ATOM 2670 C C . ARG B 1 46 ? 20.109 7.508 12.766 1 96.94 46 ARG B C 1
ATOM 2672 O O . ARG B 1 46 ? 19.625 6.621 13.469 1 96.94 46 ARG B O 1
ATOM 2679 N N . PHE B 1 47 ? 19.688 7.773 11.547 1 97.94 47 PHE B N 1
ATOM 2680 C CA . PHE B 1 47 ? 18.688 6.957 10.875 1 97.94 47 PHE B CA 1
ATOM 2681 C C . PHE B 1 47 ? 19.25 6.34 9.602 1 97.94 47 PHE B C 1
ATOM 2683 O O . PHE B 1 47 ? 19.703 7.059 8.711 1 97.94 47 PHE B O 1
ATOM 2690 N N . TYR B 1 48 ? 19.281 5.039 9.539 1 97.19 48 TYR B N 1
ATOM 2691 C CA . TYR B 1 48 ? 19.734 4.305 8.367 1 97.19 48 TYR B CA 1
ATOM 2692 C C . TYR B 1 48 ? 18.609 4.152 7.352 1 97.19 48 TYR B C 1
ATOM 2694 O O . TYR B 1 48 ? 17.547 3.617 7.668 1 97.19 48 TYR B O 1
ATOM 2702 N N . ALA B 1 49 ? 18.797 4.688 6.145 1 97.06 49 ALA B N 1
ATOM 2703 C CA . ALA B 1 49 ? 17.734 4.719 5.141 1 97.06 49 ALA B CA 1
ATOM 2704 C C . ALA B 1 49 ? 18.297 4.414 3.75 1 97.06 49 ALA B C 1
ATOM 2706 O O . ALA B 1 49 ? 19.438 3.982 3.611 1 97.06 49 ALA B O 1
ATOM 2707 N N . HIS B 1 50 ? 17.516 4.426 2.752 1 96.12 50 HIS B N 1
ATOM 2708 C CA . HIS B 1 50 ? 17.844 4.156 1.358 1 96.12 50 HIS B CA 1
ATOM 2709 C C . HIS B 1 50 ? 17.516 5.355 0.473 1 96.12 50 HIS B C 1
ATOM 2711 O O . HIS B 1 50 ? 16.391 5.848 0.486 1 96.12 50 HIS B O 1
ATOM 2717 N N . ARG B 1 51 ? 18.5 5.77 -0.306 1 95.62 51 ARG B N 1
ATOM 2718 C CA . ARG B 1 51 ? 18.328 6.949 -1.15 1 95.62 51 ARG B CA 1
ATOM 2719 C C . ARG B 1 51 ? 17.156 6.781 -2.102 1 95.62 51 ARG B C 1
ATOM 2721 O O . ARG B 1 51 ? 16.406 7.734 -2.35 1 95.62 51 ARG B O 1
ATOM 2728 N N . PHE B 1 52 ? 16.953 5.609 -2.623 1 95.69 52 PHE B N 1
ATOM 2729 C CA . PHE B 1 52 ? 15.852 5.348 -3.545 1 95.69 52 PHE B CA 1
ATOM 2730 C C . PHE B 1 52 ? 14.516 5.66 -2.891 1 95.69 52 PHE B C 1
ATOM 2732 O O . PHE B 1 52 ? 13.703 6.406 -3.449 1 95.69 52 PHE B O 1
ATOM 2739 N N . MET B 1 53 ? 14.266 5.125 -1.661 1 97.25 53 MET B N 1
ATOM 2740 C CA . MET B 1 53 ? 13 5.293 -0.949 1 97.25 53 MET B CA 1
ATOM 2741 C C . MET B 1 53 ? 12.727 6.766 -0.669 1 97.25 53 MET B C 1
ATOM 2743 O O . MET B 1 53 ? 11.602 7.234 -0.838 1 97.25 53 MET B O 1
ATOM 2747 N N . LEU B 1 54 ? 13.766 7.438 -0.28 1 96.94 54 LEU B N 1
ATOM 2748 C CA . LEU B 1 54 ? 13.633 8.852 0.065 1 96.94 54 LEU B CA 1
ATOM 2749 C C . LEU B 1 54 ? 13.453 9.695 -1.188 1 96.94 54 LEU B C 1
ATOM 2751 O O . LEU B 1 54 ? 12.578 10.57 -1.233 1 96.94 54 LEU B O 1
ATOM 2755 N N . GLY B 1 55 ? 14.234 9.398 -2.201 1 95.5 55 GLY B N 1
ATOM 2756 C CA . GLY B 1 55 ? 14.227 10.188 -3.42 1 95.5 55 GLY B CA 1
ATOM 2757 C C . GLY B 1 55 ? 12.93 10.086 -4.195 1 95.5 55 GLY B C 1
ATOM 2758 O O . GLY B 1 55 ? 12.422 11.086 -4.711 1 95.5 55 GLY B O 1
ATOM 2759 N N . VAL B 1 56 ? 12.398 8.914 -4.285 1 95.75 56 VAL B N 1
ATOM 2760 C CA . VAL B 1 56 ? 11.188 8.703 -5.074 1 95.75 56 VAL B CA 1
ATOM 2761 C C . VAL B 1 56 ? 9.992 9.297 -4.34 1 95.75 56 VAL B C 1
ATOM 2763 O O . VAL B 1 56 ? 8.961 9.586 -4.953 1 95.75 56 VAL B O 1
ATOM 2766 N N . SER B 1 57 ? 10.094 9.523 -3.047 1 97.12 57 SER B N 1
ATOM 2767 C CA . SER B 1 57 ? 8.969 9.961 -2.223 1 97.12 57 SER B CA 1
ATOM 2768 C C . SER B 1 57 ? 8.969 11.477 -2.045 1 97.12 57 SER B C 1
ATOM 2770 O O . SER B 1 57 ? 7.922 12.078 -1.8 1 97.12 57 SER B O 1
ATOM 2772 N N . SER B 1 58 ? 10.086 12.078 -2.129 1 97.12 58 SER B N 1
ATOM 2773 C CA . SER B 1 58 ? 10.25 13.492 -1.821 1 97.12 58 SER B CA 1
ATOM 2774 C C . SER B 1 58 ? 11.227 14.164 -2.781 1 97.12 58 SER B C 1
ATOM 2776 O O . SER B 1 58 ? 12.398 13.789 -2.836 1 97.12 58 SER B O 1
ATOM 2778 N N . LYS B 1 59 ? 10.75 15.18 -3.461 1 95.62 59 LYS B N 1
ATOM 2779 C CA . LYS B 1 59 ? 11.609 15.898 -4.402 1 95.62 59 LYS B CA 1
ATOM 2780 C C . LYS B 1 59 ? 12.758 16.594 -3.676 1 95.62 59 LYS B C 1
ATOM 2782 O O . LYS B 1 59 ? 13.914 16.469 -4.07 1 95.62 59 LYS B O 1
ATOM 2787 N N . PRO B 1 60 ? 12.523 17.328 -2.59 1 95.31 60 PRO B N 1
ATOM 2788 C CA . PRO B 1 60 ? 13.617 17.953 -1.851 1 95.31 60 PRO B CA 1
ATOM 2789 C C . PRO B 1 60 ? 14.656 16.938 -1.372 1 95.31 60 PRO B C 1
ATOM 2791 O O . PRO B 1 60 ? 15.859 17.203 -1.454 1 95.31 60 PRO B O 1
ATOM 2794 N N . LEU B 1 61 ? 14.195 15.805 -0.909 1 94.62 61 LEU B N 1
ATOM 2795 C CA . LEU B 1 61 ? 15.141 14.789 -0.475 1 94.62 61 LEU B CA 1
ATOM 2796 C C . LEU B 1 61 ? 15.914 14.219 -1.663 1 94.62 61 LEU B C 1
ATOM 2798 O O . LEU B 1 61 ? 17.094 13.914 -1.551 1 94.62 61 LEU B O 1
ATOM 2802 N N . CYS B 1 62 ? 15.203 14.078 -2.766 1 94.44 62 CYS B N 1
ATOM 2803 C CA . CYS B 1 62 ? 15.867 13.602 -3.975 1 94.44 62 CYS B CA 1
ATOM 2804 C C . CYS B 1 62 ? 17.016 14.523 -4.367 1 94.44 62 CYS B C 1
ATOM 2806 O O . CYS B 1 62 ? 18.141 14.062 -4.59 1 94.44 62 CYS B O 1
ATOM 2808 N N . VAL B 1 63 ? 16.766 15.742 -4.406 1 92.12 63 VAL B N 1
ATOM 2809 C CA . VAL B 1 63 ? 17.766 16.734 -4.797 1 92.12 63 VAL B CA 1
ATOM 2810 C C . VAL B 1 63 ? 18.906 16.734 -3.791 1 92.12 63 VAL B C 1
ATOM 2812 O O . VAL B 1 63 ? 20.078 16.781 -4.176 1 92.12 63 VAL B O 1
ATOM 2815 N N . MET B 1 64 ? 18.594 16.625 -2.578 1 90.5 64 MET B N 1
ATOM 2816 C CA . MET B 1 64 ? 19.578 16.641 -1.501 1 90.5 64 MET B CA 1
ATOM 2817 C C . MET B 1 64 ? 20.5 15.43 -1.567 1 90.5 64 MET B C 1
ATOM 2819 O O . MET B 1 64 ? 21.703 15.531 -1.32 1 90.5 64 MET B O 1
ATOM 2823 N N . LEU B 1 65 ? 19.922 14.305 -1.968 1 91.88 65 LEU B N 1
ATOM 2824 C CA . LEU B 1 65 ? 20.641 13.047 -1.797 1 91.88 65 LEU B CA 1
ATOM 2825 C C . LEU B 1 65 ? 21.25 12.586 -3.117 1 91.88 65 LEU B C 1
ATOM 2827 O O . LEU B 1 65 ? 22.125 11.711 -3.135 1 91.88 65 LEU B O 1
ATOM 2831 N N . THR B 1 66 ? 20.781 13.047 -4.254 1 86.94 66 THR B N 1
ATOM 2832 C CA . THR B 1 66 ? 21.266 12.578 -5.547 1 86.94 66 THR B CA 1
ATOM 2833 C C . THR B 1 66 ? 21.828 13.734 -6.363 1 86.94 66 THR B C 1
ATOM 2835 O O . THR B 1 66 ? 22.312 13.539 -7.48 1 86.94 66 THR B O 1
ATOM 2838 N N . GLY B 1 67 ? 21.781 14.844 -5.91 1 80.19 67 GLY B N 1
ATOM 2839 C CA . GLY B 1 67 ? 22.281 16.016 -6.625 1 80.19 67 GLY B CA 1
ATOM 2840 C C . GLY B 1 67 ? 23.781 15.992 -6.816 1 80.19 67 GLY B C 1
ATOM 2841 O O . GLY B 1 67 ? 24.469 15.086 -6.328 1 80.19 67 GLY B O 1
ATOM 2842 N N . PRO B 1 68 ? 24.172 16.75 -7.676 1 73.31 68 PRO B N 1
ATOM 2843 C CA . PRO B 1 68 ? 25.578 16.797 -8.055 1 73.31 68 PRO B CA 1
ATOM 2844 C C . PRO B 1 68 ? 26.484 17.219 -6.906 1 73.31 68 PRO B C 1
ATOM 2846 O O . PRO B 1 68 ? 27.703 17.031 -6.973 1 73.31 68 PRO B O 1
ATOM 2849 N N . MET B 1 69 ? 25.938 17.594 -5.906 1 68.75 69 MET B N 1
ATOM 2850 C CA . MET B 1 69 ? 26.734 18.094 -4.801 1 68.75 69 MET B CA 1
ATOM 2851 C C . MET B 1 69 ? 27.391 16.953 -4.039 1 68.75 69 MET B C 1
ATOM 2853 O O . MET B 1 69 ? 26.859 15.844 -4.008 1 68.75 69 MET B O 1
ATOM 2857 N N . ARG B 1 70 ? 28.547 17.156 -3.5 1 59.03 70 ARG B N 1
ATOM 2858 C CA . ARG B 1 70 ? 29.375 16.188 -2.773 1 59.03 70 ARG B CA 1
ATOM 2859 C C . ARG B 1 70 ? 28.547 15.453 -1.722 1 59.03 70 ARG B C 1
ATOM 2861 O O . ARG B 1 70 ? 28.719 14.258 -1.508 1 59.03 70 ARG B O 1
ATOM 2868 N N . GLU B 1 71 ? 27.703 16.266 -1.1 1 55.69 71 GLU B N 1
ATOM 2869 C CA . GLU B 1 71 ? 26.922 15.719 0.015 1 55.69 71 GLU B CA 1
ATOM 2870 C C . GLU B 1 71 ? 26.031 14.57 -0.438 1 55.69 71 GLU B C 1
ATOM 2872 O O . GLU B 1 71 ? 25.719 13.672 0.35 1 55.69 71 GLU B O 1
ATOM 2877 N N . SER B 1 72 ? 25.828 14.648 -1.801 1 64.06 72 SER B N 1
ATOM 2878 C CA . SER B 1 72 ? 24.969 13.602 -2.334 1 64.06 72 SER B CA 1
ATOM 2879 C C . SER B 1 72 ? 25.688 12.258 -2.391 1 64.06 72 SER B C 1
ATOM 2881 O O . SER B 1 72 ? 25.047 11.203 -2.424 1 64.06 72 SER B O 1
ATOM 2883 N N . LYS B 1 73 ? 26.875 12.336 -2.129 1 67.5 73 LYS B N 1
ATOM 2884 C CA . LYS B 1 73 ? 27.656 11.102 -2.236 1 67.5 73 LYS B CA 1
ATOM 2885 C C . LYS B 1 73 ? 28.125 10.625 -0.866 1 67.5 73 LYS B C 1
ATOM 2887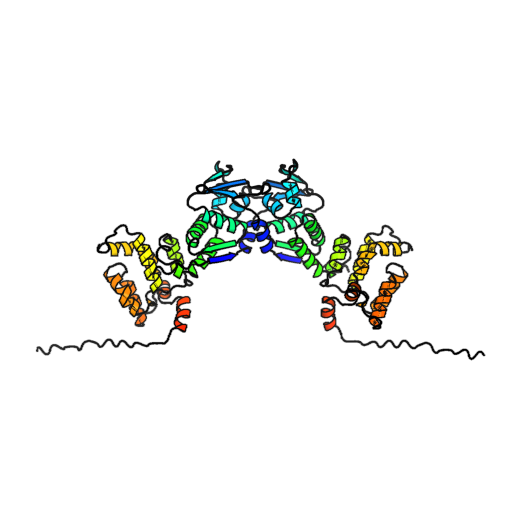 O O . LYS B 1 73 ? 28.656 9.523 -0.735 1 67.5 73 LYS B O 1
ATOM 2892 N N . GLU B 1 74 ? 27.828 11.555 0.042 1 77.25 74 GLU B N 1
ATOM 2893 C CA . GLU B 1 74 ? 28.25 11.195 1.395 1 77.25 74 GLU B CA 1
ATOM 2894 C C . GLU B 1 74 ? 27.297 10.18 2.016 1 77.25 74 GLU B C 1
ATOM 2896 O O . GLU B 1 74 ? 26.094 10.203 1.753 1 77.25 74 GLU B O 1
ATOM 2901 N N . LEU B 1 75 ? 27.906 9.359 2.729 1 84.5 75 LEU B N 1
ATOM 2902 C CA . LEU B 1 75 ? 27.109 8.352 3.43 1 84.5 75 LEU B CA 1
ATOM 2903 C C . LEU B 1 75 ? 26.25 9 4.508 1 84.5 75 LEU B C 1
ATOM 2905 O O . LEU B 1 75 ? 25.094 8.602 4.699 1 84.5 75 LEU B O 1
ATOM 2909 N N . GLU B 1 76 ? 26.812 10.062 5.164 1 92.38 76 GLU B N 1
ATOM 2910 C CA . GLU B 1 76 ? 26.062 10.703 6.242 1 92.38 76 GLU B CA 1
ATOM 2911 C C . GLU B 1 76 ? 25.609 12.102 5.832 1 92.38 76 GLU B C 1
ATOM 2913 O O . GLU B 1 76 ? 26.406 12.906 5.344 1 92.38 76 GLU B O 1
ATOM 2918 N N . VAL B 1 77 ? 24.406 12.398 5.988 1 93.81 77 VAL B N 1
ATOM 2919 C CA . VAL B 1 77 ? 23.812 13.68 5.645 1 93.81 77 VAL B CA 1
ATOM 2920 C C . VAL B 1 77 ? 23.125 14.281 6.875 1 93.81 77 VAL B C 1
ATOM 2922 O O . VAL B 1 77 ? 22.312 13.609 7.531 1 93.81 77 VAL B O 1
ATOM 2925 N N . ALA B 1 78 ? 23.375 15.492 7.18 1 94.31 78 ALA B N 1
ATOM 2926 C CA . ALA B 1 78 ? 22.766 16.172 8.32 1 94.31 78 ALA B CA 1
ATOM 2927 C C . ALA B 1 78 ? 21.422 16.781 7.949 1 94.31 78 ALA B C 1
ATOM 2929 O O . ALA B 1 78 ? 21.312 17.469 6.934 1 94.31 78 ALA B O 1
ATOM 2930 N N . ILE B 1 79 ? 20.453 16.484 8.727 1 94.88 79 ILE B N 1
ATOM 2931 C CA . ILE B 1 79 ? 19.125 17.062 8.555 1 94.88 79 ILE B CA 1
ATOM 2932 C C . ILE B 1 79 ? 18.844 18.047 9.695 1 94.88 79 ILE B C 1
ATOM 2934 O O . ILE B 1 79 ? 18.906 17.672 10.867 1 94.88 79 ILE B O 1
ATOM 2938 N N . ASN B 1 80 ? 18.5 19.203 9.305 1 93.19 80 ASN B N 1
ATOM 2939 C CA . ASN B 1 80 ? 18.219 20.234 10.297 1 93.19 80 ASN B CA 1
ATOM 2940 C C . ASN B 1 80 ? 16.766 20.688 10.258 1 93.19 80 ASN B C 1
ATOM 2942 O O . ASN B 1 80 ? 16.078 20.484 9.25 1 93.19 80 ASN B O 1
ATOM 2946 N N . GLY B 1 81 ? 16.281 21.172 11.391 1 90.88 81 GLY B N 1
ATOM 2947 C CA . GLY B 1 81 ? 14.969 21.812 11.406 1 90.88 81 GLY B CA 1
ATOM 2948 C C . GLY B 1 81 ? 13.852 20.875 11.828 1 90.88 81 GLY B C 1
ATOM 2949 O O . GLY B 1 81 ? 12.695 21.281 11.93 1 90.88 81 GLY B O 1
ATOM 2950 N N . ILE B 1 82 ? 14.219 19.641 12.016 1 94 82 ILE B N 1
ATOM 2951 C CA . ILE B 1 82 ? 13.195 18.719 12.508 1 94 82 ILE B CA 1
ATOM 2952 C C . ILE B 1 82 ? 13.773 17.859 13.633 1 94 82 ILE B C 1
ATOM 2954 O O . ILE B 1 82 ? 14.984 17.656 13.711 1 94 82 ILE B O 1
ATOM 2958 N N . SER B 1 83 ? 12.914 17.453 14.539 1 96.12 83 SER B N 1
ATOM 2959 C CA . SER B 1 83 ? 13.336 16.594 15.641 1 96.12 83 SER B CA 1
ATOM 2960 C C . SER B 1 83 ? 13.492 15.148 15.18 1 96.12 83 SER B C 1
ATOM 2962 O O . SER B 1 83 ? 13.023 14.773 14.102 1 96.12 83 SER B O 1
ATOM 2964 N N . SER B 1 84 ? 14.141 14.352 16.016 1 97.44 84 SER B N 1
ATOM 2965 C CA . SER B 1 84 ? 14.312 12.93 15.734 1 97.44 84 SER B CA 1
ATOM 2966 C C . SER B 1 84 ? 12.969 12.203 15.688 1 97.44 84 SER B C 1
ATOM 2968 O O . SER B 1 84 ? 12.781 11.281 14.898 1 97.44 84 SER B O 1
ATOM 2970 N N . GLU B 1 85 ? 12.078 12.625 16.531 1 96.94 85 GLU B N 1
ATOM 2971 C CA . GLU B 1 85 ? 10.758 12.016 16.578 1 96.94 85 GLU B CA 1
ATOM 2972 C C . GLU B 1 85 ? 9.992 12.242 15.281 1 96.94 85 GLU B C 1
ATOM 2974 O O . GLU B 1 85 ? 9.375 11.32 14.75 1 96.94 85 GLU B O 1
ATOM 2979 N N . VAL B 1 86 ? 10.055 13.406 14.789 1 97.31 86 VAL B N 1
ATOM 2980 C CA . VAL B 1 86 ? 9.367 13.742 13.547 1 97.31 86 VAL B CA 1
ATOM 2981 C C . VAL B 1 86 ? 10.008 13.008 12.375 1 97.31 86 VAL B C 1
ATOM 2983 O O . VAL B 1 86 ? 9.312 12.508 11.492 1 97.31 86 VAL B O 1
ATOM 2986 N N . MET B 1 87 ? 11.344 12.922 12.422 1 98.25 87 MET B N 1
ATOM 2987 C CA . MET B 1 87 ? 12.047 12.195 11.375 1 98.25 87 MET B CA 1
ATOM 2988 C C . MET B 1 87 ? 11.594 10.742 11.32 1 98.25 87 MET B C 1
ATOM 2990 O O . MET B 1 87 ? 11.359 10.195 10.242 1 98.25 87 MET B O 1
ATOM 2994 N N . GLU B 1 88 ? 11.477 10.203 12.469 1 97.88 88 GLU B N 1
ATOM 2995 C CA . GLU B 1 88 ? 11.031 8.812 12.539 1 97.88 88 GLU B CA 1
ATOM 2996 C C . GLU B 1 88 ? 9.641 8.648 11.93 1 97.88 88 GLU B C 1
ATOM 2998 O O . GLU B 1 88 ? 9.383 7.672 11.227 1 97.88 88 GLU B O 1
ATOM 3003 N N . LEU B 1 89 ? 8.734 9.555 12.188 1 98.06 89 LEU B N 1
ATOM 3004 C CA . LEU B 1 89 ? 7.387 9.516 11.633 1 98.06 89 LEU B CA 1
ATOM 3005 C C . LEU B 1 89 ? 7.422 9.648 10.117 1 98.06 89 LEU B C 1
ATOM 3007 O O . LEU B 1 89 ? 6.711 8.938 9.406 1 98.06 89 LEU B O 1
ATOM 3011 N N . LEU B 1 90 ? 8.273 10.547 9.641 1 98.44 90 LEU B N 1
ATOM 3012 C CA . LEU B 1 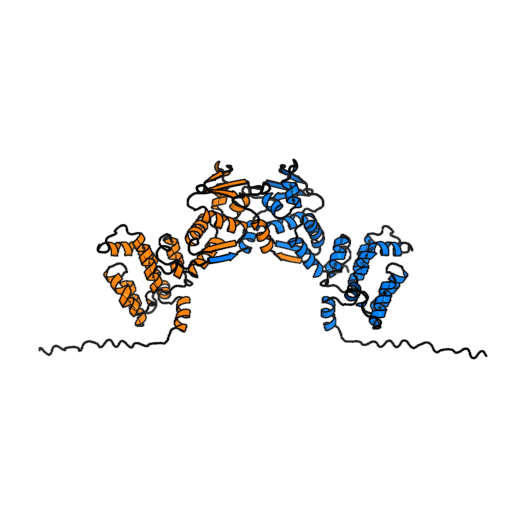90 ? 8.414 10.75 8.203 1 98.44 90 LEU B CA 1
ATOM 3013 C C . LEU B 1 90 ? 8.891 9.469 7.523 1 98.44 90 LEU B C 1
ATOM 3015 O O . LEU B 1 90 ? 8.312 9.039 6.527 1 98.44 90 LEU B O 1
ATOM 3019 N N . LEU B 1 91 ? 9.906 8.898 8.086 1 98.62 91 LEU B N 1
ATOM 3020 C CA . LEU B 1 91 ? 10.492 7.695 7.508 1 98.62 91 LEU B CA 1
ATOM 3021 C C . LEU B 1 91 ? 9.492 6.543 7.523 1 98.62 91 LEU B C 1
ATOM 3023 O O . LEU B 1 91 ? 9.367 5.812 6.539 1 98.62 91 LEU B O 1
ATOM 3027 N N . THR B 1 92 ? 8.859 6.383 8.625 1 98.38 92 THR B N 1
ATOM 3028 C CA . THR B 1 92 ? 7.855 5.328 8.727 1 98.38 92 THR B CA 1
ATOM 3029 C C . THR B 1 92 ? 6.797 5.48 7.641 1 98.38 92 THR B C 1
ATOM 3031 O O . THR B 1 92 ? 6.438 4.504 6.977 1 98.38 92 THR B O 1
ATOM 3034 N N . PHE B 1 93 ? 6.34 6.676 7.461 1 98.75 93 PHE B N 1
ATOM 3035 C CA . PHE B 1 93 ? 5.312 6.91 6.449 1 98.75 93 PHE B CA 1
ATOM 3036 C C . PHE B 1 93 ? 5.863 6.641 5.051 1 98.75 93 PHE B C 1
ATOM 3038 O O . PHE B 1 93 ? 5.184 6.035 4.219 1 98.75 93 PHE B O 1
ATOM 3045 N N . ILE B 1 94 ? 7.039 7.121 4.793 1 98.69 94 ILE B N 1
ATOM 3046 C CA . ILE B 1 94 ? 7.668 6.953 3.488 1 98.69 94 ILE B CA 1
ATOM 3047 C C . ILE B 1 94 ? 7.801 5.465 3.17 1 98.69 94 ILE B C 1
ATOM 3049 O O . ILE B 1 94 ? 7.523 5.035 2.047 1 98.69 94 ILE B O 1
ATOM 3053 N N . TYR B 1 95 ? 8.141 4.648 4.145 1 98.31 95 TYR B N 1
ATOM 3054 C CA . TYR B 1 95 ? 8.445 3.24 3.91 1 98.31 95 TYR B CA 1
ATOM 3055 C C . TYR B 1 95 ? 7.172 2.4 3.938 1 98.31 95 TYR B C 1
ATOM 3057 O O . TYR B 1 95 ? 7.082 1.373 3.262 1 98.31 95 TYR B O 1
ATOM 3065 N N . THR B 1 96 ? 6.219 2.799 4.688 1 98.19 96 THR B N 1
ATOM 3066 C CA . THR B 1 96 ? 5.152 1.836 4.949 1 98.19 96 THR B CA 1
ATOM 3067 C C . THR B 1 96 ? 3.795 2.41 4.555 1 98.19 96 THR B C 1
ATOM 3069 O O . THR B 1 96 ? 2.818 1.67 4.414 1 98.19 96 THR B O 1
ATOM 3072 N N . GLY B 1 97 ? 3.703 3.723 4.461 1 98.25 97 GLY B N 1
ATOM 3073 C CA . GLY B 1 97 ? 2.412 4.355 4.242 1 98.25 97 GLY B CA 1
ATOM 3074 C C . GLY B 1 97 ? 1.597 4.504 5.512 1 98.25 97 GLY B C 1
ATOM 3075 O O . GLY B 1 97 ? 0.447 4.949 5.469 1 98.25 97 GLY B O 1
ATOM 3076 N N . ASN B 1 98 ? 2.184 4.156 6.645 1 98.25 98 ASN B N 1
ATOM 3077 C CA . ASN B 1 98 ? 1.52 4.27 7.941 1 98.25 98 ASN B CA 1
ATOM 3078 C C . ASN B 1 98 ? 2.061 5.445 8.75 1 98.25 98 ASN B C 1
ATOM 3080 O O . ASN B 1 98 ? 3.229 5.809 8.617 1 98.25 98 ASN B O 1
ATOM 3084 N N . VAL B 1 99 ? 1.2 5.992 9.562 1 98.25 99 VAL B N 1
ATOM 3085 C CA . VAL B 1 99 ? 1.667 7.031 10.477 1 98.25 99 VAL B CA 1
ATOM 3086 C C . VAL B 1 99 ? 0.739 7.109 11.688 1 98.25 99 VAL B C 1
ATOM 3088 O O . VAL B 1 99 ? -0.478 6.965 11.555 1 98.25 99 VAL B O 1
ATOM 3091 N N . GLU B 1 100 ? 1.33 7.254 12.805 1 98.06 100 GLU B N 1
ATOM 3092 C CA . GLU B 1 100 ? 0.588 7.496 14.039 1 98.06 100 GLU B CA 1
ATOM 3093 C C . GLU B 1 100 ? 0.686 8.961 14.461 1 98.06 100 GLU B C 1
ATOM 3095 O O . GLU B 1 100 ? 1.767 9.438 14.812 1 98.06 100 GLU B O 1
ATOM 3100 N N . LEU B 1 101 ? -0.438 9.602 14.453 1 97.38 101 LEU B N 1
ATOM 3101 C CA . LEU B 1 101 ? -0.457 11.023 14.766 1 97.38 101 LEU B CA 1
ATOM 3102 C C . LEU B 1 101 ? -1.082 11.273 16.141 1 97.38 101 LEU B C 1
ATOM 3104 O O . LEU B 1 101 ? -1.97 10.531 16.562 1 97.38 101 LEU B O 1
ATOM 3108 N N . SER B 1 102 ? -0.608 12.258 16.766 1 95.62 102 SER B N 1
ATOM 3109 C CA . SER B 1 102 ? -1.126 12.734 18.047 1 95.62 102 SER B CA 1
ATOM 3110 C C . SER B 1 102 ? -1.187 14.258 18.094 1 95.62 102 SER B C 1
ATOM 3112 O O . SER B 1 102 ? -0.653 14.93 17.203 1 95.62 102 SER B O 1
ATOM 3114 N N . THR B 1 103 ? -1.814 14.727 19.125 1 92.25 103 THR B N 1
ATOM 3115 C CA . THR B 1 103 ? -1.924 16.172 19.281 1 92.25 103 THR B CA 1
ATOM 3116 C C . THR B 1 103 ? -0.547 16.797 19.484 1 92.25 103 THR B C 1
ATOM 3118 O O . THR B 1 103 ? -0.337 17.969 19.172 1 92.25 103 THR B O 1
ATOM 3121 N N . LEU B 1 104 ? 0.37 16.016 19.906 1 89.75 104 LEU B N 1
ATOM 3122 C CA . LEU B 1 104 ? 1.693 16.531 20.25 1 89.75 104 LEU B CA 1
ATOM 3123 C C . LEU B 1 104 ? 2.598 16.562 19.016 1 89.75 104 LEU B C 1
ATOM 3125 O O . LEU B 1 104 ? 3.479 17.422 18.906 1 89.75 104 LEU B O 1
ATOM 3129 N N . ASN B 1 105 ? 2.338 15.648 18.062 1 94.31 105 ASN B N 1
ATOM 3130 C CA . ASN B 1 105 ? 3.311 15.539 16.984 1 94.31 105 ASN B CA 1
ATOM 3131 C C . ASN B 1 105 ? 2.729 16.016 15.656 1 94.31 105 ASN B C 1
ATOM 3133 O O . ASN B 1 105 ? 3.463 16.203 14.688 1 94.31 105 ASN B O 1
ATOM 3137 N N . VAL B 1 106 ? 1.444 16.266 15.633 1 94.94 106 VAL B N 1
ATOM 3138 C CA . VAL B 1 106 ? 0.769 16.5 14.359 1 94.94 106 VAL B CA 1
ATOM 3139 C C . VAL B 1 106 ? 1.292 17.797 13.727 1 94.94 106 VAL B C 1
ATOM 3141 O O . VAL B 1 106 ? 1.536 17.844 12.516 1 94.94 106 VAL B O 1
ATOM 3144 N N . VAL B 1 107 ? 1.499 18.781 14.484 1 91.06 107 VAL B N 1
ATOM 3145 C CA . VAL B 1 107 ? 1.863 20.078 13.938 1 91.06 107 VAL B CA 1
ATOM 3146 C C . VAL B 1 107 ? 3.283 20.031 13.375 1 91.06 107 VAL B C 1
ATOM 3148 O O . VAL B 1 107 ? 3.506 20.344 12.203 1 91.06 107 VAL B O 1
ATOM 3151 N N . PRO B 1 108 ? 4.246 19.594 14.188 1 93.44 108 PRO B N 1
ATOM 3152 C CA . PRO B 1 108 ? 5.59 19.5 13.609 1 93.44 108 PRO B CA 1
ATOM 3153 C C . PRO B 1 108 ? 5.664 18.516 12.438 1 93.44 108 PRO B C 1
ATOM 3155 O O . PRO B 1 108 ? 6.438 18.719 11.5 1 93.44 108 PRO B O 1
ATOM 3158 N N . THR B 1 109 ? 4.906 17.484 12.43 1 96.38 109 THR B N 1
ATOM 3159 C CA . THR B 1 109 ? 4.891 16.516 11.336 1 96.38 109 THR B CA 1
ATOM 3160 C C . THR B 1 109 ? 4.316 17.141 10.07 1 96.38 109 THR B C 1
ATOM 3162 O O . THR B 1 109 ? 4.82 16.906 8.969 1 96.38 109 THR B O 1
ATOM 3165 N N . MET B 1 110 ? 3.291 17.906 10.281 1 94.38 110 MET B N 1
ATOM 3166 C CA . MET B 1 110 ? 2.678 18.594 9.148 1 94.38 110 MET B CA 1
ATOM 3167 C C . MET B 1 110 ? 3.662 19.562 8.5 1 94.38 110 MET B C 1
ATOM 3169 O O . MET B 1 110 ? 3.762 19.609 7.27 1 94.38 110 MET B O 1
ATOM 3173 N N . ALA B 1 111 ? 4.336 20.281 9.289 1 92.31 111 ALA B N 1
ATOM 3174 C CA . ALA B 1 111 ? 5.34 21.219 8.789 1 92.31 111 ALA B CA 1
ATOM 3175 C C . ALA B 1 111 ? 6.441 20.484 8.031 1 92.31 111 ALA B C 1
ATOM 3177 O O . ALA B 1 111 ? 6.859 20.922 6.953 1 92.31 111 ALA B O 1
ATOM 3178 N N . ALA B 1 112 ? 6.883 19.438 8.562 1 95.56 112 ALA B N 1
ATOM 3179 C CA . ALA B 1 112 ? 7.922 18.625 7.918 1 95.56 112 ALA B CA 1
ATOM 3180 C C . ALA B 1 112 ? 7.422 18.047 6.598 1 95.56 112 ALA B C 1
ATOM 3182 O O . ALA B 1 112 ? 8.156 18.016 5.609 1 95.56 112 ALA B O 1
ATOM 3183 N N . ALA B 1 113 ? 6.195 17.547 6.645 1 96.56 113 ALA B N 1
ATOM 3184 C CA . ALA B 1 113 ? 5.594 16.984 5.438 1 96.56 113 ALA B CA 1
ATOM 3185 C C . ALA B 1 113 ? 5.539 18.031 4.324 1 96.56 113 ALA B C 1
ATOM 3187 O O . ALA B 1 113 ? 5.727 17.703 3.15 1 96.56 113 ALA B O 1
ATOM 3188 N N . GLU B 1 114 ? 5.234 19.219 4.73 1 92.88 114 GLU B N 1
ATOM 3189 C CA . GLU B 1 114 ? 5.234 20.312 3.77 1 92.88 114 GLU B CA 1
ATOM 3190 C C . GLU B 1 114 ? 6.645 20.594 3.256 1 92.88 114 GLU B C 1
ATOM 3192 O O . GLU B 1 114 ? 6.855 20.734 2.051 1 92.88 114 GLU B O 1
ATOM 3197 N N . MET B 1 115 ? 7.574 20.672 4.113 1 93.75 115 MET B N 1
ATOM 3198 C CA . MET B 1 115 ? 8.969 20.953 3.781 1 93.75 115 MET B CA 1
ATOM 3199 C C . MET B 1 115 ? 9.508 19.922 2.791 1 93.75 115 MET B C 1
ATOM 3201 O O . MET B 1 115 ? 10.203 20.281 1.841 1 93.75 115 MET B O 1
ATOM 3205 N N . TYR B 1 116 ? 9.148 18.703 3.004 1 96.88 116 TYR B N 1
ATOM 3206 C CA . TYR B 1 116 ? 9.703 17.625 2.184 1 96.88 116 TYR B CA 1
ATOM 3207 C C . TYR B 1 116 ? 8.695 17.188 1.124 1 96.88 116 TYR B C 1
ATOM 3209 O O . TYR B 1 116 ? 8.883 16.156 0.482 1 96.88 116 TYR B O 1
ATOM 3217 N N . GLU B 1 117 ? 7.613 17.906 0.985 1 97.38 117 GLU B N 1
ATOM 3218 C CA . GLU B 1 117 ? 6.621 17.734 -0.072 1 97.38 117 GLU B CA 1
ATOM 3219 C C . GLU B 1 117 ? 6.035 16.328 -0.065 1 97.38 117 GLU B C 1
ATOM 3221 O O . GLU B 1 117 ? 5.957 15.68 -1.108 1 97.38 117 GLU B O 1
ATOM 3226 N N . LEU B 1 118 ? 5.73 15.852 1.07 1 97.94 118 LEU B N 1
ATOM 3227 C CA . LEU B 1 118 ? 4.973 14.617 1.229 1 97.94 118 LEU B CA 1
ATOM 3228 C C . LEU B 1 118 ? 3.477 14.898 1.316 1 97.94 118 LEU B C 1
ATOM 3230 O O . LEU B 1 118 ? 2.918 14.977 2.414 1 97.94 118 LEU B O 1
ATOM 3234 N N . SER B 1 119 ? 2.846 14.93 0.209 1 97 119 SER B N 1
ATOM 3235 C CA . SER B 1 119 ? 1.486 15.445 0.092 1 97 119 SER B CA 1
ATOM 3236 C C . SER B 1 119 ? 0.496 14.586 0.864 1 97 119 SER B C 1
ATOM 3238 O O . SER B 1 119 ? -0.372 15.102 1.569 1 97 119 SER B O 1
ATOM 3240 N N . ALA B 1 120 ? 0.601 13.266 0.704 1 98.19 120 ALA B N 1
ATOM 3241 C CA . ALA B 1 120 ? -0.34 12.375 1.378 1 98.19 120 ALA B CA 1
ATOM 3242 C C . ALA B 1 120 ? -0.199 12.477 2.895 1 98.19 120 ALA B C 1
ATOM 3244 O O . ALA B 1 120 ? -1.195 12.445 3.621 1 98.19 120 ALA B O 1
ATOM 3245 N N . LEU B 1 121 ? 0.988 12.555 3.369 1 98.19 121 LEU B N 1
ATOM 3246 C CA . LEU B 1 121 ? 1.217 12.711 4.801 1 98.19 121 LEU B CA 1
ATOM 3247 C C . LEU B 1 121 ? 0.666 14.039 5.305 1 98.19 121 LEU B C 1
ATOM 3249 O O . LEU B 1 121 ? 0.049 14.094 6.371 1 98.19 121 LEU B O 1
ATOM 3253 N N . ARG B 1 122 ? 0.937 15.062 4.543 1 96.56 122 ARG B N 1
ATOM 3254 C CA . ARG B 1 122 ? 0.413 16.375 4.902 1 96.56 122 ARG B CA 1
ATOM 3255 C C . ARG B 1 122 ? -1.107 16.344 5.016 1 96.56 122 ARG B C 1
ATOM 3257 O O . ARG B 1 122 ? -1.675 16.906 5.957 1 96.56 122 ARG B O 1
ATOM 3264 N N . GLU B 1 123 ? -1.676 15.719 4.074 1 96.94 123 GLU B N 1
ATOM 3265 C CA . GLU B 1 123 ? -3.133 15.625 4.086 1 96.94 123 GLU B CA 1
ATOM 3266 C C . GLU B 1 123 ? -3.627 14.844 5.297 1 96.94 123 GLU B C 1
ATOM 3268 O O . GLU B 1 123 ? -4.641 15.195 5.902 1 96.94 123 GLU B O 1
ATOM 3273 N N . ALA B 1 124 ? -2.965 13.797 5.637 1 97.81 124 ALA B N 1
ATOM 3274 C CA . ALA B 1 124 ? -3.32 13.031 6.828 1 97.81 124 ALA B CA 1
ATOM 3275 C C . ALA B 1 124 ? -3.24 13.898 8.086 1 97.81 124 ALA B C 1
ATOM 3277 O O . ALA B 1 124 ? -4.129 13.844 8.938 1 97.81 124 ALA B O 1
ATOM 3278 N N . CYS B 1 125 ? -2.215 14.656 8.172 1 97 125 CYS B N 1
ATOM 3279 C CA . CYS B 1 125 ? -2.049 15.555 9.305 1 97 125 CYS B CA 1
ATOM 3280 C C . CYS B 1 125 ? -3.172 16.578 9.359 1 97 125 CYS B C 1
ATOM 3282 O O . CYS B 1 125 ? -3.719 16.859 10.43 1 97 125 CYS B O 1
ATOM 3284 N N . LYS B 1 126 ? -3.461 17.109 8.219 1 96.25 126 LYS B N 1
ATOM 3285 C CA . LYS B 1 126 ? -4.535 18.094 8.141 1 96.25 126 LYS B CA 1
ATOM 3286 C C . LYS B 1 126 ? -5.863 17.5 8.602 1 96.25 126 LYS B C 1
ATOM 3288 O O . LYS B 1 126 ? -6.578 18.125 9.398 1 96.25 126 LYS B O 1
ATOM 3293 N N . GLN B 1 127 ? -6.156 16.328 8.188 1 96.62 127 GLN B N 1
ATOM 3294 C CA . GLN B 1 127 ? -7.391 15.656 8.578 1 96.62 127 GLN B CA 1
ATOM 3295 C C . GLN B 1 127 ? -7.438 15.43 10.086 1 96.62 127 GLN B C 1
ATOM 3297 O O . GLN B 1 127 ? -8.469 15.641 10.719 1 96.62 127 GLN B O 1
ATOM 3302 N N . PHE B 1 128 ? -6.395 14.992 10.578 1 97.44 128 PHE B N 1
ATOM 3303 C CA . PHE B 1 128 ? -6.305 14.805 12.023 1 97.44 128 PHE B CA 1
ATOM 3304 C C . PHE B 1 128 ? -6.574 16.125 12.75 1 97.44 128 PHE B C 1
ATOM 3306 O O . PHE B 1 128 ? -7.355 16.156 13.703 1 97.44 128 PHE B O 1
ATOM 3313 N N . ALA B 1 129 ? -5.883 17.156 12.305 1 95.5 129 ALA B N 1
ATOM 3314 C CA . ALA B 1 129 ? -5.98 18.453 12.945 1 95.5 129 ALA B CA 1
ATOM 3315 C C . ALA B 1 129 ? -7.41 19 12.891 1 95.5 129 ALA B C 1
ATOM 3317 O O . ALA B 1 129 ? -7.891 19.609 13.852 1 95.5 129 ALA B O 1
ATOM 3318 N N . LEU B 1 130 ? -8.062 18.766 11.758 1 95.94 130 LEU B N 1
ATOM 3319 C CA . LEU B 1 130 ? -9.438 19.219 11.594 1 95.94 130 LEU B CA 1
ATOM 3320 C C . LEU B 1 130 ? -10.383 18.469 12.531 1 95.94 130 LEU B C 1
ATOM 3322 O O . LEU B 1 130 ? -11.227 19.078 13.188 1 95.94 130 LEU B O 1
ATOM 3326 N N . ARG B 1 131 ? -10.141 17.234 12.664 1 94.75 131 ARG B N 1
ATOM 3327 C CA . ARG B 1 131 ? -11.016 16.375 13.461 1 94.75 131 ARG B CA 1
ATOM 3328 C C . ARG B 1 131 ? -10.805 16.625 14.953 1 94.75 131 ARG B C 1
ATOM 3330 O O . ARG B 1 131 ? -11.75 16.547 15.734 1 94.75 131 ARG B O 1
ATOM 3337 N N . HIS B 1 132 ? -9.617 16.891 15.289 1 94.88 132 HIS B N 1
ATOM 3338 C CA . HIS B 1 132 ? -9.289 17.062 16.703 1 94.88 132 HIS B CA 1
ATOM 3339 C C . HIS B 1 132 ? -8.906 18.5 17 1 94.88 132 HIS B C 1
ATOM 3341 O O . HIS B 1 132 ? -8.008 18.766 17.812 1 94.88 132 HIS B O 1
ATOM 3347 N N . ALA B 1 133 ? -9.555 19.375 16.391 1 94.62 133 ALA B N 1
ATOM 3348 C CA . ALA B 1 133 ? -9.234 20.797 16.453 1 94.62 133 ALA B CA 1
ATOM 3349 C C . ALA B 1 133 ? -9.281 21.297 17.906 1 94.62 133 ALA B C 1
ATOM 3351 O O . ALA B 1 133 ? -8.422 22.078 18.312 1 94.62 133 ALA B O 1
ATOM 3352 N N . LYS B 1 134 ? -10.258 20.844 18.672 1 92.12 134 LYS B N 1
ATOM 3353 C CA . LYS B 1 134 ? -10.414 21.281 20.062 1 92.12 134 LYS B CA 1
ATOM 3354 C C . LYS B 1 134 ? -9.141 21.047 20.859 1 92.12 134 LYS B C 1
ATOM 3356 O O . LYS B 1 134 ? -8.82 21.812 21.766 1 92.12 134 LYS B O 1
ATOM 3361 N N . HIS B 1 135 ? -8.445 20.016 20.484 1 92.94 135 HIS B N 1
ATOM 3362 C CA . HIS B 1 135 ? -7.262 19.609 21.234 1 92.94 135 HIS B CA 1
ATOM 3363 C C . HIS B 1 135 ? -6 20.266 20.672 1 92.94 135 HIS B C 1
ATOM 3365 O O . HIS B 1 135 ? -4.961 20.281 21.328 1 92.94 135 HIS B O 1
ATOM 3371 N N . ILE B 1 136 ? -6.074 20.781 19.516 1 92.88 136 ILE B N 1
ATOM 3372 C CA . ILE B 1 136 ? -4.926 21.406 18.859 1 92.88 136 ILE B CA 1
ATOM 3373 C C . ILE B 1 136 ? -4.961 22.906 19.078 1 92.88 136 ILE B C 1
ATOM 3375 O O . ILE B 1 136 ? -3.926 23.531 19.312 1 92.88 136 ILE B O 1
ATOM 3379 N N . PHE B 1 137 ? -6.195 23.469 19.047 1 94 137 PHE B N 1
ATOM 3380 C CA . PHE B 1 137 ? -6.402 24.891 19.188 1 94 137 PHE B CA 1
ATOM 3381 C C . PHE B 1 137 ? -6.586 25.266 20.656 1 94 137 PHE B C 1
ATOM 3383 O O . PHE B 1 137 ? -7.617 25.828 21.031 1 94 137 PHE B O 1
ATOM 3390 N N . ARG B 1 138 ? -5.574 25.016 21.328 1 90.81 138 ARG B N 1
ATOM 3391 C CA . ARG B 1 138 ? -5.555 25.328 22.75 1 90.81 138 ARG B CA 1
ATOM 3392 C C . ARG B 1 138 ? -4.176 25.812 23.188 1 90.81 138 ARG B C 1
ATOM 3394 O O . ARG B 1 138 ? -3.207 25.703 22.438 1 90.81 138 ARG B O 1
ATOM 3401 N N . ARG B 1 139 ? -4.188 26.312 24.391 1 89.44 139 ARG B N 1
ATOM 3402 C CA . ARG B 1 139 ? -2.955 26.844 24.969 1 89.44 139 ARG B CA 1
ATOM 3403 C C . ARG B 1 139 ? -1.874 25.766 25.031 1 89.44 139 ARG B C 1
ATOM 3405 O O . ARG B 1 139 ? -2.156 24.609 25.359 1 89.44 139 ARG B O 1
ATOM 3412 N N . ASN B 1 140 ? -0.636 26.125 24.688 1 86.19 140 ASN B N 1
ATOM 3413 C CA . ASN B 1 140 ? 0.567 25.297 24.75 1 86.19 140 ASN B CA 1
ATOM 3414 C C . ASN B 1 140 ? 0.687 24.391 23.531 1 86.19 140 ASN B C 1
ATOM 3416 O O . ASN B 1 140 ? 1.685 23.688 23.375 1 86.19 140 ASN B O 1
ATOM 3420 N N . VAL B 1 141 ? -0.299 24.375 22.672 1 86.38 141 VAL B N 1
ATOM 3421 C CA . VAL B 1 141 ? -0.231 23.516 21.5 1 86.38 141 VAL B CA 1
ATOM 3422 C C . VAL B 1 141 ? -0.287 24.375 20.234 1 86.38 141 VAL B C 1
ATOM 3424 O O . VAL B 1 141 ? 0.424 24.109 19.266 1 86.38 141 VAL B O 1
ATOM 3427 N N . ILE B 1 142 ? -1.059 25.438 20.25 1 90.62 142 ILE B N 1
ATOM 3428 C CA . ILE B 1 142 ? -1.36 26.203 19.047 1 90.62 142 ILE B CA 1
ATOM 3429 C C . ILE B 1 142 ? -0.217 27.172 18.75 1 90.62 142 ILE B C 1
ATOM 3431 O O . ILE B 1 142 ? -0.011 27.578 17.594 1 90.62 142 ILE B O 1
ATOM 3435 N N . GLU B 1 143 ? 0.528 27.516 19.719 1 90.88 143 GLU B N 1
ATOM 3436 C CA . GLU B 1 143 ? 1.479 28.625 19.641 1 90.88 143 GLU B CA 1
ATOM 3437 C C . GLU B 1 143 ? 2.547 28.359 18.578 1 90.88 143 GLU B C 1
ATOM 3439 O O . GLU B 1 143 ? 2.918 29.25 17.828 1 90.88 143 GLU B O 1
ATOM 3444 N N . PRO B 1 144 ? 2.945 27.125 18.453 1 85.56 144 PRO B N 1
ATOM 3445 C CA . PRO B 1 144 ? 4.023 26.859 17.5 1 85.56 144 PRO B CA 1
ATOM 3446 C C . PRO B 1 144 ? 3.521 26.781 16.062 1 85.56 144 PRO B C 1
ATOM 3448 O O . PRO B 1 144 ? 4.324 26.719 15.125 1 85.56 144 PRO B O 1
ATOM 3451 N N . LEU B 1 145 ? 2.277 26.859 15.805 1 88.88 145 LEU B N 1
ATOM 3452 C CA . LEU B 1 145 ? 1.727 26.75 14.461 1 88.88 145 LEU B CA 1
ATOM 3453 C C . LEU B 1 145 ? 2.15 27.938 13.602 1 88.88 145 LEU B C 1
ATOM 3455 O O . LEU B 1 145 ? 1.958 29.094 13.992 1 88.88 145 LEU B O 1
ATOM 3459 N N . PRO B 1 146 ? 2.768 27.594 12.477 1 89 146 PRO B N 1
ATOM 3460 C CA . PRO B 1 146 ? 3.01 28.703 11.555 1 89 146 PRO B CA 1
ATOM 3461 C C . PRO B 1 146 ? 1.72 29.359 11.078 1 89 146 PRO B C 1
ATOM 3463 O O . PRO B 1 146 ? 0.679 28.703 10.992 1 89 146 PRO B O 1
ATOM 3466 N N . GLU B 1 147 ? 1.864 30.609 10.781 1 93.31 147 GLU B N 1
ATOM 3467 C CA . GLU B 1 147 ? 0.693 31.391 10.398 1 93.31 147 GLU B CA 1
ATOM 3468 C C . GLU B 1 147 ? 0.005 30.781 9.172 1 93.31 147 GLU B C 1
ATOM 3470 O O . GLU B 1 147 ? -1.223 30.688 9.133 1 93.31 147 GLU B O 1
ATOM 3475 N N . LYS B 1 148 ? 0.8 30.406 8.234 1 92.31 148 LYS B N 1
ATOM 3476 C CA . LYS B 1 148 ? 0.242 29.844 7.008 1 92.31 148 LYS B CA 1
ATOM 3477 C C . LYS B 1 148 ? -0.62 28.625 7.312 1 92.31 148 LYS B C 1
ATOM 3479 O O . LYS B 1 148 ? -1.717 28.484 6.766 1 92.31 148 LYS B O 1
ATOM 3484 N N . LEU B 1 149 ? -0.114 27.797 8.156 1 91.25 149 LEU B N 1
ATOM 3485 C CA . LEU B 1 149 ? -0.829 26.578 8.523 1 91.25 149 LEU B CA 1
ATOM 3486 C C . LEU B 1 149 ? -2.072 26.906 9.344 1 91.25 149 LEU B C 1
ATOM 3488 O O . LEU B 1 149 ? -3.121 26.281 9.156 1 91.25 149 LEU B O 1
ATOM 3492 N N . LEU B 1 150 ? -1.936 27.812 10.258 1 94.38 150 LEU B N 1
ATOM 3493 C CA . LEU B 1 150 ? -3.076 28.234 11.062 1 94.38 150 LEU B CA 1
ATOM 3494 C C . LEU B 1 150 ? -4.219 28.719 10.172 1 94.38 150 LEU B C 1
ATOM 3496 O O . LEU B 1 150 ? -5.359 28.281 10.328 1 94.38 150 LEU B O 1
ATOM 3500 N N . CYS B 1 151 ? -3.895 29.547 9.273 1 96.5 151 CYS B N 1
ATOM 3501 C CA . CYS B 1 151 ? -4.906 30.109 8.383 1 96.5 151 CYS B CA 1
ATOM 3502 C C . CYS B 1 151 ? -5.551 29 7.543 1 96.5 151 CYS B C 1
ATOM 3504 O O . CYS B 1 151 ? -6.762 29.016 7.32 1 96.5 151 CYS B O 1
ATOM 3506 N N . GLU B 1 152 ? -4.691 28.109 7.121 1 95.25 152 GLU B N 1
ATOM 3507 C CA . GLU B 1 152 ? -5.199 27.016 6.309 1 95.25 152 GLU B CA 1
ATOM 3508 C C . GLU B 1 152 ? -6.207 26.172 7.09 1 95.25 152 GLU B C 1
ATOM 3510 O O . GLU B 1 152 ? -7.258 25.812 6.559 1 95.25 152 GLU B O 1
ATOM 3515 N N . LEU B 1 153 ? -5.918 25.844 8.25 1 95.38 153 LEU B N 1
ATOM 3516 C CA . LEU B 1 153 ? -6.801 25.016 9.078 1 95.38 153 LEU B CA 1
ATOM 3517 C C . LEU B 1 153 ? -8.086 25.781 9.406 1 95.38 153 LEU B C 1
ATOM 3519 O O . LEU B 1 153 ? -9.18 25.219 9.305 1 95.38 153 LEU B O 1
ATOM 3523 N N . VAL B 1 154 ? -7.984 27.047 9.773 1 96.75 154 VAL B N 1
ATOM 3524 C CA . VAL B 1 154 ? -9.133 27.859 10.188 1 96.75 154 VAL B CA 1
ATOM 3525 C C . VAL B 1 154 ? -10.062 28.078 8.992 1 96.75 154 VAL B C 1
ATOM 3527 O O . VAL B 1 154 ? -11.281 28.141 9.148 1 96.75 154 VAL B O 1
ATOM 3530 N N . ALA B 1 155 ? -9.531 28.125 7.848 1 96.31 155 ALA B N 1
ATOM 3531 C CA . ALA B 1 155 ? -10.305 28.391 6.633 1 96.31 155 ALA B CA 1
ATOM 3532 C C . ALA B 1 155 ? -11.117 27.156 6.227 1 96.31 155 ALA B C 1
ATOM 3534 O O . ALA B 1 155 ? -12.078 27.266 5.465 1 96.31 155 ALA B O 1
ATOM 3535 N N . ASP B 1 156 ? -10.711 26.062 6.715 1 95.94 156 ASP B N 1
ATOM 3536 C CA . ASP B 1 156 ? -11.305 24.812 6.234 1 95.94 156 ASP B CA 1
ATOM 3537 C C . ASP B 1 156 ? -12.727 24.656 6.754 1 95.94 156 ASP B C 1
ATOM 3539 O O . ASP B 1 156 ? -13 24.922 7.926 1 95.94 156 ASP B O 1
ATOM 3543 N N . GLU B 1 157 ? -13.602 24.188 5.918 1 94.5 157 GLU B N 1
ATOM 3544 C CA . GLU B 1 157 ? -15.016 24.031 6.246 1 94.5 157 GLU B CA 1
ATOM 3545 C C . GLU B 1 157 ? -15.227 22.906 7.258 1 94.5 157 GLU B C 1
ATOM 3547 O O . GLU B 1 157 ? -16.203 22.922 8.023 1 94.5 157 GLU B O 1
ATOM 3552 N N . ASN B 1 158 ? -14.32 22.031 7.309 1 94.81 158 ASN B N 1
ATOM 3553 C CA . ASN B 1 158 ? -14.523 20.828 8.109 1 94.81 158 ASN B CA 1
ATOM 3554 C C . ASN B 1 158 ? -13.852 20.953 9.477 1 94.81 158 ASN B C 1
ATOM 3556 O O . ASN B 1 158 ? -13.727 19.969 10.203 1 94.81 158 ASN B O 1
ATOM 3560 N N . LEU B 1 159 ? -13.445 22.156 9.773 1 96 159 LEU B N 1
ATOM 3561 C CA . LEU B 1 159 ? -12.859 22.391 11.094 1 96 159 LEU B CA 1
ATOM 3562 C C . LEU B 1 159 ? -13.875 22.125 12.195 1 96 159 LEU B C 1
ATOM 3564 O O . LEU B 1 159 ? -14.938 22.75 12.234 1 96 159 LEU B O 1
ATOM 3568 N N . GLN B 1 160 ? -13.555 21.234 13.086 1 94.62 160 GLN B N 1
ATOM 3569 C CA . GLN B 1 160 ? -14.523 20.812 14.094 1 94.62 160 GLN B CA 1
ATOM 3570 C C . GLN B 1 160 ? -14.273 21.5 15.43 1 94.62 160 GLN B C 1
ATOM 3572 O O . GLN B 1 160 ? -13.852 20.875 16.391 1 94.62 160 GLN B O 1
ATOM 3577 N N . ILE B 1 161 ? -14.648 22.672 15.547 1 94.88 161 ILE B N 1
ATOM 3578 C CA . ILE B 1 161 ? -14.516 23.5 16.734 1 94.88 161 ILE B CA 1
ATOM 3579 C C . ILE B 1 161 ? -15.539 24.641 16.703 1 94.88 161 ILE B C 1
ATOM 3581 O O . ILE B 1 161 ? -15.883 25.141 15.633 1 94.88 161 ILE B O 1
ATOM 3585 N N . ARG B 1 162 ? -16.031 25 17.812 1 93.19 162 ARG B N 1
ATOM 3586 C CA . ARG B 1 162 ? -16.938 26.141 17.906 1 93.19 162 ARG B CA 1
ATOM 3587 C C . ARG B 1 162 ? -16.203 27.453 17.609 1 93.19 162 ARG B C 1
ATOM 3589 O O . ARG B 1 162 ? -15.055 27.625 18.031 1 93.19 162 ARG B O 1
ATOM 3596 N N . GLU B 1 163 ? -16.969 28.328 17.016 1 94.88 163 GLU B N 1
ATOM 3597 C CA . GLU B 1 163 ? -16.344 29.578 16.578 1 94.88 163 GLU B CA 1
ATOM 3598 C C . GLU B 1 163 ? -15.812 30.375 17.766 1 94.88 163 GLU B C 1
ATOM 3600 O O . GLU B 1 163 ? -14.758 31 17.688 1 94.88 163 GLU B O 1
ATOM 3605 N N . SER B 1 164 ? -16.562 30.328 18.875 1 94.38 164 SER B N 1
ATOM 3606 C CA . SER B 1 164 ? -16.141 31.047 20.062 1 94.38 164 SER B CA 1
ATOM 3607 C C . SER B 1 164 ? -14.828 30.5 20.609 1 94.38 164 SER B C 1
ATOM 3609 O O . SER B 1 164 ? -13.922 31.25 20.969 1 94.38 164 SER B O 1
ATOM 3611 N N . THR B 1 165 ? -14.742 29.219 20.672 1 95.06 165 THR B N 1
ATOM 3612 C CA . THR B 1 165 ? -13.531 28.547 21.125 1 95.06 165 THR B CA 1
ATOM 3613 C C . THR B 1 165 ? -12.375 28.812 20.172 1 95.06 165 THR B C 1
ATOM 3615 O O . THR B 1 165 ? -11.234 28.984 20.609 1 95.06 165 THR B O 1
ATOM 3618 N N . LEU B 1 166 ? -12.734 28.797 18.953 1 96.88 166 LEU B N 1
ATOM 3619 C CA . LEU B 1 166 ? -11.75 29.094 17.922 1 96.88 166 LEU B CA 1
ATOM 3620 C C . LEU B 1 166 ? -11.172 30.484 18.109 1 96.88 166 LEU B C 1
ATOM 3622 O O . LEU B 1 166 ? -9.961 30.672 18.016 1 96.88 166 LEU B O 1
ATOM 3626 N N . LEU B 1 167 ? -12.039 31.453 18.359 1 97.25 167 LEU B N 1
ATOM 3627 C CA . LEU B 1 167 ? -11.594 32.812 18.578 1 97.25 167 LEU B CA 1
ATOM 3628 C C . LEU B 1 167 ? -10.641 32.906 19.766 1 97.25 167 LEU B C 1
ATOM 3630 O O . LEU B 1 167 ? -9.586 33.531 19.688 1 97.25 167 LEU B O 1
ATOM 3634 N N . ASP B 1 168 ? -10.977 32.25 20.797 1 96.31 168 ASP B N 1
ATOM 3635 C CA . ASP B 1 168 ? -10.117 32.188 21.984 1 96.31 168 ASP B CA 1
ATOM 3636 C C . ASP B 1 168 ? -8.727 31.672 21.641 1 96.31 168 ASP B C 1
ATOM 3638 O O . ASP B 1 168 ? -7.723 32.219 22.078 1 96.31 168 ASP B O 1
ATOM 3642 N N . ALA B 1 169 ? -8.711 30.641 20.922 1 96.5 169 ALA B N 1
ATOM 3643 C CA . ALA B 1 169 ? -7.453 29.984 20.562 1 96.5 169 ALA B CA 1
ATOM 3644 C C . ALA B 1 169 ? -6.59 30.891 19.688 1 96.5 169 ALA B C 1
ATOM 3646 O O . ALA B 1 169 ? -5.379 30.984 19.891 1 96.5 169 ALA B O 1
ATOM 3647 N N . VAL B 1 170 ? -7.223 31.562 18.766 1 97.44 170 VAL B N 1
ATOM 3648 C CA . VAL B 1 170 ? -6.508 32.438 17.859 1 97.44 170 VAL B CA 1
ATOM 3649 C C . VAL B 1 170 ? -5.91 33.625 18.641 1 97.44 170 VAL B C 1
ATOM 3651 O O . VAL B 1 170 ? -4.809 34.094 18.328 1 97.44 170 VAL B O 1
ATOM 3654 N N . LEU B 1 171 ? -6.598 34.031 19.609 1 96.31 171 LEU B N 1
ATOM 3655 C CA . LEU B 1 171 ? -6.094 35.125 20.453 1 96.31 171 LEU B CA 1
ATOM 3656 C C . LEU B 1 171 ? -4.863 34.656 21.234 1 96.31 171 LEU B C 1
ATOM 3658 O O . LEU B 1 171 ? -3.904 35.438 21.391 1 96.31 171 LEU B O 1
ATOM 3662 N N . ILE B 1 172 ? -4.914 33.469 21.734 1 95.19 172 ILE B N 1
ATOM 3663 C CA . ILE B 1 172 ? -3.766 32.875 22.422 1 95.19 172 ILE B CA 1
ATOM 3664 C C . ILE B 1 172 ? -2.572 32.812 21.469 1 95.19 172 ILE B C 1
ATOM 3666 O O . ILE B 1 172 ? -1.456 33.188 21.844 1 95.19 172 ILE B O 1
ATOM 3670 N N . TRP B 1 173 ? -2.824 32.406 20.312 1 96.12 173 TRP B N 1
ATOM 3671 C CA . TRP B 1 173 ? -1.8 32.312 19.281 1 96.12 173 TRP B CA 1
ATOM 3672 C C . TRP B 1 173 ? -1.16 33.656 19.016 1 96.12 173 TRP B C 1
ATOM 3674 O O . TRP B 1 173 ? 0.067 33.781 18.938 1 96.12 173 TRP B O 1
ATOM 3684 N N . GLY B 1 174 ? -1.907 34.719 18.859 1 95.75 174 GLY B N 1
ATOM 3685 C CA . GLY B 1 174 ? -1.406 36.062 18.625 1 95.75 174 GLY B CA 1
ATOM 3686 C C . GLY B 1 174 ? -0.662 36.656 19.797 1 95.75 174 GLY B C 1
ATOM 3687 O O . GLY B 1 174 ? 0.376 37.281 19.641 1 95.75 174 GLY B O 1
ATOM 3688 N N . ALA B 1 175 ? -1.203 36.406 20.969 1 93.94 175 ALA B N 1
ATOM 3689 C CA . ALA B 1 175 ? -0.616 36.938 22.188 1 93.94 175 ALA B CA 1
ATOM 3690 C C . ALA B 1 175 ? 0.797 36.406 22.406 1 93.94 175 ALA B C 1
ATOM 3692 O O . ALA B 1 175 ? 1.659 37.094 22.938 1 93.94 175 ALA B O 1
ATOM 3693 N N . ALA B 1 176 ? 1.018 35.219 21.984 1 92.62 176 ALA B N 1
ATOM 3694 C CA . ALA B 1 176 ? 2.324 34.594 22.156 1 92.62 176 ALA B CA 1
ATOM 3695 C C . ALA B 1 176 ? 3.373 35.25 21.266 1 92.62 176 ALA B C 1
ATOM 3697 O O . ALA B 1 176 ? 4.574 35.094 21.484 1 92.62 176 ALA B O 1
ATOM 3698 N N . ARG B 1 177 ? 2.957 36.062 20.391 1 92.44 177 ARG B N 1
ATOM 3699 C CA . ARG B 1 177 ? 3.869 36.656 19.422 1 92.44 177 ARG B CA 1
ATOM 3700 C C . ARG B 1 177 ? 4.098 38.125 19.734 1 92.44 177 ARG B C 1
ATOM 3702 O O . ARG B 1 177 ? 4.816 38.812 19 1 92.44 177 ARG B O 1
ATOM 3709 N N . ILE B 1 178 ? 3.492 38.562 20.781 1 89.25 178 ILE B N 1
ATOM 3710 C CA . ILE B 1 178 ? 3.688 39.938 21.203 1 89.25 178 ILE B CA 1
ATOM 3711 C C . ILE B 1 178 ? 4.738 40 22.312 1 89.25 178 ILE B C 1
ATOM 3713 O O . ILE B 1 178 ? 4.75 39.156 23.203 1 89.25 178 ILE B O 1
ATOM 3717 N N . GLU B 1 179 ? 5.68 40.781 22.188 1 75.19 179 GLU B N 1
ATOM 3718 C CA . GLU B 1 179 ? 6.793 40.938 23.109 1 75.19 179 GLU B CA 1
ATOM 3719 C C . GLU B 1 179 ? 6.34 41.594 24.422 1 75.19 179 GLU B C 1
ATOM 3721 O O . GLU B 1 179 ? 6.812 41.219 25.5 1 75.19 179 GLU B O 1
ATOM 3726 N N . SER B 1 180 ? 5.336 42.469 24.297 1 71.56 180 SER B N 1
ATOM 3727 C CA . SER B 1 180 ? 5.023 43.25 25.484 1 71.56 180 SER B CA 1
ATOM 3728 C C . SER B 1 180 ? 4.285 42.375 26.516 1 71.56 180 SER B C 1
ATOM 3730 O O . SER B 1 180 ? 3.291 41.719 26.188 1 71.56 180 SER B O 1
ATOM 3732 N N . GLU B 1 181 ? 4.785 42.281 27.688 1 66.5 181 GLU B N 1
ATOM 3733 C CA . GLU B 1 181 ? 4.191 41.469 28.75 1 66.5 181 GLU B CA 1
ATOM 3734 C C . GLU B 1 181 ? 3.119 42.25 29.5 1 66.5 181 GLU B C 1
ATOM 3736 O O . GLU B 1 181 ? 2.311 41.688 30.234 1 66.5 181 GLU B O 1
ATOM 3741 N N . ASP B 1 182 ? 3.123 43.594 29.203 1 74.62 182 ASP B N 1
ATOM 3742 C CA . ASP B 1 182 ? 2.17 44.406 29.938 1 74.62 182 ASP B CA 1
ATOM 3743 C C . ASP B 1 182 ? 0.796 44.375 29.281 1 74.62 182 ASP B C 1
ATOM 3745 O O . ASP B 1 182 ? 0.608 45 28.219 1 74.62 182 ASP B O 1
ATOM 3749 N N . GLU B 1 183 ? -0.128 43.812 29.875 1 70.44 183 GLU B N 1
ATOM 3750 C CA . GLU B 1 183 ? -1.477 43.656 29.344 1 70.44 183 GLU B CA 1
ATOM 3751 C C . GLU B 1 183 ? -2.221 45 29.328 1 70.44 183 GLU B C 1
ATOM 3753 O O . GLU B 1 183 ? -3.199 45.156 28.594 1 70.44 183 GLU B O 1
ATOM 3758 N N . GLU B 1 184 ? -1.686 45.906 30.094 1 74.69 184 GLU B N 1
ATOM 3759 C CA . GLU B 1 184 ? -2.342 47.219 30.188 1 74.69 184 GLU B CA 1
ATOM 3760 C C . GLU B 1 184 ? -1.778 48.188 29.156 1 74.69 184 GLU B C 1
ATOM 3762 O O . GLU B 1 184 ? -2.283 49.312 29 1 74.69 184 GLU B O 1
ATOM 3767 N N . ASP B 1 185 ? -0.868 47.656 28.453 1 80.94 185 ASP B N 1
ATOM 3768 C CA . ASP B 1 185 ? -0.274 48.469 27.406 1 80.94 185 ASP B CA 1
ATOM 3769 C C . ASP B 1 185 ? -1.274 48.75 26.281 1 80.94 185 ASP B C 1
ATOM 3771 O O . ASP B 1 185 ? -1.774 47.781 25.656 1 80.94 185 ASP B O 1
ATOM 3775 N N . GLU B 1 186 ? -1.633 50 26.062 1 81.69 186 GLU B N 1
ATOM 3776 C CA . GLU B 1 186 ? -2.613 50.406 25.062 1 81.69 186 GLU B CA 1
ATOM 3777 C C . GLU B 1 186 ? -2.162 50.031 23.656 1 81.69 186 GLU B C 1
ATOM 3779 O O . GLU B 1 186 ? -2.979 49.938 22.734 1 81.69 186 GLU B O 1
ATOM 3784 N N . ARG B 1 187 ? -0.854 49.75 23.5 1 86.56 187 ARG B N 1
ATOM 3785 C CA . ARG B 1 187 ? -0.322 49.438 22.188 1 86.56 187 ARG B CA 1
ATOM 3786 C C . ARG B 1 187 ? -0.513 47.938 21.875 1 86.56 187 ARG B C 1
ATOM 3788 O O . ARG B 1 187 ? -0.403 47.531 20.734 1 86.56 187 ARG B O 1
ATOM 3795 N N . ARG B 1 188 ? -0.926 47.219 22.812 1 90.81 188 ARG B N 1
ATOM 3796 C CA . ARG B 1 188 ? -1.044 45.75 22.656 1 90.81 188 ARG B CA 1
ATOM 3797 C C . ARG B 1 188 ? -2.182 45.406 21.703 1 90.81 188 ARG B C 1
ATOM 3799 O O . ARG B 1 188 ? -2.035 44.5 20.875 1 90.81 188 ARG B O 1
ATOM 3806 N N . GLY B 1 189 ? -3.238 46.094 21.859 1 92.38 189 GLY B N 1
ATOM 3807 C CA . GLY B 1 189 ? -4.414 45.844 21.047 1 92.38 189 GLY B CA 1
ATOM 3808 C C . GLY B 1 189 ? -4.145 45.969 19.547 1 92.38 189 GLY B C 1
ATOM 3809 O O . GLY B 1 189 ? -4.254 44.969 18.812 1 92.38 189 GLY B O 1
ATOM 3810 N N . PRO B 1 190 ? -3.678 47.125 19.172 1 93.56 190 PRO B N 1
ATOM 3811 C CA . PRO B 1 190 ? -3.381 47.344 17.75 1 93.56 190 PRO B CA 1
ATOM 3812 C C . PRO B 1 190 ? -2.312 46.375 17.234 1 93.56 190 PRO B C 1
ATOM 3814 O O . PRO B 1 190 ? -2.363 45.969 16.078 1 93.56 190 PRO B O 1
ATOM 3817 N N . GLN B 1 191 ? -1.315 46.062 18.062 1 93.62 191 GLN B N 1
ATOM 3818 C CA . GLN B 1 191 ? -0.287 45.094 17.656 1 93.62 191 GLN B CA 1
ATOM 3819 C C . GLN B 1 191 ? -0.889 43.719 17.391 1 93.62 191 GLN B C 1
ATOM 3821 O O . GLN B 1 191 ? -0.55 43.094 16.406 1 93.62 191 GLN B O 1
ATOM 3826 N N . LEU B 1 192 ? -1.749 43.312 18.266 1 95.06 192 LEU B N 1
ATOM 3827 C CA . LEU B 1 192 ? -2.426 42.031 18.109 1 95.06 192 LEU B CA 1
ATOM 3828 C C . LEU B 1 192 ? -3.299 42.031 16.859 1 95.06 192 LEU B C 1
ATOM 3830 O O . LEU B 1 192 ? -3.365 41.031 16.156 1 95.06 192 LEU B O 1
ATOM 3834 N N . GLN B 1 193 ? -3.965 43.094 16.672 1 95.88 193 GLN B N 1
ATOM 3835 C CA . GLN B 1 193 ? -4.812 43.219 15.484 1 95.88 193 GLN B CA 1
ATOM 3836 C C . GLN B 1 193 ? -4.012 42.969 14.203 1 95.88 193 GLN B C 1
ATOM 3838 O O . GLN B 1 193 ? -4.477 42.312 13.289 1 95.88 193 GLN B O 1
ATOM 3843 N N . THR B 1 194 ? -2.842 43.562 14.156 1 95.75 194 THR B N 1
ATOM 3844 C CA . THR B 1 194 ? -1.979 43.438 12.984 1 95.75 194 THR B CA 1
ATOM 3845 C C . THR B 1 194 ? -1.549 42 12.797 1 95.75 194 THR B C 1
ATOM 3847 O O . THR B 1 194 ? -1.591 41.469 11.68 1 95.75 194 THR B O 1
ATOM 3850 N N . ILE B 1 195 ? -1.178 41.344 13.859 1 96.06 195 ILE B N 1
ATOM 3851 C CA . ILE B 1 195 ? -0.707 39.969 13.828 1 96.06 195 ILE B CA 1
ATOM 3852 C C . ILE B 1 195 ? -1.844 39.062 13.398 1 96.06 195 ILE B C 1
ATOM 3854 O O . ILE B 1 195 ? -1.627 38.094 12.648 1 96.06 195 ILE B O 1
ATOM 3858 N N . LEU B 1 196 ? -3.076 39.375 13.82 1 97.44 196 LEU B N 1
ATOM 3859 C CA . LEU B 1 196 ? -4.211 38.469 13.656 1 97.44 196 LEU B CA 1
ATOM 3860 C C . LEU B 1 196 ? -5.008 38.812 12.398 1 97.44 196 LEU B C 1
ATOM 3862 O O . LEU B 1 196 ? -6.008 38.188 12.094 1 97.44 196 LEU B O 1
ATOM 3866 N N . GLN B 1 197 ? -4.621 39.781 11.688 1 96.31 197 GLN B N 1
ATOM 3867 C CA . GLN B 1 197 ? -5.406 40.375 10.602 1 96.31 197 GLN B CA 1
ATOM 3868 C C . GLN B 1 197 ? -5.875 39.281 9.625 1 96.31 197 GLN B C 1
ATOM 3870 O O . GLN B 1 197 ? -7.051 39.25 9.258 1 96.31 197 GLN B O 1
ATOM 3875 N N . ASP B 1 198 ? -4.988 38.406 9.219 1 96.38 198 ASP B N 1
ATOM 3876 C CA . ASP B 1 198 ? -5.293 37.406 8.188 1 96.38 198 ASP B CA 1
ATOM 3877 C C . ASP B 1 198 ? -6.16 36.281 8.742 1 96.38 198 ASP B C 1
ATOM 3879 O O . ASP B 1 198 ? -6.949 35.688 8.016 1 96.38 198 ASP B O 1
ATOM 3883 N N . VAL B 1 199 ? -6.012 36 10 1 96.94 199 VAL B N 1
ATOM 3884 C CA . VAL B 1 199 ? -6.766 34.875 10.578 1 96.94 199 VAL B CA 1
ATOM 3885 C C . VAL B 1 199 ? -8.156 35.375 10.984 1 96.94 199 VAL B C 1
ATOM 3887 O O . VAL B 1 199 ? -9.125 34.594 10.906 1 96.94 199 VAL B O 1
ATOM 3890 N N . LEU B 1 200 ? -8.32 36.625 11.438 1 96.56 200 LEU B N 1
ATOM 3891 C CA . LEU B 1 200 ? -9.602 37.156 11.867 1 96.56 200 LEU B CA 1
ATOM 3892 C C . LEU B 1 200 ? -10.609 37.156 10.727 1 96.56 200 LEU B C 1
ATOM 3894 O O . LEU B 1 200 ? -11.805 36.969 10.945 1 96.56 200 LEU B O 1
ATOM 3898 N N . LEU B 1 201 ? -10.086 37.312 9.523 1 94.38 201 LEU B N 1
ATOM 3899 C CA . LEU B 1 201 ? -10.93 37.344 8.336 1 94.38 201 LEU B CA 1
ATOM 3900 C C . LEU B 1 201 ? -11.602 35.969 8.141 1 94.38 201 LEU B C 1
ATOM 3902 O O . LEU B 1 201 ? -12.633 35.875 7.457 1 94.38 201 LEU B O 1
ATOM 3906 N N . LEU B 1 202 ? -11.039 34.969 8.719 1 96.38 202 LEU B N 1
ATOM 3907 C CA . LEU B 1 202 ? -11.508 33.594 8.477 1 96.38 202 LEU B CA 1
ATOM 3908 C C . LEU B 1 202 ? -12.484 33.156 9.555 1 96.38 202 LEU B C 1
ATOM 3910 O O . LEU B 1 202 ? -13.141 32.125 9.422 1 96.38 202 LEU B O 1
ATOM 3914 N N . ILE B 1 203 ? -12.586 33.938 10.609 1 96.75 203 ILE B N 1
ATOM 3915 C CA . ILE B 1 203 ? -13.508 33.625 11.695 1 96.75 203 ILE B CA 1
ATOM 3916 C C . ILE B 1 203 ? -14.938 33.969 11.281 1 96.75 203 ILE B C 1
ATOM 3918 O O . ILE B 1 203 ? -15.172 35.031 10.695 1 96.75 203 ILE B O 1
ATOM 3922 N N . ARG B 1 204 ? -15.805 33.156 11.625 1 95.81 204 ARG B N 1
ATOM 3923 C CA . ARG B 1 204 ? -17.203 33.375 11.242 1 95.81 204 ARG B CA 1
ATOM 3924 C C . ARG B 1 204 ? -17.984 34 12.375 1 95.81 204 ARG B C 1
ATOM 3926 O O . ARG B 1 204 ? -18.859 33.375 12.969 1 95.81 204 ARG B O 1
ATOM 3933 N N . PHE B 1 205 ? -17.812 35.219 12.609 1 96.19 205 PHE B N 1
ATOM 3934 C CA . PHE B 1 205 ? -18.391 36 13.703 1 96.19 205 PHE B CA 1
ATOM 3935 C C . PHE B 1 205 ? -19.922 35.969 13.625 1 96.19 205 PHE B C 1
ATOM 3937 O O . PHE B 1 205 ? -20.594 35.844 14.648 1 96.19 205 PHE B O 1
ATOM 3944 N N . PRO B 1 206 ? -20.469 36.094 12.375 1 94.06 206 PRO B N 1
ATOM 3945 C CA . PRO B 1 206 ? -21.938 36.125 12.273 1 94.06 206 PRO B CA 1
ATOM 3946 C C . PRO B 1 206 ? -22.578 34.844 12.797 1 94.06 206 PRO B C 1
ATOM 3948 O O . PRO B 1 206 ? -23.766 34.844 13.172 1 94.06 206 PRO B O 1
ATOM 3951 N N . THR B 1 207 ? -21.812 33.781 12.82 1 93.44 207 THR B N 1
ATOM 3952 C CA . THR B 1 207 ? -22.391 32.531 13.227 1 93.44 207 THR B CA 1
ATOM 3953 C C . THR B 1 207 ? -22.312 32.344 14.742 1 93.44 207 THR B C 1
ATOM 3955 O O . THR B 1 207 ? -22.812 31.359 15.289 1 93.44 207 THR B O 1
ATOM 3958 N N . MET B 1 208 ? -21.781 33.281 15.414 1 94.25 208 MET B N 1
ATOM 3959 C CA . MET B 1 208 ? -21.703 33.25 16.875 1 94.25 208 MET B CA 1
ATOM 3960 C C . MET B 1 208 ? -23 33.75 17.5 1 94.25 208 MET B C 1
ATOM 3962 O O . MET B 1 208 ? -23.766 34.469 16.859 1 94.25 208 MET B O 1
ATOM 3966 N N . SER B 1 209 ? -23.188 33.312 18.75 1 92.62 209 SER B N 1
ATOM 3967 C CA . SER B 1 209 ? -24.359 33.812 19.469 1 92.62 209 SER B CA 1
ATOM 3968 C C . SER B 1 209 ? -24.219 35.281 19.812 1 92.62 209 SER B C 1
ATOM 3970 O O . SER B 1 209 ? -23.109 35.812 19.953 1 92.62 209 SER B O 1
ATOM 3972 N N . VAL B 1 210 ? -25.359 35.969 20.016 1 92.69 210 VAL B N 1
ATOM 3973 C CA . VAL B 1 210 ? -25.359 37.375 20.391 1 92.69 210 VAL B CA 1
ATOM 3974 C C . VAL B 1 210 ? -24.688 37.562 21.75 1 92.69 210 VAL B C 1
ATOM 3976 O O . VAL B 1 210 ? -23.984 38.531 21.984 1 92.69 210 VAL B O 1
ATOM 3979 N N . ARG B 1 211 ? -24.906 36.625 22.547 1 94 211 ARG B N 1
ATOM 3980 C CA . ARG B 1 211 ? -24.281 36.625 23.875 1 94 211 ARG B CA 1
ATOM 3981 C C . ARG B 1 211 ? -22.766 36.656 23.75 1 94 211 ARG B C 1
ATOM 3983 O O . ARG B 1 211 ? -22.094 37.438 24.438 1 94 211 ARG B O 1
ATOM 3990 N N . THR B 1 212 ? -22.281 35.875 22.875 1 94.75 212 THR B N 1
ATOM 3991 C CA . THR B 1 212 ? -20.844 35.812 22.656 1 94.75 212 THR B CA 1
ATOM 3992 C C . THR B 1 212 ? -20.328 37.094 22.016 1 94.75 212 THR B C 1
ATOM 3994 O O . THR B 1 212 ? -19.266 37.594 22.391 1 94.75 212 THR B O 1
ATOM 3997 N N . LEU B 1 213 ? -21.031 37.594 21.109 1 96.44 213 LEU B N 1
ATOM 3998 C CA . LEU B 1 213 ? -20.641 38.844 20.438 1 96.44 213 LEU B CA 1
ATOM 3999 C C . LEU B 1 213 ? -20.562 40 21.422 1 96.44 213 LEU B C 1
ATOM 4001 O O . LEU B 1 213 ? -19.578 40.75 21.422 1 96.44 213 LEU B O 1
ATOM 4005 N N . TYR B 1 214 ? -21.5 40.062 22.234 1 95.06 214 TYR B N 1
ATOM 4006 C CA . TYR B 1 214 ? -21.562 41.156 23.203 1 95.06 214 TYR B CA 1
ATOM 4007 C C . TYR B 1 214 ? -20.562 40.906 24.344 1 95.06 214 TYR B C 1
ATOM 4009 O O . TYR B 1 214 ? -19.906 41.844 24.797 1 95.06 214 TYR B O 1
ATOM 4017 N N . GLY B 1 215 ? -20.438 39.75 24.766 1 95.19 215 GLY B N 1
ATOM 4018 C CA . GLY B 1 215 ? -19.656 39.438 25.953 1 95.19 215 GLY B CA 1
ATOM 4019 C C . GLY B 1 215 ? -18.172 39.281 25.672 1 95.19 215 GLY B C 1
ATOM 4020 O O . GLY B 1 215 ? -17.328 39.531 26.531 1 95.19 215 GLY B O 1
ATOM 4021 N N . THR B 1 216 ? -17.844 38.875 24.547 1 95.69 216 THR B N 1
ATOM 4022 C CA . THR B 1 216 ? -16.453 38.562 24.266 1 95.69 216 THR B CA 1
ATOM 4023 C C . THR B 1 216 ? -15.914 39.406 23.125 1 95.69 216 THR B C 1
ATOM 4025 O O . THR B 1 216 ? -14.852 40.031 23.25 1 95.69 216 THR B O 1
ATOM 4028 N N . VAL B 1 217 ? -16.641 39.594 22.062 1 97.62 217 VAL B N 1
ATOM 4029 C CA . VAL B 1 217 ? -16.141 40.25 20.859 1 97.62 217 VAL B CA 1
ATOM 4030 C C . VAL B 1 217 ? -16.125 41.781 21.062 1 97.62 217 VAL B C 1
ATOM 4032 O O . VAL B 1 217 ? -15.148 42.438 20.734 1 97.62 217 VAL B O 1
ATOM 4035 N N . LYS B 1 218 ? -17.172 42.312 21.625 1 97.38 218 LYS B N 1
ATOM 4036 C CA . LYS B 1 218 ? -17.297 43.75 21.828 1 97.38 218 LYS B CA 1
ATOM 4037 C C . LYS B 1 218 ? -16.141 44.312 22.672 1 97.38 218 LYS B C 1
ATOM 4039 O O . LYS B 1 218 ? -15.508 45.281 22.281 1 97.38 218 LYS B O 1
ATOM 4044 N N . PRO B 1 219 ? -15.82 43.688 23.828 1 96.44 219 PRO B N 1
ATOM 4045 C CA . PRO B 1 219 ? -14.68 44.156 24.609 1 96.44 219 PRO B CA 1
ATOM 4046 C C . PRO B 1 219 ? -13.375 44.125 23.812 1 96.44 219 PRO B C 1
ATOM 4048 O O . PRO B 1 219 ? -12.516 45 23.984 1 96.44 219 PRO B O 1
ATOM 4051 N N . LEU B 1 220 ? -13.211 43.156 22.953 1 96.62 220 LEU B N 1
ATOM 4052 C CA . LEU B 1 220 ? -12 43.031 22.156 1 96.62 220 LEU B CA 1
ATOM 4053 C C . LEU B 1 220 ? -11.945 44.125 21.078 1 96.62 220 LEU B C 1
ATOM 4055 O O . LEU B 1 220 ? -10.867 44.562 20.688 1 96.62 220 LEU B O 1
ATOM 4059 N N . VAL B 1 221 ? -13.102 44.531 20.594 1 97 221 VAL B N 1
ATOM 4060 C CA . VAL B 1 221 ? -13.203 45.656 19.656 1 97 221 VAL B CA 1
ATOM 4061 C C . VAL B 1 221 ? -12.805 46.938 20.359 1 97 221 VAL B C 1
ATOM 4063 O O . VAL B 1 221 ? -12.078 47.75 19.781 1 97 221 VAL B O 1
ATOM 4066 N N . GLN B 1 222 ? -13.273 47.094 21.578 1 95.25 222 GLN B N 1
ATOM 4067 C CA . GLN B 1 222 ? -12.961 48.281 22.375 1 95.25 222 GLN B CA 1
ATOM 4068 C C . GLN B 1 222 ? -11.453 48.375 22.625 1 95.25 222 GLN B C 1
ATOM 4070 O O . GLN B 1 222 ? -10.898 49.469 22.625 1 95.25 222 GLN B O 1
ATOM 4075 N N . LYS B 1 223 ? -10.883 47.25 22.781 1 94.19 223 LYS B N 1
ATOM 4076 C CA . LYS B 1 223 ? -9.438 47.219 23.016 1 94.19 223 LYS B CA 1
ATOM 4077 C C . LYS B 1 223 ? -8.672 47.281 21.688 1 94.19 223 LYS B C 1
ATOM 4079 O O . LYS B 1 223 ? -7.441 47.188 21.672 1 94.19 223 LYS B O 1
ATOM 4084 N N . GLN B 1 224 ? -9.352 47.344 20.562 1 95.38 224 GLN B N 1
ATOM 4085 C CA . GLN B 1 224 ? -8.805 47.5 19.219 1 95.38 224 GLN B CA 1
ATOM 4086 C C . GLN B 1 224 ? -8.07 46.25 18.781 1 95.38 224 GLN B C 1
ATOM 4088 O O . GLN B 1 224 ? -7.094 46.312 18.016 1 95.38 224 GLN B O 1
ATOM 4093 N N . VAL B 1 225 ? -8.422 45.156 19.328 1 95.5 225 VAL B N 1
ATOM 4094 C CA . VAL B 1 225 ? -7.875 43.844 18.922 1 95.5 225 VAL B CA 1
ATOM 4095 C C . VAL B 1 225 ? -8.586 43.344 17.672 1 95.5 225 VAL B C 1
ATOM 4097 O O . VAL B 1 225 ? -7.953 42.812 16.766 1 95.5 225 VAL B O 1
ATOM 4100 N N . ILE B 1 226 ? -9.891 43.562 17.672 1 97.38 226 ILE B N 1
ATOM 4101 C CA . ILE B 1 226 ? -10.727 43.156 16.547 1 97.38 226 ILE B CA 1
ATOM 4102 C C . ILE B 1 226 ? -11.328 44.406 15.891 1 97.38 226 ILE B C 1
ATOM 4104 O O . ILE B 1 226 ? -11.859 45.281 16.578 1 97.38 226 ILE B O 1
ATOM 4108 N N . PRO B 1 227 ? -11.219 44.5 14.617 1 96.69 227 PRO B N 1
ATOM 4109 C CA . PRO B 1 227 ? -11.891 45.625 13.945 1 96.69 227 PRO B CA 1
ATOM 4110 C C . PRO B 1 227 ? -13.398 45.625 14.156 1 96.69 227 PRO B C 1
ATOM 4112 O O . PRO B 1 227 ? -14.031 44.562 14.148 1 96.69 227 PRO B O 1
ATOM 4115 N N . GLU B 1 228 ? -13.953 46.75 14.297 1 96.5 228 GLU B N 1
ATOM 4116 C CA . GLU B 1 228 ? -15.375 46.906 14.594 1 96.5 228 GLU B CA 1
ATOM 4117 C C . GLU B 1 228 ? -16.234 46.406 13.43 1 96.5 228 GLU B C 1
ATOM 4119 O O . GLU B 1 228 ? -17.391 46.031 13.633 1 96.5 228 GLU B O 1
ATOM 4124 N N . SER B 1 229 ? -15.688 46.438 12.258 1 94.38 229 SER B N 1
ATOM 4125 C CA . SER B 1 229 ? -16.422 46.031 11.07 1 94.38 229 SER B CA 1
ATOM 4126 C C . SER B 1 229 ? -16.922 44.594 11.211 1 94.38 229 SER B C 1
ATOM 4128 O O . SER B 1 229 ? -18.016 44.25 10.742 1 94.38 229 SER B O 1
ATOM 4130 N N . TYR B 1 230 ? -16.156 43.75 11.875 1 94.5 230 TYR B N 1
ATOM 4131 C CA . TYR B 1 230 ? -16.547 42.344 12.047 1 94.5 230 TYR B CA 1
ATOM 4132 C C . TYR B 1 230 ? -17.75 42.25 12.984 1 94.5 230 TYR B C 1
ATOM 4134 O O . TYR B 1 230 ? -18.656 41.438 12.75 1 94.5 230 TYR B O 1
ATOM 4142 N N . LEU B 1 231 ? -17.734 42.969 14.023 1 95.5 231 LEU B N 1
ATOM 4143 C CA . LEU B 1 231 ? -18.844 43 14.953 1 95.5 231 LEU B CA 1
ATOM 4144 C C . LEU B 1 231 ? -20.109 43.531 14.281 1 95.5 231 LEU B C 1
ATOM 4146 O O . LEU B 1 231 ? -21.188 42.938 14.43 1 95.5 231 LEU B O 1
ATOM 4150 N N . THR B 1 232 ? -19.938 44.562 13.57 1 93.56 232 THR B N 1
ATOM 4151 C CA . THR B 1 232 ? -21.062 45.188 12.867 1 93.56 232 THR B CA 1
ATOM 4152 C C . THR B 1 232 ? -21.656 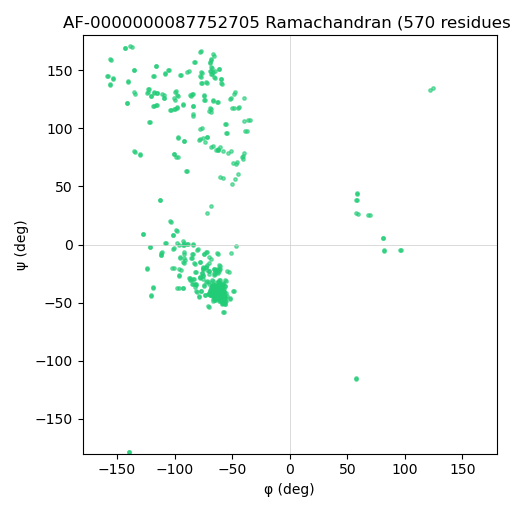44.188 11.852 1 93.56 232 THR B C 1
ATOM 4154 O O . THR B 1 232 ? -22.891 44.062 11.758 1 93.56 232 THR B O 1
ATOM 4157 N N . GLU B 1 233 ? -20.828 43.625 11.18 1 91.75 233 GLU B N 1
ATOM 4158 C CA . GLU B 1 233 ? -21.281 42.625 10.219 1 91.75 233 GLU B CA 1
ATOM 4159 C C . GLU B 1 233 ? -22.078 41.531 10.898 1 91.75 233 GLU B C 1
ATOM 4161 O O . GLU B 1 233 ? -23.141 41.125 10.398 1 91.75 233 GLU B O 1
ATOM 4166 N N . ALA B 1 234 ? -21.625 41.031 11.938 1 93.75 234 ALA B N 1
ATOM 4167 C CA . ALA B 1 234 ? -22.297 39.969 12.672 1 93.75 234 ALA B CA 1
ATOM 4168 C C . ALA B 1 234 ? -23.656 40.406 13.188 1 93.75 234 ALA B C 1
ATOM 4170 O O . ALA B 1 234 ? -24.641 39.656 13.086 1 93.75 234 ALA B O 1
ATOM 4171 N N . LEU B 1 235 ? -23.703 41.594 13.672 1 91.75 235 LEU B N 1
ATOM 4172 C 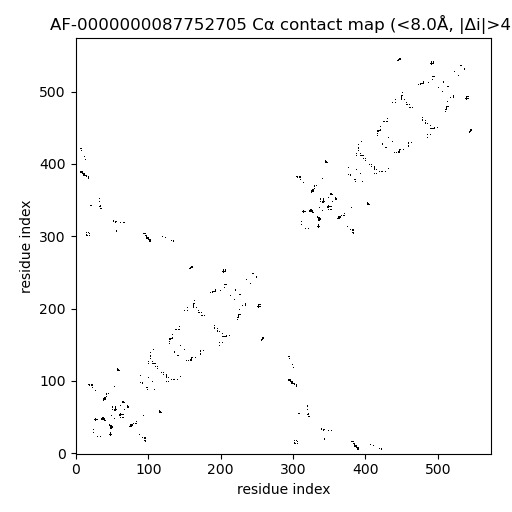CA . LEU B 1 235 ? -24.953 42.094 14.211 1 91.75 235 LEU B CA 1
ATOM 4173 C C . LEU B 1 235 ? -25.969 42.312 13.094 1 91.75 235 LEU B C 1
ATOM 4175 O O . LEU B 1 235 ? -27.156 42 13.266 1 91.75 235 LEU B O 1
ATOM 4179 N N . PHE B 1 236 ? -25.484 42.812 11.969 1 90 236 PHE B N 1
ATOM 4180 C CA . PHE B 1 236 ? -26.375 42.969 10.828 1 90 236 PHE B CA 1
ATOM 4181 C C . PHE B 1 236 ? -26.953 41.625 10.375 1 90 236 PHE B C 1
ATOM 4183 O O . PHE B 1 236 ? -28.109 41.531 9.969 1 90 236 PHE B O 1
ATOM 4190 N N . PHE B 1 237 ? -26.141 40.688 10.391 1 89.25 237 PHE B N 1
ATOM 4191 C CA . PHE B 1 237 ? -26.609 39.344 10.023 1 89.25 237 PHE B CA 1
ATOM 4192 C C . PHE B 1 237 ? -27.719 38.875 10.961 1 89.25 237 PHE B C 1
ATOM 4194 O O . PHE B 1 237 ? -28.734 38.344 10.508 1 89.25 237 PHE B O 1
ATOM 4201 N N . HIS B 1 238 ? -27.594 39.031 12.188 1 90.44 238 HIS B N 1
ATOM 4202 C CA . HIS B 1 238 ? -28.594 38.625 13.172 1 90.44 238 HIS B CA 1
ATOM 4203 C C . HIS B 1 238 ? -29.875 39.406 13.023 1 90.44 238 HIS B C 1
ATOM 4205 O O . HIS B 1 238 ? -30.953 38.906 13.359 1 90.44 238 HIS B O 1
ATOM 4211 N N . LEU B 1 239 ? -29.672 40.531 12.477 1 88.12 239 LEU B N 1
ATOM 4212 C CA . LEU B 1 239 ? -30.844 41.406 12.273 1 88.12 239 LEU B CA 1
ATOM 4213 C C . LEU B 1 239 ? -31.453 41.156 10.891 1 88.12 239 LEU B C 1
ATOM 4215 O O . LEU B 1 239 ? -32.406 41.844 10.516 1 88.12 239 LEU B O 1
ATOM 4219 N N . ASN B 1 240 ? -30.844 40.219 10.172 1 82.75 240 ASN B N 1
ATOM 4220 C CA . ASN B 1 240 ? -31.297 39.906 8.82 1 82.75 240 ASN B CA 1
ATOM 4221 C C . ASN B 1 240 ? -31.234 41.125 7.91 1 82.75 240 ASN B C 1
ATOM 4223 O O . ASN B 1 240 ? -32.125 41.344 7.082 1 82.75 240 ASN B O 1
ATOM 4227 N N . TRP B 1 241 ? -30.312 41.906 8.406 1 72.44 241 TRP B N 1
ATOM 4228 C CA . TRP B 1 241 ? -30.109 43.094 7.609 1 72.44 241 TRP B CA 1
ATOM 4229 C C . TRP B 1 241 ? -28.922 42.938 6.652 1 72.44 241 TRP B C 1
ATOM 4231 O O . TRP B 1 241 ? -27.781 42.75 7.09 1 72.44 241 TRP B O 1
ATOM 4241 N N . GLY B 1 242 ? -29.25 42.469 5.375 1 65.75 242 GLY B N 1
ATOM 4242 C CA . GLY B 1 242 ? -28.188 42.5 4.383 1 65.75 242 GLY B CA 1
ATOM 4243 C C . GLY B 1 242 ? -27.875 41.156 3.781 1 65.75 242 GLY B C 1
ATOM 4244 O O . GLY B 1 242 ? -28.156 40.125 4.395 1 65.75 242 GLY B O 1
ATOM 4245 N N . ALA B 1 243 ? -27.781 41.188 2.484 1 70.38 243 ALA B N 1
ATOM 4246 C CA . ALA B 1 243 ? -27.375 40 1.711 1 70.38 243 ALA B CA 1
ATOM 4247 C C . ALA B 1 243 ? -25.859 39.938 1.585 1 70.38 243 ALA B C 1
ATOM 4249 O O . ALA B 1 243 ? -25.156 40.938 1.765 1 70.38 243 ALA B O 1
ATOM 4250 N N . ALA B 1 244 ? -25.328 38.812 1.514 1 75.69 244 ALA B N 1
ATOM 4251 C CA . ALA B 1 244 ? -23.891 38.625 1.283 1 75.69 244 ALA B CA 1
ATOM 4252 C C . ALA B 1 244 ? -23.422 39.406 0.061 1 75.69 244 ALA B C 1
ATOM 4254 O O . ALA B 1 244 ? -24.078 39.375 -0.984 1 75.69 244 ALA B O 1
ATOM 4255 N N . GLN B 1 245 ? -22.438 40.219 0.25 1 75.62 245 GLN B N 1
ATOM 4256 C CA . GLN B 1 245 ? -21.922 41.094 -0.813 1 75.62 245 GLN B CA 1
ATOM 4257 C C . GLN B 1 245 ? -20.797 40.406 -1.589 1 75.62 245 GLN B C 1
ATOM 4259 O O . GLN B 1 245 ? -20.391 40.875 -2.645 1 75.62 245 GLN B O 1
ATOM 4264 N N . SER B 1 246 ? -20.266 39.375 -1.164 1 81.5 246 SER B N 1
ATOM 4265 C CA . SER B 1 246 ? -19.172 38.625 -1.759 1 81.5 246 SER B CA 1
ATOM 4266 C C . SER B 1 246 ? -19.203 37.156 -1.311 1 81.5 246 SER B C 1
ATOM 4268 O O . SER B 1 246 ? -19.875 36.812 -0.342 1 81.5 246 SER B O 1
ATOM 4270 N N . PRO B 1 247 ? -18.562 36.375 -2.1 1 84.75 247 PRO B N 1
ATOM 4271 C CA . PRO B 1 247 ? -18.5 34.969 -1.698 1 84.75 247 PRO B CA 1
ATOM 4272 C C . PRO B 1 247 ? -17.844 34.781 -0.331 1 84.75 247 PRO B C 1
ATOM 4274 O O . PRO B 1 247 ? -18.25 33.906 0.431 1 84.75 247 PRO B O 1
ATOM 4277 N N . GLU B 1 248 ? -16.891 35.594 -0.054 1 83.31 248 GLU B N 1
ATOM 4278 C CA . GLU B 1 248 ? -16.219 35.531 1.243 1 83.31 248 GLU B CA 1
ATOM 4279 C C . GLU B 1 248 ? -17.172 35.906 2.375 1 83.31 248 GLU B C 1
ATOM 4281 O O . GLU B 1 248 ? -17.156 35.281 3.439 1 83.31 248 GLU B O 1
ATOM 4286 N N . HIS B 1 249 ? -17.891 36.906 2.057 1 83.44 249 HIS B N 1
ATOM 4287 C CA . HIS B 1 249 ? -18.891 37.344 3.023 1 83.44 249 HIS B CA 1
ATOM 4288 C C . HIS B 1 249 ? -19.922 36.25 3.275 1 83.44 249 HIS B C 1
ATOM 4290 O O . HIS B 1 249 ? -20.297 36 4.422 1 83.44 249 HIS B O 1
ATOM 4296 N N . GLN B 1 250 ? -20.297 35.656 2.262 1 86.31 250 GLN B N 1
ATOM 4297 C CA . GLN B 1 250 ? -21.266 34.562 2.363 1 86.31 250 GLN B CA 1
ATOM 4298 C C . GLN B 1 250 ? -20.703 33.406 3.184 1 86.31 250 GLN B C 1
ATOM 4300 O O . GLN B 1 250 ? -21.422 32.812 3.982 1 86.31 250 GLN B O 1
ATOM 4305 N N . LYS B 1 251 ? -19.406 33.094 2.939 1 90 251 LYS B N 1
ATOM 4306 C CA . LYS B 1 251 ? -18.766 32.031 3.674 1 90 251 LYS B CA 1
ATOM 4307 C C . LYS B 1 251 ? -18.75 32.312 5.172 1 90 251 LYS B C 1
ATOM 4309 O O . LYS B 1 251 ? -18.969 31.406 5.984 1 90 251 LYS B O 1
ATOM 4314 N N . ARG B 1 252 ? -18.547 33.531 5.488 1 89.38 252 ARG B N 1
ATOM 4315 C CA . ARG B 1 252 ? -18.453 33.938 6.895 1 89.38 252 ARG B CA 1
ATOM 4316 C C . ARG B 1 252 ? -19.812 33.844 7.57 1 89.38 252 ARG B C 1
ATOM 4318 O O . ARG B 1 252 ? -19.906 33.656 8.789 1 89.38 252 ARG B O 1
ATOM 4325 N N . MET B 1 253 ? -20.828 33.938 6.812 1 89.19 253 MET B N 1
ATOM 4326 C CA . MET B 1 253 ? -22.172 33.969 7.352 1 89.19 253 MET B CA 1
ATOM 4327 C C . MET B 1 253 ? -22.766 32.562 7.43 1 89.19 253 MET B C 1
ATOM 4329 O O . MET B 1 253 ? -23.828 32.344 8 1 89.19 253 MET B O 1
ATOM 4333 N N . THR B 1 254 ? -22.047 31.641 6.895 1 91.31 254 THR B N 1
ATOM 4334 C CA . THR B 1 254 ? -22.516 30.266 6.895 1 91.31 254 THR B CA 1
ATOM 4335 C C . THR B 1 254 ? -21.828 29.469 8.008 1 91.31 254 THR B C 1
ATOM 4337 O O . THR B 1 254 ? -20.594 29.422 8.078 1 91.31 254 THR B O 1
ATOM 4340 N N . PRO B 1 255 ? -22.672 28.844 8.836 1 91.31 255 PRO B N 1
ATOM 4341 C CA . PRO B 1 255 ? -22.062 28.031 9.891 1 91.31 255 PRO B CA 1
ATOM 4342 C C . PRO B 1 255 ? -21.312 26.812 9.336 1 91.31 255 PRO B C 1
ATOM 4344 O O . PRO B 1 255 ? -21.703 26.266 8.305 1 91.31 255 PRO B O 1
ATOM 4347 N N . ARG B 1 256 ? -20.281 26.406 10 1 92.31 256 ARG B N 1
ATOM 4348 C CA . ARG B 1 256 ? -19.562 25.188 9.609 1 92.31 256 ARG B CA 1
ATOM 4349 C C . ARG B 1 256 ? -20.422 23.953 9.836 1 92.31 256 ARG B C 1
ATOM 4351 O O . ARG B 1 256 ? -21.297 23.953 10.711 1 92.31 256 ARG B O 1
ATOM 4358 N N . PRO B 1 257 ? -20.188 22.938 9.07 1 89.56 257 PRO B N 1
ATOM 4359 C CA . PRO B 1 257 ? -21 21.719 9.219 1 89.56 257 PRO B CA 1
ATOM 4360 C C . PRO B 1 257 ? -20.953 21.172 10.641 1 89.56 257 PRO B C 1
ATOM 4362 O O . PRO B 1 257 ? -21.953 20.641 11.133 1 89.56 257 PRO B O 1
ATOM 4365 N N . PHE B 1 258 ? -19.922 21.266 11.273 1 85.44 258 PHE B N 1
ATOM 4366 C CA . PHE B 1 258 ? -19.766 20.766 12.633 1 85.44 258 PHE B CA 1
ATOM 4367 C C . PHE B 1 258 ? -20.719 21.469 13.586 1 85.44 258 PHE B C 1
ATOM 4369 O O . PHE B 1 258 ? -21.312 20.828 14.477 1 85.44 258 PHE B O 1
ATOM 4376 N N . THR B 1 259 ? -20.875 22.719 13.5 1 80.06 259 THR B N 1
ATOM 4377 C CA . THR B 1 259 ? -21.734 23.5 14.367 1 80.06 259 THR B CA 1
ATOM 4378 C C . THR B 1 259 ? -23.203 23.141 14.156 1 80.06 259 THR B C 1
ATOM 4380 O O . THR B 1 259 ? -23.984 23.109 15.117 1 80.06 259 THR B O 1
ATOM 4383 N N . LEU B 1 260 ? -23.5 22.859 12.977 1 75.69 260 LEU B N 1
ATOM 4384 C CA . LEU B 1 260 ? -24.875 22.469 12.641 1 75.69 260 LEU B CA 1
ATOM 4385 C C . LEU B 1 260 ? -25.234 21.125 13.281 1 75.69 260 LEU B C 1
ATOM 4387 O O . LEU B 1 260 ? -26.344 20.938 13.766 1 75.69 260 LEU B O 1
ATOM 4391 N N . SER B 1 261 ? -24.297 20.281 13.344 1 70.31 261 SER B N 1
ATOM 4392 C CA . SER B 1 261 ? -24.531 18.953 13.914 1 70.31 261 SER B CA 1
ATOM 4393 C C . SER B 1 261 ? -24.562 19 15.438 1 70.31 261 SER B C 1
ATOM 4395 O O . SER B 1 261 ? -25.344 18.297 16.078 1 70.31 261 SER B O 1
ATOM 4397 N N . SER B 1 262 ? -23.875 19.922 16 1 67.69 262 SER B N 1
ATOM 4398 C CA . SER B 1 262 ? -23.766 20.047 17.453 1 67.69 262 SER B CA 1
ATOM 4399 C C . SER B 1 262 ? -24.984 20.766 18.031 1 67.69 262 SER B C 1
ATOM 4401 O O . SER B 1 262 ? -25.438 20.453 19.141 1 67.69 262 SER B O 1
ATOM 4403 N N . ARG B 1 263 ? -25.578 21.766 17.328 1 58.16 263 ARG B N 1
ATOM 4404 C CA . ARG B 1 263 ? -26.75 22.5 17.766 1 58.16 263 ARG B CA 1
ATOM 4405 C C . ARG B 1 263 ? -28 21.625 17.734 1 58.16 263 ARG B C 1
ATOM 4407 O O . ARG B 1 263 ? -28.875 21.75 18.594 1 58.16 263 ARG B O 1
ATOM 4414 N N . LYS B 1 264 ? -28.156 20.906 16.781 1 51.88 264 LYS B N 1
ATOM 4415 C CA . LYS B 1 264 ? -29.328 20.047 16.719 1 51.88 264 LYS B CA 1
ATOM 4416 C C . LYS B 1 264 ? -29.453 19.203 17.984 1 51.88 264 LYS B C 1
ATOM 4418 O O . LYS B 1 264 ? -30.562 18.922 18.453 1 51.88 264 LYS B O 1
ATOM 4423 N N . ARG B 1 265 ? -28.391 19.016 18.609 1 49.34 265 ARG B N 1
ATOM 4424 C CA . ARG B 1 265 ? -28.562 18.25 19.828 1 49.34 265 ARG B CA 1
ATOM 4425 C C . ARG B 1 265 ? -29.031 19.141 20.969 1 49.34 265 ARG B C 1
ATOM 4427 O O . ARG B 1 265 ? -29.547 18.641 21.984 1 49.34 265 ARG B O 1
ATOM 4434 N N . LYS B 1 266 ? -28.5 20.297 20.906 1 43.16 266 LYS B N 1
ATOM 4435 C CA . LYS B 1 266 ? -28.734 21.109 22.109 1 43.16 266 LYS B CA 1
ATOM 4436 C C . LYS B 1 266 ? -29.953 22.016 21.922 1 43.16 266 LYS B C 1
ATOM 4438 O O . LYS B 1 266 ? -30.328 22.75 22.828 1 43.16 266 LYS B O 1
ATOM 4443 N N . ARG B 1 267 ? -30.359 22.312 20.859 1 38.16 267 ARG B N 1
ATOM 4444 C CA . ARG B 1 267 ? -31.297 23.422 20.672 1 38.16 267 ARG B CA 1
ATOM 4445 C C . ARG B 1 267 ? -32.594 23.188 21.422 1 38.16 267 ARG B C 1
ATOM 4447 O O . ARG B 1 267 ? -33.5 22.5 20.922 1 38.16 267 ARG B O 1
ATOM 4454 N N . VAL B 1 268 ? -32.438 23.031 22.625 1 36.41 268 VAL B N 1
ATOM 4455 C CA . VAL B 1 268 ? -33.625 23.484 23.297 1 36.41 268 VAL B CA 1
ATOM 4456 C C . VAL B 1 268 ? -33.844 24.969 23.047 1 36.41 268 VAL B C 1
ATOM 4458 O O . VAL B 1 268 ? -32.969 25.781 23.312 1 36.41 268 VAL B O 1
ATOM 4461 N N . SER B 1 269 ? -34.375 25.344 22 1 36.03 269 SER B N 1
ATOM 4462 C CA . SER B 1 269 ? -34.656 26.656 21.406 1 36.03 269 SER B CA 1
ATOM 4463 C C . SER B 1 269 ? -35.156 27.625 22.469 1 36.03 269 SER B C 1
ATOM 4465 O O . SER B 1 269 ? -36.25 27.469 23.016 1 36.03 269 SER B O 1
ATOM 4467 N N . PHE B 1 270 ? -34.25 28.156 23.344 1 35.44 270 PHE B N 1
ATOM 4468 C CA . PHE B 1 270 ? -34.781 29.266 24.141 1 35.44 270 PHE B CA 1
ATOM 4469 C C . PHE B 1 270 ? -34.875 30.531 23.297 1 35.44 270 PHE B C 1
ATOM 4471 O O . PHE B 1 270 ? -33.875 30.953 22.688 1 35.44 270 PHE B O 1
ATOM 4478 N N . ILE B 1 271 ? -35.906 30.844 22.656 1 37.16 271 ILE B N 1
ATOM 4479 C CA . ILE B 1 271 ? -36.219 32.062 21.906 1 37.16 271 ILE B CA 1
ATOM 4480 C C . ILE B 1 271 ? -36.188 33.25 22.828 1 37.16 271 ILE B C 1
ATOM 4482 O O . ILE B 1 271 ? -37 33.375 23.75 1 37.16 271 ILE B O 1
ATOM 4486 N N . GLN B 1 272 ? -35.062 33.906 23.156 1 34.94 272 GLN B N 1
ATOM 4487 C CA . GLN B 1 272 ? -35.094 35.156 23.906 1 34.94 272 GLN B CA 1
ATOM 4488 C C . GLN B 1 272 ? -35.469 36.344 23 1 34.94 272 GLN B C 1
ATOM 4490 O O . GLN B 1 272 ? -34.812 36.594 21.984 1 34.94 272 GLN B O 1
ATOM 4495 N N . THR B 1 273 ? -36.688 36.875 22.922 1 35.88 273 THR B N 1
ATOM 4496 C CA . THR B 1 273 ? -37.25 38.031 22.281 1 35.88 273 THR B CA 1
ATOM 4497 C C . THR B 1 273 ? -36.719 39.312 22.906 1 35.88 273 THR B C 1
ATOM 4499 O O . THR B 1 273 ? -37 39.625 24.062 1 35.88 273 THR B O 1
ATOM 4502 N N . VAL B 1 274 ? -35.594 39.844 22.547 1 36.31 274 VAL B N 1
ATOM 4503 C CA . VAL B 1 274 ? -35.094 41.125 23.062 1 36.31 274 VAL B CA 1
ATOM 4504 C C . VAL B 1 274 ? -35.781 42.281 22.359 1 36.31 274 VAL B C 1
ATOM 4506 O O . VAL B 1 274 ? -35.75 42.375 21.125 1 36.31 274 VAL B O 1
ATOM 4509 N N . SER B 1 275 ? -36.906 42.844 22.781 1 34.09 275 SER B N 1
ATOM 4510 C CA . SER B 1 275 ? -37.656 44 22.281 1 34.09 275 SER B CA 1
ATOM 4511 C C . SER B 1 275 ? -36.906 45.312 22.594 1 34.09 275 SER B C 1
ATOM 4513 O O . SER B 1 275 ? -36.562 45.562 23.734 1 34.09 275 SER B O 1
ATOM 4515 N N . PHE B 1 276 ? -36.094 45.812 21.734 1 35.22 276 PHE B N 1
ATOM 4516 C CA . PHE B 1 276 ? -35.469 47.094 21.891 1 35.22 276 PHE B CA 1
ATOM 4517 C C . PHE B 1 276 ? -36.531 48.219 21.922 1 35.22 276 PHE B C 1
ATOM 4519 O O . PHE B 1 276 ? -37.281 48.375 20.969 1 35.22 276 PHE B O 1
ATOM 4526 N N . SER B 1 277 ? -37.125 48.469 23 1 36.5 277 SER B N 1
ATOM 4527 C CA . SER B 1 277 ? -38.094 49.562 23.188 1 36.5 277 SER B CA 1
ATOM 4528 C C . SER B 1 277 ? -37.438 50.906 22.812 1 36.5 277 SER B C 1
ATOM 4530 O O . SER B 1 277 ? -36.344 51.219 23.281 1 36.5 277 SER B O 1
ATOM 4532 N N . SER B 1 278 ? -37.75 51.438 21.688 1 37.66 278 SER B N 1
ATOM 4533 C CA . SER B 1 278 ? -37.375 52.781 21.281 1 37.66 278 SER B CA 1
ATOM 4534 C C . SER B 1 278 ? -37.594 53.781 22.406 1 37.66 278 SER B C 1
ATOM 4536 O O . SER B 1 278 ? -38.625 53.75 23.078 1 37.66 278 SER B O 1
ATOM 4538 N N . PRO B 1 279 ? -36.594 54.469 22.938 1 38.81 279 PRO B N 1
ATOM 4539 C CA . PRO B 1 279 ? -36.812 55.469 23.969 1 38.81 279 PRO B CA 1
ATOM 4540 C C . PRO B 1 279 ? -37.938 56.438 23.594 1 38.81 279 PRO B C 1
ATOM 4542 O O . PRO B 1 279 ? -38.219 56.656 22.406 1 38.81 279 PRO B O 1
ATOM 4545 N N . PRO B 1 280 ? -38.938 56.719 24.406 1 40.5 280 PRO B N 1
ATOM 4546 C CA . PRO B 1 280 ? -40.062 57.625 24.125 1 40.5 280 PRO B CA 1
ATOM 4547 C C . PRO B 1 280 ? -39.562 58.969 23.562 1 40.5 280 PRO B C 1
ATOM 4549 O O . PRO B 1 280 ? -38.469 59.406 23.875 1 40.5 280 PRO B O 1
ATOM 4552 N N . ASP B 1 281 ? -39.906 59.344 22.344 1 37.94 281 ASP B N 1
ATOM 4553 C CA . ASP B 1 281 ? -39.656 60.594 21.672 1 37.94 281 ASP B CA 1
ATOM 4554 C C . ASP B 1 281 ? -40.062 61.781 22.578 1 37.94 281 ASP B C 1
ATOM 4556 O O . ASP B 1 281 ? -41.219 61.938 22.922 1 37.94 281 ASP B O 1
ATOM 4560 N N . GLN B 1 282 ? -39.375 62.094 23.656 1 36.56 282 GLN B N 1
ATOM 4561 C CA . GLN B 1 282 ? -39.594 63.312 24.422 1 36.56 282 GLN B CA 1
ATOM 4562 C C . GLN B 1 282 ? -39.719 64.5 23.5 1 36.56 282 GLN B C 1
ATOM 4564 O O . GLN B 1 282 ? -38.75 64.938 22.906 1 36.56 282 GLN B O 1
ATOM 4569 N N . THR B 1 283 ? -40.75 64.562 22.531 1 34.5 283 THR B N 1
ATOM 4570 C CA . THR B 1 283 ? -41.094 65.75 21.781 1 34.5 283 THR B CA 1
ATOM 4571 C C . THR B 1 283 ? -41.031 67 22.672 1 34.5 283 THR B C 1
ATOM 4573 O O . THR B 1 283 ? -41.469 66.938 23.828 1 34.5 283 THR B O 1
ATOM 4576 N N . ASN B 1 284 ? -40.281 68 22.25 1 35.34 284 ASN B N 1
ATOM 4577 C CA . ASN B 1 284 ? -39.906 69.375 22.594 1 35.34 284 ASN B CA 1
ATOM 4578 C C . ASN B 1 284 ? -41.125 70.25 22.875 1 35.34 284 ASN B C 1
ATOM 4580 O O . ASN B 1 284 ? -41.844 70.625 21.953 1 35.34 284 ASN B O 1
ATOM 4584 N N . ASP B 1 285 ? -42.094 69.812 23.797 1 32.41 285 ASP B N 1
ATOM 4585 C CA . ASP B 1 285 ? -43.062 70.812 24.094 1 32.41 285 ASP B CA 1
ATOM 4586 C C . ASP B 1 285 ? -42.406 72.125 24.484 1 32.41 285 ASP B C 1
ATOM 4588 O O . ASP B 1 285 ? -43.062 73.062 24.969 1 32.41 285 ASP B O 1
ATOM 4592 N N . THR B 1 286 ? -41.062 72.125 24.641 1 27.5 286 THR B N 1
ATOM 4593 C CA . THR B 1 286 ? -40.625 73.438 25.172 1 27.5 286 THR B CA 1
ATOM 4594 C C . THR B 1 286 ? -40.75 74.5 24.109 1 27.5 286 THR B C 1
ATOM 4596 O O . THR B 1 286 ? -39.875 74.688 23.266 1 27.5 286 THR B O 1
ATOM 4599 N N . LEU B 1 287 ? -41.75 74.312 23.078 1 23.27 287 LEU B N 1
ATOM 4600 C CA . LEU B 1 287 ? -42.031 75.688 22.656 1 23.27 287 LEU B CA 1
ATOM 4601 C C . LEU B 1 287 ? -42.906 76.438 23.703 1 23.27 287 LEU B C 1
ATOM 4603 O O . LEU B 1 287 ? -43.812 75.812 24.281 1 23.27 287 LEU B O 1
#

Nearest PDB structures (foldseek):
  8h38-assembly1_I  TM=4.872E-01  e=1.377E-08  Homo sapiens
  8h3f-assembly1_M  TM=4.884E-01  e=1.669E-08  Homo sapiens
  8vpq-assembly1_B  TM=5.451E-01  e=1.447E-07  Homo sapiens
  8voj-assembly1_B  TM=5.795E-01  e=6.406E-07  Homo sapiens
  9dtq-assembly1_B  TM=5.379E-01  e=2.577E-06  Homo sapiens

Secondary structure (DSSP, 8-state):
--------EEEEE-HHHHHHHHTT--SSS--TTS---EEEEETTEEEEE-HHHHHHH-HHHHHHHHSSSGGGG-SEEE--SS-HHHHHHHHHHHHHSEEEEETTTHHHHHHHHHHTT-HHHHHHHHHHHHHTHHHHSSTTTSTT--HHHHHHHHH-TT--S-HHHHHHHHHHHHHTT-----TT-TTHHHHHHHHHHHHHTTS-GGGS-HHHIIIIIHHHHHTTSS-HHHHHHHHHHHTT----SSHHHHHHHSPPHHHHHHHHHH---------------------/--------EEEEE-HHHHHHHHTT--SSS--TTS---EEEEETTEEEEE-HHHHHHH-HHHHHHHHSSSGGGG-SEEE--SS-HHHHHHHHHHHHHSEEEEETTTHHHHHHHHHHTT-HHHHHHHHHHHHHTHHHHSSTTTSTT--HHHHHHHHH-TT--S-HHHHHHHHHHHHHTT-----TT-TTHHHHHHHHHHHHHTTS-GGGS-HHHIIIIIHHHHHTTSS-HHHHHHHHHHHTT----SSHHHHHHHSPPHHHHHHHHHH---------------------

Sequence (574 aa):
METPREEMIESFHDHSDLSERLSKHNFRKPDSECCCDVILRVGTSRFYAHRFMLGVSSKPLCVMLTGPMRESKELEVAINGISSEVMELLLTFIYTGNVELSTLNVVPTMAAAEMYELSALREACKQFALRHAKHIFRRNVIEPLPEKLLCELVADENLQIRESTLLDAVLIWGAARIESEDEEDERRGPQLQTILQDVLLLIRFPTMSVRTLYGTVKPLVQKQVIPESYLTEALFFHLNWGAAQSPEHQKRMTPRPFTLSSRKRKRVSFIQTVSFSSPPDQTNDTLMETPREEMIESFHDHSDLSERLSKHNFRKPDSECCCDVILRVGTSRFYAHRFMLGVSSKPLCVMLTGPMRESKELEVAINGISSEVMELLLTFIYTGNVELSTLNVVPTMAAAEMYELSALREACKQFALRHAKHIFRRNVIEPLPEKLLCELVADENLQIRESTLLDAVLIWGAARIESEDEEDERRGPQLQTILQDVLLLIRFPTMSVRTLYGTVKPLVQKQVIPESYLTEALFFHLNWGAAQSPEHQKRMTPRPFTLSSRKRKRVSFIQTVSFSSPPDQTNDTL